Protein 1SP3 (pdb70)

Solvent-accessible surface area: 22002 Å² total; per-residue (Å²): 162,84,81,35,130,129,95,16,133,43,124,24,117,65,0,13,65,0,1,55,65,24,27,104,104,76,98,116,68,5,51,17,21,17,159,6,38,70,1,36,18,61,67,126,7,142,2,70,110,95,79,21,80,30,9,89,72,34,23,3,31,0,12,39,4,14,19,8,12,5,10,31,93,26,0,16,50,1,14,0,2,30,7,128,49,118,107,27,77,44,157,40,60,41,68,5,6,34,1,11,46,53,8,77,54,64,72,13,75,14,46,86,47,19,10,0,59,17,81,78,210,44,83,12,14,95,2,1,10,46,36,27,74,29,64,6,65,12,36,0,47,38,100,21,137,98,90,64,4,2,34,13,42,40,0,17,164,5,76,114,68,4,2,24,48,19,10,34,145,46,92,56,59,42,30,57,85,48,51,78,55,135,153,56,96,64,24,37,35,53,29,3,34,39,125,74,28,33,38,111,43,28,39,94,130,113,95,100,60,50,71,50,126,73,153,123,55,32,69,65,31,43,21,19,4,38,11,1,33,46,0,4,52,1,2,19,69,74,20,10,27,34,78,7,33,3,33,40,13,27,76,129,94,105,81,71,93,26,164,92,56,65,64,38,2,44,50,95,38,0,46,7,72,49,75,75,91,3,117,5,86,25,8,15,0,25,0,45,2,57,6,11,20,15,10,28,155,18,80,45,145,93,75,20,105,0,6,66,1,62,28,72,18,116,35,74,145,0,56,2,12,1,0,0,13,0,48,10,77,1,2,12,0,99,141,65,47,6,0,0,0,2,39,4,62,31,199,15,0,3,29,69,107,63,60,16,64,51,0,0,96,46,0,3,95,38,11,69,56,0,108,149,123,56,31,164,37,52,39,73,73,55,36,2,32,1,34,10,16,19,10,1,48,45,0,26,6,17,162,120,96,20,11,94,64,94,53,18,20,70,206,17,113,28,11,98,36,126,93,12,40,15,112,22,16,43,96,125,37,170,145,39,17,181,15,151

Foldseek 3Di:
DDCLLPQLQDPDQWQLSLQVSVCVPVVLLLVLQLVDCLQVQWDWFDAPVDIDIHGLQFAADFALGHCALPQQQQQLSRQFADCRAPVDDSVDSSTGNPQLFFFPPPPWGRDNRGNNITDGPDRVSVRRSRGHGGFQVSNCSNVADPFLLLRHPCLNAHDQQQFVCCNCVHVNDGPCVQQPADSNNGDWDFFRADDLPLTPRAPPVPAPCQNDPPVVVSVQCLAAPPQQQQPQWGLAPHKDWAEWAQQQAQDPPDQDADVVRHTQQDNLTGGTDIDHGDGFAKAKAQNHKHADGFPDADDQVDAAERMGHDDAQARSSIHIFTKRKHKYKAKAQPPRRGGANFNQDDDQHCVPPVDRLSRRQSRLVRDPVCVVVVHGRPSDMDMGMYMYIGGRRGRRHPPVRGQDPQCQADVHDNYPQVVRPHPPHCVVPVDDGHGD

B-factor: mean 37.94, std 11.2, range [17.14, 91.19]

Secondary structure (DSSP, 8-state):
--SHHHH------SHHHHHHHHHHHHHHHHHHHHTSHHHH---EEEETTEEEE-SGGG---SSS--STT-HHHHGGGSSBS---STT--TT-GGGB-SHHHH--SS---B-TTTTTPBPTT--HHHHHHT--S--HHHHHHHHS----TTS-GGGGS--TTT-TTT-TTTT---HHHHS-EETTEE--PPTT--SS-S-SS-STTTS-SS--SSHHHHHHTTTB-HHHHH---BS-SS-EEEEEEGGGTT--S---B-TTS-BSEETTTEEEEEESSBPPEEEEE-S-EEE--TT----TTS-EESEEE---TT-TT-EEEEEEEEEEEEEEETTTTEE-----SSTT-HHHH--HHHHHHHHHHH-HHHHHTT----S-EEEEEEEEEEE--S-PPPGGGS--HHHHSTT--SS-TTTTT-SS-TTT-TTS----

Sequence (436 aa):
ANPHKDVLKGPFTTGSEVTTQCLTCHEEQATDMMKTSHWTWELEQKLPDRTVVRGKKNSINNFCVAISSNEPRCTSCHAGYGWKDNTFDFKDKTKVDCLICHDTTGTYVKDPAGAGEPMAKLDLAKIAQNVGAPVRDNCGSCHFYGKHGDLDSSMAYPDKATDVHMDSDGNNFQCQNCHTTEKHQISGNAMGVSPGGIDHIGCENCHDSAPHSNKKLNTHTATVACQTCHIPFFAKNEPTKMQWDWSTAGDDKPETVDQYGKHTYQKKKGNFVWEKMVKPQYAWYNGTANAYMAGDKMDSNVVTKLTYPMGDINDAKAKIYPFKVHTGKQIYDKKLNIFITPKTYGKGGYWSEFDWNLAAKLGMEANPTMLEKGIKYSGEYDFAATEMWWRINHMVSPKEQALNCNDCHNKGTRLDWQALGYQGDPMKNKQGPKHK

Nearest PDB structures (foldseek):
  1sp3-assembly1_A  TM=1.002E+00  e=6.493E-104  Shewanella oneidensis MR-1
  8fvu-assembly1_B  TM=3.846E-01  e=7.085E+00  Homo sapiens

InterPro domains:
  IPR023155 Cytochrome c-552/4 [PF13435] (39-120)
  IPR024673 Octaheme c-type cytochrome [PF11783] (265-435)
  IPR024673 Octaheme c-type cytochrome [PIRSF039014] (14-459)
  IPR024673 Octaheme c-type cytochrome [TIGR04315] (22-446)
  IPR036280 Multiheme cytochrome superfamily [SSF48695] (26-459)

Structure (mmCIF, N/CA/C/O backbone):
data_1SP3
#
_entry.id   1SP3
#
_cell.length_a   40.590
_cell.length_b   61.767
_cell.length_c   185.237
_cell.angle_alpha   90.00
_cell.angle_beta   90.00
_cell.angle_gamma   90.00
#
_symmetry.space_group_name_H-M   'P 21 21 21'
#
loop_
_entity.id
_entity.type
_entity.pdbx_description
1 polymer 'cytochrome c, putative'
2 non-polymer 'THIOCYANATE ION'
3 non-polymer 'HEME C'
4 water water
#
loop_
_atom_site.group_PDB
_atom_site.id
_atom_site.type_symbol
_atom_site.label_atom_id
_atom_site.label_alt_id
_atom_site.label_comp_id
_atom_site.label_asym_id
_atom_site.label_entity_id
_atom_site.label_seq_id
_atom_site.pdbx_PDB_ins_code
_atom_site.Cartn_x
_atom_site.Cartn_y
_atom_site.Cartn_z
_atom_site.occupancy
_atom_site.B_iso_or_equiv
_atom_site.auth_seq_id
_atom_site.auth_comp_id
_atom_site.auth_asym_id
_atom_site.auth_atom_id
_atom_site.pdbx_PDB_model_num
ATOM 1 N N . ALA A 1 1 ? 11.199 0.066 55.384 1.00 39.34 1 ALA A N 1
ATOM 2 C CA . ALA A 1 1 ? 11.917 -0.745 54.386 1.00 39.22 1 ALA A CA 1
ATOM 3 C C . ALA A 1 1 ? 11.009 -1.929 53.982 1.00 40.02 1 ALA A C 1
ATOM 4 O O . ALA A 1 1 ? 10.268 -2.482 54.812 1.00 42.39 1 ALA A O 1
ATOM 6 N N . ASN A 1 2 ? 11.040 -2.312 52.729 1.00 39.32 2 ASN A N 1
ATOM 7 C CA . ASN A 1 2 ? 10.321 -3.493 52.299 1.00 38.64 2 ASN A CA 1
ATOM 8 C C . ASN A 1 2 ? 11.293 -4.689 52.274 1.00 39.38 2 ASN A C 1
ATOM 9 O O . ASN A 1 2 ? 12.494 -4.450 52.470 1.00 39.18 2 ASN A O 1
ATOM 14 N N . PRO A 1 3 ? 10.793 -5.932 52.050 1.00 38.78 3 PRO A N 1
ATOM 15 C CA . PRO A 1 3 ? 11.597 -7.141 52.046 1.00 38.68 3 PRO A CA 1
ATOM 16 C C . PRO A 1 3 ? 12.486 -7.373 50.823 1.00 40.24 3 PRO A C 1
ATOM 17 O O . PRO A 1 3 ? 13.248 -8.381 50.849 1.00 38.52 3 PRO A O 1
ATOM 21 N N . HIS A 1 4 ? 12.379 -6.535 49.773 1.00 40.19 4 HIS A N 1
ATOM 22 C CA . HIS A 1 4 ? 12.968 -6.877 48.451 1.00 40.18 4 HIS A CA 1
ATOM 23 C C . HIS A 1 4 ? 14.402 -7.426 48.486 1.00 41.64 4 HIS A C 1
ATOM 24 O O . HIS A 1 4 ? 14.696 -8.462 47.899 1.00 39.37 4 HIS A O 1
ATOM 31 N N . LYS A 1 5 ? 15.278 -6.676 49.140 1.00 44.66 5 LYS A N 1
ATOM 32 C CA . LYS A 1 5 ? 16.711 -6.923 49.142 1.00 48.97 5 LYS A CA 1
ATOM 33 C C . LYS A 1 5 ? 17.105 -8.262 49.747 1.00 50.27 5 LYS A C 1
ATOM 34 O O . LYS A 1 5 ? 18.140 -8.849 49.364 1.00 52.25 5 LYS A O 1
ATOM 40 N N . ASP A 1 6 ? 16.238 -8.742 50.639 1.00 51.22 6 ASP A N 1
ATOM 41 C CA . ASP A 1 6 ? 16.334 -10.010 51.346 1.00 52.40 6 ASP A CA 1
ATOM 42 C C . ASP A 1 6 ? 15.721 -11.187 50.566 1.00 52.24 6 ASP A C 1
ATOM 43 O O . ASP A 1 6 ? 16.253 -12.311 50.604 1.00 52.42 6 ASP A O 1
ATOM 48 N N . VAL A 1 7 ? 14.617 -10.951 49.848 1.00 50.75 7 VAL A N 1
ATOM 49 C CA . VAL A 1 7 ? 13.840 -12.082 49.302 1.00 49.88 7 VAL A CA 1
ATOM 50 C C . VAL A 1 7 ? 14.094 -12.446 47.808 1.00 49.60 7 VAL A C 1
ATOM 51 O O . VAL A 1 7 ? 13.605 -13.477 47.316 1.00 49.66 7 VAL A O 1
ATOM 55 N N . LEU A 1 8 ? 14.853 -11.609 47.104 1.00 48.18 8 LEU A N 1
ATOM 56 C CA . LEU A 1 8 ? 14.918 -11.737 45.655 1.00 48.21 8 LEU A CA 1
ATOM 57 C C . LEU A 1 8 ? 16.341 -12.032 45.239 1.00 49.13 8 LEU A C 1
ATOM 58 O O . LEU A 1 8 ? 16.818 -11.442 44.267 1.00 48.07 8 LEU A O 1
ATOM 63 N N . LYS A 1 9 ? 17.028 -12.929 45.952 1.00 51.02 9 LYS A N 1
ATOM 64 C CA . LYS A 1 9 ? 18.418 -13.233 45.546 1.00 53.09 9 LYS A CA 1
ATOM 65 C C . LYS A 1 9 ? 18.530 -14.075 44.225 1.00 52.56 9 LYS A C 1
ATOM 66 O O . LYS A 1 9 ? 19.571 -14.034 43.553 1.00 52.14 9 LYS A O 1
ATOM 72 N N . GLY A 1 10 ? 17.437 -14.745 43.831 1.00 52.49 10 GLY A N 1
ATOM 73 C CA . GLY A 1 10 ? 17.401 -15.550 42.607 1.00 54.41 10 GLY A CA 1
ATOM 74 C C . GLY A 1 10 ? 18.381 -16.711 42.712 1.00 54.95 10 GLY A C 1
ATOM 75 O O . GLY A 1 10 ? 18.239 -17.462 43.677 1.00 55.03 10 GLY A O 1
ATOM 76 N N . PRO A 1 11 ? 19.345 -16.906 41.779 1.00 55.54 11 PRO A N 1
ATOM 77 C CA . PRO A 1 11 ? 19.290 -16.650 40.321 1.00 54.99 11 PRO A CA 1
ATOM 78 C C . PRO A 1 11 ? 17.953 -16.612 39.563 1.00 53.24 11 PRO A C 1
ATOM 79 O O . PRO A 1 11 ? 17.087 -17.434 39.808 1.00 53.80 11 PRO A O 1
ATOM 83 N N . PHE A 1 12 ? 17.822 -15.679 38.619 1.00 51.85 12 PHE A N 1
ATOM 84 C CA . PHE A 1 12 ? 16.643 -15.622 37.715 1.00 50.11 12 PHE A CA 1
ATOM 85 C C . PHE A 1 12 ? 17.191 -15.694 36.297 1.00 49.50 12 PHE A C 1
ATOM 86 O O . PHE A 1 12 ? 18.139 -14.971 35.963 1.00 48.86 12 PHE A O 1
ATOM 94 N N . THR A 1 13 ? 16.642 -16.556 35.450 1.00 48.56 13 THR A N 1
ATOM 95 C CA . THR A 1 13 ? 17.178 -16.521 34.082 1.00 47.59 13 THR A CA 1
ATOM 96 C C . THR A 1 13 ? 16.188 -15.925 33.103 1.00 46.42 13 THR A C 1
ATOM 97 O O . THR A 1 13 ? 16.591 -15.528 32.028 1.00 47.04 13 THR A O 1
ATOM 101 N N . THR A 1 14 ? 14.904 -15.842 33.489 1.00 44.25 14 THR A N 1
ATOM 102 C CA . THR A 1 14 ? 13.855 -15.263 32.609 1.00 41.45 14 THR A CA 1
ATOM 103 C C . THR A 1 14 ? 13.049 -14.183 33.334 1.00 39.19 14 THR A C 1
ATOM 104 O O . THR A 1 14 ? 13.069 -14.133 34.593 1.00 39.85 14 THR A O 1
ATOM 108 N N . GLY A 1 15 ? 12.333 -13.347 32.570 1.00 36.01 15 GLY A N 1
ATOM 109 C CA . GLY A 1 15 ? 11.486 -12.321 33.172 1.00 34.37 15 GLY A CA 1
ATOM 110 C C . GLY A 1 15 ? 10.385 -12.905 34.018 1.00 32.74 15 GLY A C 1
ATOM 111 O O . GLY A 1 15 ? 10.196 -12.452 35.134 1.00 31.32 15 GLY A O 1
ATOM 112 N N . SER A 1 16 ? 9.681 -13.933 33.511 1.00 32.50 16 SER A N 1
ATOM 113 C CA . SER A 1 16 ? 8.550 -14.525 34.271 1.00 33.80 16 SER A CA 1
ATOM 114 C C . SER A 1 16 ? 8.967 -15.161 35.536 1.00 33.76 16 SER A C 1
ATOM 115 O O . SER A 1 16 ? 8.138 -15.225 36.428 1.00 33.20 16 SER A O 1
ATOM 118 N N . GLU A 1 17 ? 10.198 -15.673 35.610 1.00 34.20 17 GLU A N 1
ATOM 119 C CA . GLU A 1 17 ? 10.712 -16.156 36.910 1.00 36.22 17 GLU A CA 1
ATOM 120 C C . GLU A 1 17 ? 10.841 -15.056 37.955 1.00 34.95 17 GLU A C 1
ATOM 121 O O . GLU A 1 17 ? 10.729 -15.301 39.178 1.00 33.91 17 GLU A O 1
ATOM 127 N N . VAL A 1 18 ? 11.233 -13.871 37.479 1.00 35.31 18 VAL A N 1
ATOM 128 C CA . VAL A 1 18 ? 11.208 -12.732 38.351 1.00 34.97 18 VAL A CA 1
ATOM 129 C C . VAL A 1 18 ? 9.782 -12.480 38.735 1.00 33.49 18 VAL A C 1
ATOM 130 O O . VAL A 1 18 ? 9.502 -12.316 39.907 1.00 33.09 18 VAL A O 1
ATOM 134 N N . THR A 1 19 ? 8.877 -12.489 37.755 1.00 32.72 19 THR A N 1
ATOM 135 C CA . THR A 1 19 ? 7.521 -12.051 38.029 1.00 30.70 19 THR A CA 1
ATOM 136 C C . THR A 1 19 ? 6.882 -13.040 38.962 1.00 32.22 19 THR A C 1
ATOM 137 O O . THR A 1 19 ? 6.058 -12.651 39.820 1.00 31.83 19 THR A O 1
ATOM 141 N N . THR A 1 20 ? 7.154 -14.324 38.721 1.00 34.23 20 THR A N 1
ATOM 142 C CA . THR A 1 20 ? 6.572 -15.309 39.599 1.00 35.41 20 THR A CA 1
ATOM 143 C C . THR A 1 20 ? 6.970 -15.163 41.078 1.00 35.74 20 THR A C 1
ATOM 144 O O . THR A 1 20 ? 6.129 -15.388 41.976 1.00 35.59 20 THR A O 1
ATOM 148 N N . GLN A 1 21 ? 8.160 -14.640 41.321 1.00 35.13 21 GLN A N 1
ATOM 149 C CA . GLN A 1 21 ? 8.448 -14.149 42.673 1.00 36.17 21 GLN A CA 1
ATOM 150 C C . GLN A 1 21 ? 7.547 -12.975 43.150 1.00 35.57 21 GLN A C 1
ATOM 151 O O . GLN A 1 21 ? 6.865 -13.104 44.225 1.00 34.19 21 GLN A O 1
ATOM 157 N N . CYS A 1 22 ? 7.525 -11.864 42.377 1.00 32.08 22 CYS A N 1
ATOM 158 C CA . CYS A 1 22 ? 6.723 -10.673 42.728 1.00 31.44 22 CYS A CA 1
ATOM 159 C C . CYS A 1 22 ? 5.291 -11.051 43.126 1.00 31.52 22 CYS A C 1
ATOM 160 O O . CYS A 1 22 ? 4.711 -10.549 44.084 1.00 33.33 22 CYS A O 1
ATOM 163 N N . LEU A 1 23 ? 4.717 -11.960 42.386 1.00 32.11 23 LEU A N 1
ATOM 164 C CA . LEU A 1 23 ? 3.380 -12.454 42.726 1.00 33.26 23 LEU A CA 1
ATOM 165 C C . LEU A 1 23 ? 3.270 -13.200 44.087 1.00 32.64 23 LEU A C 1
ATOM 166 O O . LEU A 1 23 ? 2.226 -13.356 44.540 1.00 33.15 23 LEU A O 1
ATOM 171 N N . THR A 1 24 ? 4.316 -13.686 44.722 1.00 33.89 24 THR A N 1
ATOM 172 C CA . THR A 1 24 ? 4.079 -14.290 46.068 1.00 35.49 24 THR A CA 1
ATOM 173 C C . THR A 1 24 ? 3.492 -13.199 47.021 1.00 36.13 24 THR A C 1
ATOM 174 O O . THR A 1 24 ? 2.787 -13.518 47.978 1.00 37.82 24 THR A O 1
ATOM 178 N N . CYS A 1 25 ? 3.725 -11.907 46.706 1.00 35.12 25 CYS A N 1
ATOM 179 C CA . CYS A 1 25 ? 3.254 -10.822 47.550 1.00 31.01 25 CYS A CA 1
ATOM 180 C C . CYS A 1 25 ? 2.443 -9.777 46.828 1.00 32.27 25 CYS A C 1
ATOM 181 O O . CYS A 1 25 ? 1.748 -9.018 47.499 1.00 32.59 25 CYS A O 1
ATOM 184 N N . HIS A 1 26 ? 2.516 -9.691 45.479 1.00 30.93 26 HIS A N 1
ATOM 185 C CA . HIS A 1 26 ? 1.858 -8.617 44.759 1.00 32.05 26 HIS A CA 1
ATOM 186 C C . HIS A 1 26 ? 0.883 -9.153 43.701 1.00 32.71 26 HIS A C 1
ATOM 187 O O . HIS A 1 26 ? 0.672 -8.520 42.661 1.00 32.89 26 HIS A O 1
ATOM 194 N N . GLU A 1 27 ? 0.293 -10.307 43.949 1.00 32.99 27 GLU A N 1
ATOM 195 C CA . GLU A 1 27 ? -0.838 -10.749 43.146 1.00 33.75 27 GLU A CA 1
ATOM 196 C C . GLU A 1 27 ? -1.930 -9.706 42.866 1.00 33.43 27 GLU A C 1
ATOM 197 O O . GLU A 1 27 ? -2.473 -9.612 41.739 1.00 32.67 27 GLU A O 1
ATOM 203 N N . GLU A 1 28 ? -2.228 -8.888 43.858 1.00 33.84 28 GLU A N 1
ATOM 204 C CA . GLU A 1 28 ? -3.185 -7.808 43.647 1.00 35.42 28 GLU A CA 1
ATOM 205 C C . GLU A 1 28 ? -2.776 -6.821 42.523 1.00 33.13 28 GLU A C 1
ATOM 206 O O . GLU A 1 28 ? -3.560 -6.498 41.621 1.00 33.51 28 GLU A O 1
ATOM 212 N N . GLN A 1 29 ? -1.555 -6.331 42.616 1.00 32.91 29 GLN A N 1
ATOM 213 C CA . GLN A 1 29 ? -1.010 -5.378 41.647 1.00 31.90 29 GLN A CA 1
ATOM 214 C C . GLN A 1 29 ? -1.044 -5.973 40.229 1.00 31.12 29 GLN A C 1
ATOM 215 O O . GLN A 1 29 ? -1.392 -5.301 39.299 1.00 32.38 29 GLN A O 1
ATOM 221 N N . ALA A 1 30 ? -0.689 -7.249 40.064 1.00 30.64 30 ALA A N 1
ATOM 222 C CA . ALA A 1 30 ? -0.756 -7.905 38.758 1.00 30.52 30 ALA A CA 1
ATOM 223 C C . ALA A 1 30 ? -2.193 -7.898 38.260 1.00 31.03 30 ALA A C 1
ATOM 224 O O . ALA A 1 30 ? -2.492 -7.476 37.140 1.00 31.02 30 ALA A O 1
ATOM 226 N N . THR A 1 31 ? -3.109 -8.340 39.105 1.00 32.08 31 THR A N 1
ATOM 227 C CA . THR A 1 31 ? -4.496 -8.391 38.731 1.00 33.66 31 THR A CA 1
ATOM 228 C C . THR A 1 31 ? -4.995 -7.025 38.302 1.00 32.57 31 THR A C 1
ATOM 229 O O . THR A 1 31 ? -5.684 -6.930 37.291 1.00 30.71 31 THR A O 1
ATOM 233 N N . ASP A 1 32 ? -4.660 -6.007 39.104 1.00 31.92 32 ASP A N 1
ATOM 234 C CA . ASP A 1 32 ? -5.055 -4.637 38.798 1.00 33.44 32 ASP A CA 1
ATOM 235 C C . ASP A 1 32 ? -4.458 -4.132 37.469 1.00 31.98 32 ASP A C 1
ATOM 236 O O . ASP A 1 32 ? -5.119 -3.480 36.703 1.00 31.73 32 ASP A O 1
ATOM 241 N N . MET A 1 33 ? -3.198 -4.393 37.256 1.00 30.25 33 MET A N 1
ATOM 242 C CA . MET A 1 33 ? -2.504 -3.850 36.120 1.00 31.71 33 MET A CA 1
ATOM 243 C C . MET A 1 33 ? -3.099 -4.501 34.866 1.00 31.58 33 MET A C 1
ATOM 244 O O . MET A 1 33 ? -3.274 -3.870 33.771 1.00 28.43 33 MET A O 1
ATOM 249 N N . MET A 1 34 ? -3.436 -5.767 35.018 1.00 30.50 34 MET A N 1
ATOM 250 C CA . MET A 1 34 ? -3.868 -6.528 33.844 1.00 31.69 34 MET A CA 1
ATOM 251 C C . MET A 1 34 ? -5.258 -6.086 33.370 1.00 32.24 34 MET A C 1
ATOM 252 O O . MET A 1 34 ? -5.669 -6.419 32.243 1.00 31.39 34 MET A O 1
ATOM 257 N N . LYS A 1 35 ? -5.955 -5.306 34.196 1.00 30.36 35 LYS A N 1
ATOM 258 C CA . LYS A 1 35 ? -7.199 -4.764 33.737 1.00 31.20 35 LYS A CA 1
ATOM 259 C C . LYS A 1 35 ? -6.945 -3.557 32.831 1.00 30.61 35 LYS A C 1
ATOM 260 O O . LYS A 1 35 ? -7.925 -3.046 32.301 1.00 32.42 35 LYS A O 1
ATOM 266 N N . THR A 1 36 ? -5.702 -3.080 32.671 1.00 27.74 36 THR A N 1
ATOM 267 C CA . THR A 1 36 ? -5.569 -1.796 31.998 1.00 27.38 36 THR A CA 1
ATOM 268 C C . THR A 1 36 ? -5.048 -1.861 30.646 1.00 26.80 36 THR A C 1
ATOM 269 O O . THR A 1 36 ? -4.516 -2.913 30.260 1.00 28.11 36 THR A O 1
ATOM 273 N N . SER A 1 37 ? -5.114 -0.729 29.909 1.00 26.84 37 SER A N 1
ATOM 274 C CA . SER A 1 37 ? -4.580 -0.755 28.533 1.00 26.69 37 SER A CA 1
ATOM 275 C C . SER A 1 37 ? -3.056 -1.059 28.469 1.00 26.55 37 SER A C 1
ATOM 276 O O . SER A 1 37 ? -2.549 -1.530 27.429 1.00 27.05 37 SER A O 1
ATOM 279 N N . HIS A 1 38 ? -2.318 -0.800 29.544 1.00 25.67 38 HIS A N 1
ATOM 280 C CA . HIS A 1 38 ? -0.859 -1.117 29.482 1.00 27.22 38 HIS A CA 1
ATOM 281 C C . HIS A 1 38 ? -0.621 -2.595 29.291 1.00 27.18 38 HIS A C 1
ATOM 282 O O . HIS A 1 38 ? 0.395 -2.984 28.846 1.00 26.88 38 HIS A O 1
ATOM 289 N N . TRP A 1 39 ? -1.570 -3.410 29.730 1.00 27.74 39 TRP A N 1
ATOM 290 C CA . TRP A 1 39 ? -1.493 -4.843 29.559 1.00 27.06 39 TRP A CA 1
ATOM 291 C C . TRP A 1 39 ? -2.286 -5.280 28.324 1.00 26.30 39 TRP A C 1
ATOM 292 O O . TRP A 1 39 ? -1.774 -6.046 27.570 1.00 26.51 39 TRP A O 1
ATOM 303 N N . THR A 1 40 ? -3.546 -4.892 28.177 1.00 24.62 40 THR A N 1
ATOM 304 C CA . THR A 1 40 ? -4.324 -5.418 27.083 1.00 26.60 40 THR A CA 1
ATOM 305 C C . THR A 1 40 ? -4.026 -4.768 25.729 1.00 27.42 40 THR A C 1
ATOM 306 O O . THR A 1 40 ? -4.402 -5.355 24.710 1.00 25.27 40 THR A O 1
ATOM 310 N N . TRP A 1 41 ? -3.497 -3.525 25.715 1.00 26.60 41 TRP A N 1
ATOM 311 C CA . TRP A 1 41 ? -3.354 -2.775 24.454 1.00 27.23 41 TRP A CA 1
ATOM 312 C C . TRP A 1 41 ? -4.715 -2.548 23.806 1.00 28.66 41 TRP A C 1
ATOM 313 O O . TRP A 1 41 ? -4.860 -2.407 22.558 1.00 28.79 41 TRP A O 1
ATOM 324 N N . GLU A 1 42 ? -5.736 -2.475 24.642 1.00 29.32 42 GLU A N 1
ATOM 325 C CA . GLU A 1 42 ? -7.089 -2.178 24.118 1.00 30.40 42 GLU A CA 1
ATOM 326 C C . GLU A 1 42 ? -7.746 -1.077 24.844 1.00 30.39 42 GLU A C 1
ATOM 327 O O . GLU A 1 42 ? -7.644 -1.025 26.057 1.00 30.57 42 GLU A O 1
ATOM 333 N N . LEU A 1 43 ? -8.439 -0.223 24.093 1.00 29.90 43 LEU A N 1
ATOM 334 C CA . LEU A 1 43 ? -9.239 0.867 24.608 1.00 31.28 43 LEU A CA 1
ATOM 335 C C . LEU A 1 43 ? -10.591 0.899 23.875 1.00 33.40 43 LEU A C 1
ATOM 336 O O . LEU A 1 43 ? -10.648 0.687 22.674 1.00 34.13 43 LEU A O 1
ATOM 341 N N . GLU A 1 44 ? -11.675 1.273 24.558 1.00 34.32 44 GLU A N 1
ATOM 342 C CA . GLU A 1 44 ? -12.884 1.526 23.820 1.00 34.81 44 GLU A CA 1
ATOM 343 C C . GLU A 1 44 ? -12.872 2.958 23.314 1.00 33.95 44 GLU A C 1
ATOM 344 O O . GLU A 1 44 ? -12.510 3.872 24.022 1.00 35.84 44 GLU A O 1
ATOM 350 N N . GLN A 1 45 ? -13.284 3.197 22.098 1.00 32.62 45 GLN A N 1
ATOM 351 C CA . GLN A 1 45 ? -13.331 4.572 21.612 1.00 33.14 45 GLN A CA 1
ATOM 352 C C . GLN A 1 45 ? -14.606 4.832 20.815 1.00 34.31 45 GLN A C 1
ATOM 353 O O . GLN A 1 45 ? -14.952 4.046 19.916 1.00 34.55 45 GLN A O 1
ATOM 359 N N . LYS A 1 46 ? -15.230 5.978 21.102 1.00 33.77 46 LYS A N 1
ATOM 360 C CA . LYS A 1 46 ? -16.444 6.442 20.495 1.00 34.48 46 LYS A CA 1
ATOM 361 C C . LYS A 1 46 ? -16.069 7.303 19.276 1.00 35.15 46 LYS A C 1
ATOM 362 O O . LYS A 1 46 ? -15.621 8.444 19.434 1.00 35.33 46 LYS A O 1
ATOM 368 N N . LEU A 1 47 ? -16.134 6.684 18.077 1.00 34.54 47 LEU A N 1
ATOM 369 C CA . LEU A 1 47 ? -16.026 7.346 16.774 1.00 36.11 47 LEU A CA 1
ATOM 370 C C . LEU A 1 47 ? -17.328 8.088 16.341 1.00 37.27 47 LEU A C 1
ATOM 371 O O . LEU A 1 47 ? -18.405 7.776 16.834 1.00 39.72 47 LEU A O 1
ATOM 376 N N . PRO A 1 48 ? -17.282 9.020 15.410 1.00 37.88 48 PRO A N 1
ATOM 377 C CA . PRO A 1 48 ? -18.486 9.769 15.051 1.00 39.50 48 PRO A CA 1
ATOM 378 C C . PRO A 1 48 ? -19.744 8.905 14.828 1.00 40.82 48 PRO A C 1
ATOM 379 O O . PRO A 1 48 ? -20.837 9.266 15.303 1.00 39.99 48 PRO A O 1
ATOM 383 N N . ASP A 1 49 ? -19.554 7.732 14.219 1.00 41.44 49 ASP A N 1
ATOM 384 C CA . ASP A 1 49 ? -20.636 6.902 13.714 1.00 43.25 49 ASP A CA 1
ATOM 385 C C . ASP A 1 49 ? -20.758 5.508 14.362 1.00 42.41 49 ASP A C 1
ATOM 386 O O . ASP A 1 49 ? -21.608 4.743 13.973 1.00 43.46 49 ASP A O 1
ATOM 391 N N . ARG A 1 50 ? -19.867 5.165 15.290 1.00 41.65 50 ARG A N 1
ATOM 392 C CA . ARG A 1 50 ? -19.783 3.806 15.873 1.00 40.14 50 ARG A CA 1
ATOM 393 C C . ARG A 1 50 ? -18.845 3.786 17.095 1.00 39.54 50 ARG A C 1
ATOM 394 O O . ARG A 1 50 ? -17.929 4.620 17.177 1.00 36.97 50 ARG A O 1
ATOM 402 N N . THR A 1 51 ? -19.083 2.870 18.051 1.00 38.81 51 THR A N 1
ATOM 403 C CA . THR A 1 51 ? -18.107 2.587 19.133 1.00 40.38 51 THR A CA 1
ATOM 404 C C . THR A 1 51 ? -17.245 1.351 18.768 1.00 39.01 51 THR A C 1
ATOM 405 O O . THR A 1 51 ? -17.753 0.330 18.259 1.00 38.30 51 THR A O 1
ATOM 409 N N . VAL A 1 52 ? -15.929 1.496 18.948 1.00 36.15 52 VAL A N 1
ATOM 410 C CA . VAL A 1 52 ? -15.019 0.441 18.540 1.00 35.68 52 VAL A CA 1
ATOM 411 C C . VAL A 1 52 ? -14.113 0.096 19.670 1.00 34.43 52 VAL A C 1
ATOM 412 O O . VAL A 1 52 ? -14.010 0.797 20.651 1.00 33.05 52 VAL A O 1
ATOM 416 N N . VAL A 1 53 ? -13.481 -1.044 19.510 1.00 35.34 53 VAL A N 1
ATOM 417 C CA . VAL A 1 53 ? -12.363 -1.432 20.328 1.00 34.49 53 VAL A CA 1
ATOM 418 C C . VAL A 1 53 ? -11.086 -1.074 19.573 1.00 33.54 53 VAL A C 1
ATOM 419 O O . VAL A 1 53 ? -10.767 -1.649 18.560 1.00 33.32 53 VAL A O 1
ATOM 423 N N . ARG A 1 54 ? -10.427 -0.017 20.026 1.00 32.25 54 ARG A N 1
ATOM 424 C CA . ARG A 1 54 ? -9.213 0.423 19.424 1.00 32.47 54 ARG A CA 1
ATOM 425 C C . ARG A 1 54 ? -8.100 0.075 20.454 1.00 33.16 54 ARG A C 1
ATOM 426 O O . ARG A 1 54 ? -8.012 -1.061 20.870 1.00 33.19 54 ARG A O 1
ATOM 434 N N . GLY A 1 55 ? -7.272 1.034 20.877 1.00 32.48 55 GLY A N 1
ATOM 435 C CA . GLY A 1 55 ? -6.048 0.717 21.597 1.00 30.74 55 GLY A CA 1
ATOM 436 C C . GLY A 1 55 ? -5.036 0.270 20.563 1.00 31.20 55 GLY A C 1
ATOM 437 O O . GLY A 1 55 ? -5.382 0.055 19.385 1.00 30.05 55 GLY A O 1
ATOM 438 N N . LYS A 1 56 ? -3.785 0.116 20.984 1.00 29.78 56 LYS A N 1
ATOM 439 C CA . LYS A 1 56 ? -2.700 -0.221 20.085 1.00 32.05 56 LYS A CA 1
ATOM 440 C C . LYS A 1 56 ? -2.937 -1.574 19.340 1.00 33.44 56 LYS A C 1
ATOM 441 O O . LYS A 1 56 ? -2.507 -1.712 18.188 1.00 33.01 56 LYS A O 1
ATOM 447 N N . LYS A 1 57 ? -3.537 -2.539 20.039 1.00 31.65 57 LYS A N 1
ATOM 448 C CA . LYS A 1 57 ? -3.773 -3.888 19.521 1.00 32.73 57 LYS A CA 1
ATOM 449 C C . LYS A 1 57 ? -4.531 -3.852 18.185 1.00 33.50 57 LYS A C 1
ATOM 450 O O . LYS A 1 57 ? -4.277 -4.625 17.291 1.00 33.46 57 LYS A O 1
ATOM 456 N N . ASN A 1 58 ? -5.490 -2.940 18.104 1.00 35.02 58 ASN A N 1
ATOM 457 C CA . ASN A 1 58 ? -6.350 -2.809 16.951 1.00 35.06 58 ASN A CA 1
ATOM 458 C C . ASN A 1 58 ? -6.085 -1.564 16.093 1.00 35.95 58 ASN A C 1
ATOM 459 O O . ASN A 1 58 ? -6.937 -1.168 15.358 1.00 39.07 58 ASN A O 1
ATOM 464 N N . SER A 1 59 ? -4.952 -0.894 16.221 1.00 34.93 59 SER A N 1
ATOM 465 C CA . SER A 1 59 ? -4.854 0.388 15.533 1.00 32.43 59 SER A CA 1
ATOM 466 C C . SER A 1 59 ? -4.095 0.243 14.269 1.00 30.78 59 SER A C 1
ATOM 467 O O . SER A 1 59 ? -3.171 -0.575 14.169 1.00 28.07 59 SER A O 1
ATOM 470 N N . ILE A 1 60 ? -4.423 1.108 13.326 1.00 30.96 60 ILE A N 1
ATOM 471 C CA . ILE A 1 60 ? -3.601 1.239 12.095 1.00 30.22 60 ILE A CA 1
ATOM 472 C C . ILE A 1 60 ? -2.965 2.645 12.091 1.00 30.08 60 ILE A C 1
ATOM 473 O O . ILE A 1 60 ? -3.692 3.655 12.298 1.00 29.39 60 ILE A O 1
ATOM 478 N N . ASN A 1 61 ? -1.642 2.725 11.875 1.00 28.63 61 ASN A N 1
ATOM 479 C CA . ASN A 1 61 ? -0.959 4.034 11.787 1.00 28.51 61 ASN A CA 1
ATOM 480 C C . ASN A 1 61 ? -0.160 4.119 10.516 1.00 28.85 61 ASN A C 1
ATOM 481 O O . ASN A 1 61 ? -0.183 3.170 9.700 1.00 28.56 61 ASN A O 1
ATOM 486 N N . ASN A 1 62 ? 0.452 5.281 10.245 1.00 30.25 62 ASN A N 1
ATOM 487 C CA . ASN A 1 62 ? 1.264 5.434 9.023 1.00 30.10 62 ASN A CA 1
ATOM 488 C C . ASN A 1 62 ? 2.795 5.382 9.294 1.00 31.11 62 ASN A C 1
ATOM 489 O O . ASN A 1 62 ? 3.634 5.933 8.542 1.00 30.26 62 ASN A O 1
ATOM 494 N N . PHE A 1 63 ? 3.155 4.714 10.391 1.00 32.48 63 PHE A N 1
ATOM 495 C CA . PHE A 1 63 ? 4.572 4.474 10.721 1.00 32.94 63 PHE A CA 1
ATOM 496 C C . PHE A 1 63 ? 4.789 2.996 10.363 1.00 33.12 63 PHE A C 1
ATOM 497 O O . PHE A 1 63 ? 4.742 2.633 9.149 1.00 32.78 63 PHE A O 1
ATOM 505 N N . CYS A 1 64 ? 4.839 2.126 11.384 1.00 32.82 64 CYS A N 1
ATOM 506 C CA . CYS A 1 64 ? 4.947 0.687 11.153 1.00 33.37 64 CYS A CA 1
ATOM 507 C C . CYS A 1 64 ? 3.653 0.014 10.771 1.00 33.72 64 CYS A C 1
ATOM 508 O O . CYS A 1 64 ? 3.640 -1.195 10.457 1.00 34.53 64 CYS A O 1
ATOM 511 N N . VAL A 1 65 ? 2.540 0.755 10.832 1.00 30.97 65 VAL A N 1
ATOM 512 C CA . VAL A 1 65 ? 1.246 0.252 10.337 1.00 30.07 65 VAL A CA 1
ATOM 513 C C . VAL A 1 65 ? 0.459 -0.548 11.384 1.00 30.05 65 VAL A C 1
ATOM 514 O O . VAL A 1 65 ? -0.590 -0.097 11.855 1.00 29.60 65 VAL A O 1
ATOM 518 N N . ALA A 1 66 ? 0.931 -1.730 11.750 1.00 27.52 66 ALA A N 1
ATOM 519 C CA . ALA A 1 66 ? 0.116 -2.574 12.574 1.00 27.42 66 ALA A CA 1
ATOM 520 C C . ALA A 1 66 ? 0.934 -3.687 13.140 1.00 29.81 66 ALA A C 1
ATOM 521 O O . ALA A 1 66 ? 1.857 -4.272 12.492 1.00 26.88 66 ALA A O 1
ATOM 523 N N . ILE A 1 67 ? 0.547 -3.978 14.375 1.00 30.52 67 ILE A N 1
ATOM 524 C CA . ILE A 1 67 ? 1.185 -5.020 15.178 1.00 32.64 67 ILE A CA 1
ATOM 525 C C . ILE A 1 67 ? 1.136 -6.471 14.694 1.00 33.14 67 ILE A C 1
ATOM 526 O O . ILE A 1 67 ? 2.118 -7.224 14.924 1.00 33.56 67 ILE A O 1
ATOM 531 N N . SER A 1 68 ? 0.012 -6.896 14.080 1.00 34.14 68 SER A N 1
ATOM 532 C CA . SER A 1 68 ? -0.181 -8.323 13.733 1.00 34.78 68 SER A CA 1
ATOM 533 C C . SER A 1 68 ? 0.809 -8.793 12.708 1.00 35.58 68 SER A C 1
ATOM 534 O O . SER A 1 68 ? 1.111 -8.066 11.731 1.00 34.67 68 SER A O 1
ATOM 537 N N . SER A 1 69 ? 1.361 -9.986 13.005 1.00 34.48 69 SER A N 1
ATOM 538 C CA . SER A 1 69 ? 2.430 -10.631 12.287 1.00 33.85 69 SER A CA 1
ATOM 539 C C . SER A 1 69 ? 3.782 -9.993 12.580 1.00 34.65 69 SER A C 1
ATOM 540 O O . SER A 1 69 ? 4.823 -10.514 12.149 1.00 37.01 69 SER A O 1
ATOM 543 N N . ASN A 1 70 ? 3.798 -8.874 13.317 1.00 32.86 70 ASN A N 1
ATOM 544 C CA . ASN A 1 70 ? 5.071 -8.239 13.673 1.00 32.87 70 ASN A CA 1
ATOM 545 C C . ASN A 1 70 ? 5.335 -8.229 15.162 1.00 33.70 70 ASN A C 1
ATOM 546 O O . ASN A 1 70 ? 6.327 -7.603 15.576 1.00 33.69 70 ASN A O 1
ATOM 551 N N . GLU A 1 71 ? 4.498 -8.937 15.935 1.00 33.38 71 GLU A N 1
ATOM 552 C CA . GLU A 1 71 ? 4.500 -8.758 17.368 1.00 34.59 71 GLU A CA 1
ATOM 553 C C . GLU A 1 71 ? 5.892 -8.759 18.064 1.00 35.17 71 GLU A C 1
ATOM 554 O O . GLU A 1 71 ? 6.091 -7.933 18.958 1.00 35.57 71 GLU A O 1
ATOM 560 N N . PRO A 1 72 ? 6.813 -9.681 17.728 1.00 36.07 72 PRO A N 1
ATOM 561 C CA . PRO A 1 72 ? 8.117 -9.751 18.427 1.00 36.37 72 PRO A CA 1
ATOM 562 C C . PRO A 1 72 ? 8.965 -8.490 18.413 1.00 37.65 72 PRO A C 1
ATOM 563 O O . PRO A 1 72 ? 9.756 -8.255 19.369 1.00 38.40 72 PRO A O 1
ATOM 567 N N . ARG A 1 73 ? 8.854 -7.710 17.350 1.00 37.73 73 ARG A N 1
ATOM 568 C CA . ARG A 1 73 ? 9.446 -6.410 17.319 1.00 39.53 73 ARG A CA 1
ATOM 569 C C . ARG A 1 73 ? 8.575 -5.414 18.141 1.00 38.80 73 ARG A C 1
ATOM 570 O O . ARG A 1 73 ? 9.118 -4.556 18.761 1.00 41.67 73 ARG A O 1
ATOM 578 N N . CYS A 1 74 ? 7.262 -5.516 18.173 1.00 35.60 74 CYS A N 1
ATOM 579 C CA . CYS A 1 74 ? 6.492 -4.421 18.790 1.00 35.06 74 CYS A CA 1
ATOM 580 C C . CYS A 1 74 ? 6.325 -4.529 20.290 1.00 33.72 74 CYS A C 1
ATOM 581 O O . CYS A 1 74 ? 6.253 -3.508 21.006 1.00 34.38 74 CYS A O 1
ATOM 584 N N . THR A 1 75 ? 6.291 -5.761 20.782 1.00 32.68 75 THR A N 1
ATOM 585 C CA . THR A 1 75 ? 5.992 -5.977 22.192 1.00 31.22 75 THR A CA 1
ATOM 586 C C . THR A 1 75 ? 7.216 -5.873 23.102 1.00 31.56 75 THR A C 1
ATOM 587 O O . THR A 1 75 ? 7.126 -6.096 24.338 1.00 31.81 75 THR A O 1
ATOM 591 N N . SER A 1 76 ? 8.356 -5.499 22.535 1.00 31.40 76 SER A N 1
ATOM 592 C CA . SER A 1 76 ? 9.464 -4.949 23.336 1.00 31.68 76 SER A CA 1
ATOM 593 C C . SER A 1 76 ? 8.996 -3.733 24.079 1.00 31.73 76 SER A C 1
ATOM 594 O O . SER A 1 76 ? 9.699 -3.286 25.020 1.00 34.03 76 SER A O 1
ATOM 597 N N . CYS A 1 77 ? 7.899 -3.110 23.611 1.00 31.12 77 CYS A N 1
ATOM 598 C CA . CYS A 1 77 ? 7.220 -2.024 24.354 1.00 30.48 77 CYS A CA 1
ATOM 599 C C . CYS A 1 77 ? 5.830 -2.431 24.886 1.00 30.01 77 CYS A C 1
ATOM 600 O O . CYS A 1 77 ? 4.949 -1.592 25.083 1.00 29.46 77 CYS A O 1
ATOM 603 N N . HIS A 1 78 ? 5.661 -3.716 25.154 1.00 29.25 78 HIS A N 1
ATOM 604 C CA . HIS A 1 78 ? 4.530 -4.213 25.953 1.00 28.92 78 HIS A CA 1
ATOM 605 C C . HIS A 1 78 ? 5.001 -4.517 27.389 1.00 29.33 78 HIS A C 1
ATOM 606 O O . HIS A 1 78 ? 6.042 -5.121 27.583 1.00 28.78 78 HIS A O 1
ATOM 613 N N . ALA A 1 79 ? 4.211 -4.129 28.391 1.00 28.77 79 ALA A N 1
ATOM 614 C CA . ALA A 1 79 ? 4.541 -4.411 29.793 1.00 29.62 79 ALA A CA 1
ATOM 615 C C . ALA A 1 79 ? 4.298 -5.908 30.131 1.00 29.45 79 ALA A C 1
ATOM 616 O O . ALA A 1 79 ? 3.655 -6.234 31.152 1.00 28.57 79 ALA A O 1
ATOM 618 N N . GLY A 1 80 ? 4.783 -6.782 29.239 1.00 29.34 80 GLY A N 1
ATOM 619 C CA . GLY A 1 80 ? 4.599 -8.205 29.293 1.00 29.00 80 GLY A CA 1
ATOM 620 C C . GLY A 1 80 ? 5.792 -8.980 28.767 1.00 31.10 80 GLY A C 1
ATOM 621 O O . GLY A 1 80 ? 6.746 -8.380 28.150 1.00 32.29 80 GLY A O 1
ATOM 622 N N . TYR A 1 81 ? 5.757 -10.323 28.929 1.00 29.17 81 TYR A N 1
ATOM 623 C CA . TYR A 1 81 ? 6.827 -11.162 28.383 1.00 30.29 81 TYR A CA 1
ATOM 624 C C . TYR A 1 81 ? 6.255 -12.253 27.429 1.00 30.41 81 TYR A C 1
ATOM 625 O O . TYR A 1 81 ? 5.533 -13.082 27.884 1.00 30.00 81 TYR A O 1
ATOM 634 N N . GLY A 1 82 ? 6.623 -12.289 26.137 1.00 31.44 82 GLY A N 1
ATOM 635 C CA . GLY A 1 82 ? 6.186 -13.408 25.273 1.00 30.44 82 GLY A CA 1
ATOM 636 C C . GLY A 1 82 ? 5.065 -13.142 24.275 1.00 31.11 82 GLY A C 1
ATOM 637 O O . GLY A 1 82 ? 4.662 -14.060 23.591 1.00 31.50 82 GLY A O 1
ATOM 638 N N . TRP A 1 83 ? 4.488 -11.936 24.231 1.00 32.39 83 TRP A N 1
ATOM 639 C CA . TRP A 1 83 ? 3.425 -11.673 23.263 1.00 32.94 83 TRP A CA 1
ATOM 640 C C . TRP A 1 83 ? 4.089 -11.618 21.864 1.00 33.92 83 TRP A C 1
ATOM 641 O O . TRP A 1 83 ? 4.705 -10.623 21.475 1.00 33.20 83 TRP A O 1
ATOM 652 N N . LYS A 1 84 ? 4.026 -12.744 21.165 1.00 35.73 84 LYS A N 1
ATOM 653 C CA . LYS A 1 84 ? 4.706 -12.914 19.861 1.00 37.61 84 LYS A CA 1
ATOM 654 C C . LYS A 1 84 ? 3.712 -13.185 18.737 1.00 37.69 84 LYS A C 1
ATOM 655 O O . LYS A 1 84 ? 4.059 -13.050 17.580 1.00 39.30 84 LYS A O 1
ATOM 661 N N . ASP A 1 85 ? 2.462 -13.521 19.066 1.00 36.93 85 ASP A N 1
ATOM 662 C CA . ASP A 1 85 ? 1.480 -13.598 18.035 1.00 37.08 85 ASP A CA 1
ATOM 663 C C . ASP A 1 85 ? 0.161 -13.565 18.720 1.00 36.71 85 ASP A C 1
ATOM 664 O O . ASP A 1 85 ? 0.059 -13.202 19.905 1.00 36.73 85 ASP A O 1
ATOM 669 N N . ASN A 1 86 ? -0.833 -14.024 17.990 1.00 35.87 86 ASN A N 1
ATOM 670 C CA . ASN A 1 86 ? -2.184 -14.060 18.499 1.00 37.09 86 ASN A CA 1
ATOM 671 C C . ASN A 1 86 ? -2.571 -15.119 19.558 1.00 35.29 86 ASN A C 1
ATOM 672 O O . ASN A 1 86 ? -3.692 -15.073 20.074 1.00 34.82 86 ASN A O 1
ATOM 677 N N . THR A 1 87 ? -1.676 -16.015 19.940 1.00 33.39 87 THR A N 1
ATOM 678 C CA . THR A 1 87 ? -2.019 -17.019 20.953 1.00 33.66 87 THR A CA 1
ATOM 679 C C . THR A 1 87 ? -1.711 -16.535 22.417 1.00 34.44 87 THR A C 1
ATOM 680 O O . THR A 1 87 ? -1.913 -17.317 23.348 1.00 35.38 87 THR A O 1
ATOM 684 N N . PHE A 1 88 ? -1.244 -15.280 22.599 1.00 32.85 88 PHE A N 1
ATOM 685 C CA . PHE A 1 88 ? -0.762 -14.773 23.894 1.00 32.10 88 PHE A CA 1
ATOM 686 C C . PHE A 1 88 ? -1.832 -14.933 24.903 1.00 33.12 88 PHE A C 1
ATOM 687 O O . PHE A 1 88 ? -2.994 -14.678 24.635 1.00 35.16 88 PHE A O 1
ATOM 695 N N . ASP A 1 89 ? -1.449 -15.474 26.040 1.00 31.61 89 ASP A N 1
ATOM 696 C CA . ASP A 1 89 ? -2.380 -15.669 27.110 1.00 33.09 89 ASP A CA 1
ATOM 697 C C . ASP A 1 89 ? -2.517 -14.404 28.009 1.00 32.00 89 ASP A C 1
ATOM 698 O O . ASP A 1 89 ? -1.756 -14.244 28.924 1.00 32.40 89 ASP A O 1
ATOM 703 N N . PHE A 1 90 ? -3.468 -13.527 27.745 1.00 31.15 90 PHE A N 1
ATOM 704 C CA . PHE A 1 90 ? -3.659 -12.335 28.537 1.00 31.34 90 PHE A CA 1
ATOM 705 C C . PHE A 1 90 ? -4.103 -12.568 29.982 1.00 32.69 90 PHE A C 1
ATOM 706 O O . PHE A 1 90 ? -4.323 -11.623 30.665 1.00 31.77 90 PHE A O 1
ATOM 714 N N . LYS A 1 91 ? -4.249 -13.819 30.435 1.00 33.40 91 LYS A N 1
ATOM 715 C CA . LYS A 1 91 ? -4.727 -14.096 31.789 1.00 35.34 91 LYS A CA 1
ATOM 716 C C . LYS A 1 91 ? -3.632 -14.676 32.642 1.00 34.15 91 LYS A C 1
ATOM 717 O O . LYS A 1 91 ? -3.785 -14.895 33.853 1.00 32.50 91 LYS A O 1
ATOM 723 N N . ASP A 1 92 ? -2.499 -14.884 32.001 1.00 34.14 92 ASP A N 1
ATOM 724 C CA . ASP A 1 92 ? -1.357 -15.369 32.740 1.00 34.30 92 ASP A CA 1
ATOM 725 C C . ASP A 1 92 ? -0.561 -14.287 33.521 1.00 32.22 92 ASP A C 1
ATOM 726 O O . ASP A 1 92 ? 0.316 -13.546 32.949 1.00 30.73 92 ASP A O 1
ATOM 731 N N . LYS A 1 93 ? -0.759 -14.304 34.839 1.00 31.40 93 LYS A N 1
ATOM 732 C CA . LYS A 1 93 ? -0.099 -13.327 35.732 1.00 32.29 93 LYS A CA 1
ATOM 733 C C . LYS A 1 93 ? 1.408 -13.396 35.722 1.00 32.29 93 LYS A C 1
ATOM 734 O O . LYS A 1 93 ? 2.071 -12.376 35.905 1.00 31.94 93 LYS A O 1
ATOM 740 N N . THR A 1 94 ? 1.986 -14.584 35.517 1.00 32.08 94 THR A N 1
ATOM 741 C CA . THR A 1 94 ? 3.468 -14.614 35.475 1.00 32.73 94 THR A CA 1
ATOM 742 C C . THR A 1 94 ? 4.109 -13.949 34.251 1.00 31.78 94 THR A C 1
ATOM 743 O O . THR A 1 94 ? 5.371 -13.829 34.187 1.00 33.26 94 THR A O 1
ATOM 747 N N . LYS A 1 95 ? 3.292 -13.530 33.304 1.00 30.64 95 LYS A N 1
ATOM 748 C CA . LYS A 1 95 ? 3.799 -12.829 32.105 1.00 31.22 95 LYS A CA 1
ATOM 749 C C . LYS A 1 95 ? 3.787 -11.305 32.168 1.00 30.13 95 LYS A C 1
ATOM 750 O O . LYS A 1 95 ? 4.070 -10.638 31.177 1.00 29.75 95 LYS A O 1
ATOM 756 N N . VAL A 1 96 ? 3.467 -10.725 33.317 1.00 28.87 96 VAL A N 1
ATOM 757 C CA . VAL A 1 96 ? 3.478 -9.254 33.413 1.00 28.42 96 VAL A CA 1
ATOM 758 C C . VAL A 1 96 ? 4.887 -8.832 33.582 1.00 29.99 96 VAL A C 1
ATOM 759 O O . VAL A 1 96 ? 5.640 -9.564 34.189 1.00 31.11 96 VAL A O 1
ATOM 763 N N . ASP A 1 97 ? 5.276 -7.690 33.008 1.00 29.05 97 ASP A N 1
ATOM 764 C CA . ASP A 1 97 ? 6.606 -7.172 33.246 1.00 29.35 97 ASP A CA 1
ATOM 765 C C . ASP A 1 97 ? 6.530 -6.126 34.371 1.00 29.33 97 ASP A C 1
ATOM 766 O O . ASP A 1 97 ? 5.976 -5.039 34.180 1.00 31.88 97 ASP A O 1
ATOM 771 N N . CYS A 1 98 ? 6.993 -6.495 35.553 1.00 29.47 98 CYS A N 1
ATOM 772 C CA . CYS A 1 98 ? 6.991 -5.654 36.736 1.00 31.19 98 CYS A CA 1
ATOM 773 C C . CYS A 1 98 ? 8.179 -4.820 36.796 1.00 31.70 98 CYS A C 1
ATOM 774 O O . CYS A 1 98 ? 8.142 -3.826 37.459 1.00 36.13 98 CYS A O 1
ATOM 777 N N . LEU A 1 99 ? 9.230 -5.183 36.083 1.00 31.29 99 LEU A N 1
ATOM 778 C CA . LEU A 1 99 ? 10.489 -4.438 36.134 1.00 28.54 99 LEU A CA 1
ATOM 779 C C . LEU A 1 99 ? 10.596 -3.201 35.244 1.00 28.39 99 LEU A C 1
ATOM 780 O O . LEU A 1 99 ? 11.359 -2.249 35.583 1.00 26.82 99 LEU A O 1
ATOM 785 N N . ILE A 1 100 ? 9.890 -3.214 34.110 1.00 25.94 100 ILE A N 1
ATOM 786 C CA . ILE A 1 100 ? 10.061 -2.125 33.188 1.00 26.18 100 ILE A CA 1
ATOM 787 C C . ILE A 1 100 ? 9.647 -0.759 33.844 1.00 27.59 100 ILE A C 1
ATOM 788 O O . ILE A 1 100 ? 10.319 0.264 33.650 1.00 28.20 100 ILE A O 1
ATOM 793 N N . CYS A 1 101 ? 8.617 -0.731 34.674 1.00 28.22 101 CYS A N 1
ATOM 794 C CA . CYS A 1 101 ? 8.258 0.550 35.297 1.00 29.50 101 CYS A CA 1
ATOM 795 C C . CYS A 1 101 ? 8.946 0.807 36.614 1.00 29.02 101 CYS A C 1
ATOM 796 O O . CYS A 1 101 ? 8.944 1.918 37.092 1.00 30.44 101 CYS A O 1
ATOM 799 N N . HIS A 1 102 ? 9.448 -0.233 37.229 1.00 29.38 102 HIS A N 1
ATOM 800 C CA . HIS A 1 102 ? 9.914 -0.156 38.629 1.00 29.86 102 HIS A CA 1
ATOM 801 C C . HIS A 1 102 ? 11.410 -0.318 38.816 1.00 29.92 102 HIS A C 1
ATOM 802 O O . HIS A 1 102 ? 11.887 -0.140 39.923 1.00 30.04 102 HIS A O 1
ATOM 809 N N . ASP A 1 103 ? 12.141 -0.642 37.743 1.00 30.16 103 ASP A N 1
ATOM 810 C CA . ASP A 1 103 ? 13.611 -0.691 37.824 1.00 31.24 103 ASP A CA 1
ATOM 811 C C . ASP A 1 103 ? 14.293 0.660 38.168 1.00 32.72 103 ASP A C 1
ATOM 812 O O . ASP A 1 103 ? 14.089 1.649 37.462 1.00 32.83 103 ASP A O 1
ATOM 817 N N . THR A 1 104 ? 15.144 0.698 39.211 1.00 33.09 104 THR A N 1
ATOM 818 C CA . THR A 1 104 ? 15.791 1.947 39.544 1.00 32.55 104 THR A CA 1
ATOM 819 C C . THR A 1 104 ? 17.259 1.922 39.115 1.00 34.03 104 THR A C 1
ATOM 820 O O . THR A 1 104 ? 17.940 2.864 39.319 1.00 30.66 104 THR A O 1
ATOM 824 N N . THR A 1 105 ? 17.742 0.830 38.530 1.00 36.27 105 THR A N 1
ATOM 825 C CA . THR A 1 105 ? 19.184 0.781 38.307 1.00 38.41 105 THR A CA 1
ATOM 826 C C . THR A 1 105 ? 19.541 1.423 36.970 1.00 39.65 105 THR A C 1
ATOM 827 O O . THR A 1 105 ? 20.686 1.699 36.744 1.00 40.08 105 THR A O 1
ATOM 831 N N . GLY A 1 106 ? 18.564 1.559 36.071 1.00 39.82 106 GLY A N 1
ATOM 832 C CA . GLY A 1 106 ? 18.798 2.093 34.738 1.00 39.06 106 GLY A CA 1
ATOM 833 C C . GLY A 1 106 ? 19.370 1.046 33.846 1.00 38.58 106 GLY A C 1
ATOM 834 O O . GLY A 1 106 ? 19.734 1.341 32.722 1.00 39.82 106 GLY A O 1
ATOM 835 N N . THR A 1 107 ? 19.489 -0.195 34.305 1.00 38.33 107 THR A N 1
ATOM 836 C CA . THR A 1 107 ? 20.063 -1.194 33.390 1.00 37.09 107 THR A CA 1
ATOM 837 C C . THR A 1 107 ? 19.000 -2.095 32.752 1.00 36.78 107 THR A C 1
ATOM 838 O O . THR A 1 107 ? 19.324 -2.847 31.814 1.00 37.82 107 THR A O 1
ATOM 842 N N . TYR A 1 108 ? 17.764 -2.085 33.282 1.00 34.01 108 TYR A N 1
ATOM 843 C CA . TYR A 1 108 ? 16.772 -3.023 32.761 1.00 32.65 108 TYR A CA 1
ATOM 844 C C . TYR A 1 108 ? 16.345 -2.585 31.346 1.00 32.83 108 TYR A C 1
ATOM 845 O O . TYR A 1 108 ? 15.980 -1.448 31.118 1.00 31.99 108 TYR A O 1
ATOM 854 N N . VAL A 1 109 ? 16.476 -3.501 30.396 1.00 33.95 109 VAL A N 1
ATOM 855 C CA . VAL A 1 109 ? 16.232 -3.216 28.992 1.00 34.71 109 VAL A CA 1
ATOM 856 C C . VAL A 1 109 ? 15.602 -4.471 28.363 1.00 34.02 109 VAL A C 1
ATOM 857 O O . VAL A 1 109 ? 16.113 -5.589 28.553 1.00 35.30 109 VAL A O 1
ATOM 861 N N . LYS A 1 110 ? 14.539 -4.273 27.603 1.00 34.39 110 LYS A N 1
ATOM 862 C CA . LYS A 1 110 ? 13.780 -5.339 26.867 1.00 34.46 110 LYS A CA 1
ATOM 863 C C . LYS A 1 110 ? 14.385 -5.392 25.472 1.00 36.11 110 LYS A C 1
ATOM 864 O O . LYS A 1 110 ? 14.603 -4.382 24.817 1.00 34.98 110 LYS A O 1
ATOM 870 N N . ASP A 1 111 ? 14.738 -6.594 25.080 1.00 38.34 111 ASP A N 1
ATOM 871 C CA . ASP A 1 111 ? 15.325 -6.875 23.808 1.00 40.14 111 ASP A CA 1
ATOM 872 C C . ASP A 1 111 ? 14.372 -6.422 22.667 1.00 40.76 111 ASP A C 1
ATOM 873 O O . ASP A 1 111 ? 13.275 -6.954 22.554 1.00 40.60 111 ASP A O 1
ATOM 878 N N . PRO A 1 112 ? 14.822 -5.482 21.821 1.00 40.69 112 PRO A N 1
ATOM 879 C CA . PRO A 1 112 ? 13.979 -4.807 20.799 1.00 40.55 112 PRO A CA 1
ATOM 880 C C . PRO A 1 112 ? 13.364 -5.780 19.849 1.00 40.88 112 PRO A C 1
ATOM 881 O O . PRO A 1 112 ? 12.362 -5.398 19.212 1.00 40.78 112 PRO A O 1
ATOM 885 N N . ALA A 1 113 ? 13.958 -6.972 19.694 1.00 38.98 113 ALA A N 1
ATOM 886 C CA . ALA A 1 113 ? 13.256 -8.029 18.981 1.00 39.61 113 ALA A CA 1
ATOM 887 C C . ALA A 1 113 ? 12.759 -9.204 19.814 1.00 38.88 113 ALA A C 1
ATOM 888 O O . ALA A 1 113 ? 12.512 -10.287 19.259 1.00 38.79 113 ALA A O 1
ATOM 890 N N . GLY A 1 114 ? 12.607 -9.053 21.136 1.00 37.92 114 GLY A N 1
ATOM 891 C CA . GLY A 1 114 ? 12.338 -10.256 21.931 1.00 36.18 114 GLY A CA 1
ATOM 892 C C . GLY A 1 114 ? 10.930 -10.539 22.446 1.00 35.41 114 GLY A C 1
ATOM 893 O O . GLY A 1 114 ? 10.809 -11.229 23.421 1.00 35.20 114 GLY A O 1
ATOM 894 N N . ALA A 1 115 ? 9.870 -10.016 21.813 1.00 34.11 115 ALA A N 1
ATOM 895 C CA . ALA A 1 115 ? 8.483 -10.195 22.290 1.00 33.26 115 ALA A CA 1
ATOM 896 C C . ALA A 1 115 ? 8.311 -9.883 23.797 1.00 34.08 115 ALA A C 1
ATOM 897 O O . ALA A 1 115 ? 7.472 -10.469 24.456 1.00 35.17 115 ALA A O 1
ATOM 899 N N . GLY A 1 116 ? 9.093 -8.928 24.323 1.00 35.46 116 GLY A N 1
ATOM 900 C CA . GLY A 1 116 ? 8.928 -8.432 25.678 1.00 35.26 116 GLY A CA 1
ATOM 901 C C . GLY A 1 116 ? 10.021 -8.892 26.635 1.00 35.39 116 GLY A C 1
ATOM 902 O O . GLY A 1 116 ? 10.275 -8.265 27.690 1.00 35.56 116 GLY A O 1
ATOM 903 N N . GLU A 1 117 ? 10.687 -9.967 26.247 1.00 34.95 117 GLU A N 1
ATOM 904 C CA . GLU A 1 117 ? 11.775 -10.592 27.018 1.00 36.89 117 GLU A CA 1
ATOM 905 C C . GLU A 1 117 ? 12.888 -9.589 27.245 1.00 36.27 117 GLU A C 1
ATOM 906 O O . GLU A 1 117 ? 13.213 -8.806 26.322 1.00 34.15 117 GLU A O 1
ATOM 912 N N . PRO A 1 118 ? 13.511 -9.654 28.439 1.00 37.39 118 PRO A N 1
ATOM 913 C CA . PRO A 1 118 ? 14.624 -8.773 28.764 1.00 38.15 118 PRO A CA 1
ATOM 914 C C . PRO A 1 118 ? 15.814 -9.180 27.916 1.00 39.92 118 PRO A C 1
ATOM 915 O O . PRO A 1 118 ? 15.906 -10.355 27.575 1.00 40.87 118 PRO A O 1
ATOM 919 N N . MET A 1 119 ? 16.716 -8.255 27.627 1.00 40.66 119 MET A N 1
ATOM 920 C CA . MET A 1 119 ? 18.039 -8.583 27.083 1.00 42.30 119 MET A CA 1
ATOM 921 C C . MET A 1 119 ? 18.785 -9.616 27.881 1.00 43.16 119 MET A C 1
ATOM 922 O O . MET A 1 119 ? 18.671 -9.719 29.102 1.00 42.06 119 MET A O 1
ATOM 927 N N . ALA A 1 120 ? 19.627 -10.323 27.146 1.00 46.20 120 ALA A N 1
ATOM 928 C CA . ALA A 1 120 ? 20.512 -11.345 27.682 1.00 49.15 120 ALA A CA 1
ATOM 929 C C . ALA A 1 120 ? 21.623 -10.669 28.491 1.00 50.68 120 ALA A C 1
ATOM 930 O O . ALA A 1 120 ? 22.060 -9.553 28.123 1.00 52.56 120 ALA A O 1
ATOM 932 N N . LYS A 1 121 ? 22.063 -11.311 29.583 1.00 51.42 121 LYS A N 1
ATOM 933 C CA . LYS A 1 121 ? 23.184 -10.808 30.397 1.00 52.00 121 LYS A CA 1
ATOM 934 C C . LYS A 1 121 ? 22.805 -9.673 31.346 1.00 50.72 121 LYS A C 1
ATOM 935 O O . LYS A 1 121 ? 23.665 -8.905 31.785 1.00 51.14 121 LYS A O 1
ATOM 941 N N . LEU A 1 122 ? 21.538 -9.550 31.679 1.00 49.48 122 LEU A N 1
ATOM 942 C CA . LEU A 1 122 ? 21.186 -8.614 32.742 1.00 47.86 122 LEU A CA 1
ATOM 943 C C . LEU A 1 122 ? 21.396 -9.354 34.040 1.00 48.03 122 LEU A C 1
ATOM 944 O O . LEU A 1 122 ? 21.270 -10.612 34.103 1.00 48.60 122 LEU A O 1
ATOM 949 N N . ASP A 1 123 ? 21.718 -8.595 35.082 1.00 45.94 123 ASP A N 1
ATOM 950 C CA . ASP A 1 123 ? 21.615 -9.143 36.410 1.00 44.78 123 ASP A CA 1
ATOM 951 C C . ASP A 1 123 ? 20.176 -9.045 36.933 1.00 42.68 123 ASP A C 1
ATOM 952 O O . ASP A 1 123 ? 19.827 -8.125 37.691 1.00 43.31 123 ASP A O 1
ATOM 957 N N . LEU A 1 124 ? 19.323 -9.973 36.527 1.00 40.74 124 LEU A N 1
ATOM 958 C CA . LEU A 1 124 ? 17.933 -9.910 36.953 1.00 40.09 124 LEU A CA 1
ATOM 959 C C . LEU A 1 124 ? 17.732 -9.808 38.462 1.00 40.55 124 LEU A C 1
ATOM 960 O O . LEU A 1 124 ? 16.911 -9.024 38.927 1.00 41.27 124 LEU A O 1
ATOM 965 N N . ALA A 1 125 ? 18.436 -10.634 39.229 1.00 41.30 125 ALA A N 1
ATOM 966 C CA . ALA A 1 125 ? 18.280 -10.612 40.672 1.00 41.89 125 ALA A CA 1
ATOM 967 C C . ALA A 1 125 ? 18.495 -9.224 41.232 1.00 41.04 125 ALA A C 1
ATOM 968 O O . ALA A 1 125 ? 17.641 -8.696 41.970 1.00 42.60 125 ALA A O 1
ATOM 970 N N . LYS A 1 126 ? 19.575 -8.604 40.788 1.00 41.03 126 LYS A N 1
ATOM 971 C CA . LYS A 1 126 ? 19.980 -7.250 41.202 1.00 41.78 126 LYS A CA 1
ATOM 972 C C . LYS A 1 126 ? 18.966 -6.184 40.820 1.00 40.45 126 LYS A C 1
ATOM 973 O O . LYS A 1 126 ? 18.592 -5.347 41.656 1.00 41.80 126 LYS A O 1
ATOM 979 N N . ILE A 1 127 ? 18.473 -6.251 39.587 1.00 38.71 127 ILE A N 1
ATOM 9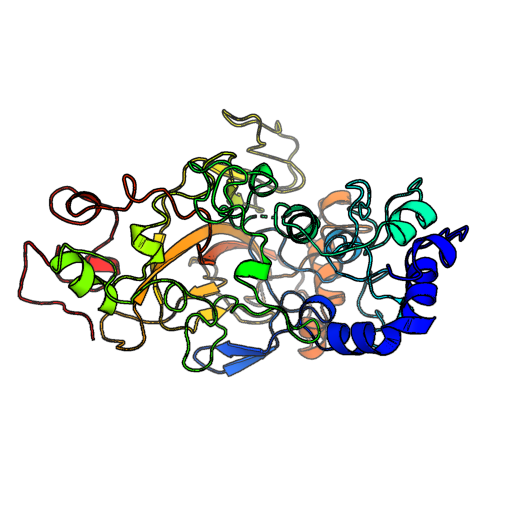80 C CA . ILE A 1 127 ? 17.374 -5.375 39.177 1.00 35.80 127 ILE A CA 1
ATOM 981 C C . ILE A 1 127 ? 16.168 -5.565 40.118 1.00 34.88 127 ILE A C 1
ATOM 982 O O . ILE A 1 127 ? 15.630 -4.573 40.621 1.00 34.14 127 ILE A O 1
ATOM 987 N N . ALA A 1 128 ? 15.740 -6.814 40.334 1.00 33.11 128 ALA A N 1
ATOM 988 C CA . ALA A 1 128 ? 14.575 -7.105 41.181 1.00 31.31 128 ALA A CA 1
ATOM 989 C C . ALA A 1 128 ? 14.732 -6.566 42.588 1.00 32.91 128 ALA A C 1
ATOM 990 O O . ALA A 1 128 ? 13.775 -6.085 43.133 1.00 33.47 128 ALA A O 1
ATOM 992 N N . GLN A 1 129 ? 15.932 -6.676 43.179 1.00 33.57 129 GLN A N 1
ATOM 993 C CA . GLN A 1 129 ? 16.162 -6.220 44.544 1.00 35.14 129 GLN A CA 1
ATOM 994 C C . GLN A 1 129 ? 16.075 -4.716 44.668 1.00 35.12 129 GLN A C 1
ATOM 995 O O . GLN A 1 129 ? 15.680 -4.178 45.743 1.00 35.72 129 GLN A O 1
ATOM 1001 N N . ASN A 1 130 ? 16.408 -4.021 43.579 1.00 34.08 130 ASN A N 1
ATOM 1002 C CA . ASN A 1 130 ? 16.430 -2.570 43.653 1.00 34.79 130 ASN A CA 1
ATOM 1003 C C . ASN A 1 130 ? 15.186 -1.800 43.175 1.00 34.17 130 ASN A C 1
ATOM 1004 O O . ASN A 1 130 ? 15.197 -0.601 43.084 1.00 34.52 130 ASN A O 1
ATOM 1009 N N . VAL A 1 131 ? 14.123 -2.538 42.902 1.00 34.27 131 VAL A N 1
ATOM 1010 C CA . VAL A 1 131 ? 12.876 -2.050 42.307 1.00 33.65 131 VAL A CA 1
ATOM 1011 C C . VAL A 1 131 ? 12.319 -0.947 43.232 1.00 34.03 131 VAL A C 1
ATOM 1012 O O . VAL A 1 131 ? 12.486 -0.996 44.460 1.00 34.26 131 VAL A O 1
ATOM 1016 N N . GLY A 1 132 ? 11.669 0.057 42.658 1.00 33.35 132 GLY A N 1
ATOM 1017 C CA . GLY A 1 132 ? 11.033 1.078 43.457 1.00 32.33 132 GLY A CA 1
ATOM 1018 C C . GLY A 1 132 ? 10.081 1.944 42.599 1.00 32.60 132 GLY A C 1
ATOM 1019 O O . GLY A 1 132 ? 9.567 1.482 41.563 1.00 31.30 132 GLY A O 1
ATOM 1020 N N . ALA A 1 133 ? 9.888 3.200 43.006 1.00 31.08 133 ALA A N 1
ATOM 1021 C CA . ALA A 1 133 ? 8.868 4.016 42.374 1.00 30.54 133 ALA A CA 1
ATOM 1022 C C . ALA A 1 133 ? 9.406 4.391 41.000 1.00 29.60 133 ALA A C 1
ATOM 1023 O O . ALA A 1 133 ? 10.634 4.605 40.853 1.00 29.32 133 ALA A O 1
ATOM 1025 N N . PRO A 1 134 ? 8.535 4.340 39.983 1.00 27.99 134 PRO A N 1
ATOM 1026 C CA . PRO A 1 134 ? 8.927 4.752 38.611 1.00 27.44 134 PRO A CA 1
ATOM 1027 C C . PRO A 1 134 ? 9.385 6.226 38.607 1.00 27.60 134 PRO A C 1
ATOM 1028 O O . PRO A 1 134 ? 8.764 7.090 39.323 1.00 29.05 134 PRO A O 1
ATOM 1032 N N . VAL A 1 135 ? 10.377 6.524 37.767 1.00 27.58 135 VAL A N 1
ATOM 1033 C CA . VAL A 1 135 ? 10.730 7.916 37.402 1.00 26.10 135 VAL A CA 1
ATOM 1034 C C . VAL A 1 135 ? 10.533 8.135 35.923 1.00 27.47 135 VAL A C 1
ATOM 1035 O O . VAL A 1 135 ? 10.186 7.173 35.187 1.00 28.75 135 VAL A O 1
ATOM 1039 N N . ARG A 1 136 ? 10.728 9.363 35.438 1.00 27.71 136 ARG A N 1
ATOM 1040 C CA . ARG A 1 136 ? 10.506 9.590 33.993 1.00 28.28 136 ARG A CA 1
ATOM 1041 C C . ARG A 1 136 ? 11.153 8.541 33.095 1.00 28.53 136 ARG A C 1
ATOM 1042 O O . ARG A 1 136 ? 10.547 8.048 32.087 1.00 28.54 136 ARG A O 1
ATOM 1050 N N . ASP A 1 137 ? 12.355 8.124 33.465 1.00 30.65 137 ASP A N 1
ATOM 1051 C CA . ASP A 1 137 ? 13.087 7.191 32.585 1.00 32.61 137 ASP A CA 1
ATOM 1052 C C . ASP A 1 137 ? 12.430 5.803 32.495 1.00 31.02 137 ASP A C 1
ATOM 1053 O O . ASP A 1 137 ? 12.652 5.058 31.536 1.00 32.81 137 ASP A O 1
ATOM 1058 N N . ASN A 1 138 ? 11.630 5.412 33.491 1.00 28.93 138 ASN A N 1
ATOM 1059 C CA . ASN A 1 138 ? 10.960 4.134 33.371 1.00 28.19 138 ASN A CA 1
ATOM 1060 C C . ASN A 1 138 ? 9.845 4.242 32.308 1.00 27.73 138 ASN A C 1
ATOM 1061 O O . ASN A 1 138 ? 9.764 3.402 31.425 1.00 27.64 138 ASN A O 1
ATOM 1066 N N . CYS A 1 139 ? 8.986 5.264 32.401 1.00 26.58 139 CYS A N 1
ATOM 1067 C CA . CYS A 1 139 ? 7.905 5.438 31.431 1.00 26.54 139 CYS A CA 1
ATOM 1068 C C . CYS A 1 139 ? 8.532 5.548 30.072 1.00 27.18 139 CYS A C 1
ATOM 1069 O O . CYS A 1 139 ? 8.042 4.964 29.171 1.00 26.89 139 CYS A O 1
ATOM 1072 N N . GLY A 1 140 ? 9.643 6.300 29.985 1.00 27.72 140 GLY A N 1
ATOM 1073 C CA . GLY A 1 140 ? 10.355 6.588 28.762 1.00 26.93 140 GLY A CA 1
ATOM 1074 C C . GLY A 1 140 ? 10.996 5.409 28.050 1.00 28.03 140 GLY A C 1
ATOM 1075 O O . GLY A 1 140 ? 11.262 5.538 26.890 1.00 25.99 140 GLY A O 1
ATOM 1076 N N . SER A 1 141 ? 11.231 4.285 28.739 1.00 27.87 141 SER A N 1
ATOM 1077 C CA . SER A 1 141 ? 11.678 3.075 28.061 1.00 28.45 141 SER A CA 1
ATOM 1078 C C . SER A 1 141 ? 10.761 2.704 26.884 1.00 29.58 141 SER A C 1
ATOM 1079 O O . SER A 1 141 ? 11.176 2.028 25.961 1.00 28.74 141 SER A O 1
ATOM 1082 N N . CYS A 1 142 ? 9.487 3.095 26.955 1.00 29.33 142 CYS A N 1
ATOM 1083 C CA . CYS A 1 142 ? 8.558 2.868 25.838 1.00 29.03 142 CYS A CA 1
ATOM 1084 C C . CYS A 1 142 ? 8.087 4.152 25.264 1.00 28.82 142 CYS A C 1
ATOM 1085 O O . CYS A 1 142 ? 7.902 4.183 24.107 1.00 29.24 142 CYS A O 1
ATOM 1088 N N . HIS A 1 143 ? 7.861 5.189 26.087 1.00 29.18 143 HIS A N 1
ATOM 1089 C CA . HIS A 1 143 ? 7.354 6.503 25.608 1.00 29.30 143 HIS A CA 1
ATOM 1090 C C . HIS A 1 143 ? 8.276 7.542 24.893 1.00 31.07 143 HIS A C 1
ATOM 1091 O O . HIS A 1 143 ? 7.734 8.479 24.296 1.00 29.09 143 HIS A O 1
ATOM 1098 N N . PHE A 1 144 ? 9.602 7.390 24.991 1.00 34.27 144 PHE A N 1
ATOM 1099 C CA . PHE A 1 144 ? 10.574 8.225 24.286 1.00 37.69 144 PHE A CA 1
ATOM 1100 C C . PHE A 1 144 ? 11.081 7.681 22.954 1.00 42.73 144 PHE A C 1
ATOM 1101 O O . PHE A 1 144 ? 11.706 8.434 22.185 1.00 45.11 144 PHE A O 1
ATOM 1109 N N . TYR A 1 145 ? 10.854 6.409 22.640 1.00 47.60 145 TYR A N 1
ATOM 1110 C CA . TYR A 1 145 ? 11.239 5.867 21.299 1.00 53.20 145 TYR A CA 1
ATOM 1111 C C . TYR A 1 145 ? 10.024 5.300 20.425 1.00 56.32 145 TYR A C 1
ATOM 1112 O O . TYR A 1 145 ? 8.828 5.509 20.771 1.00 57.08 145 TYR A O 1
ATOM 1121 N N . GLY A 1 146 ? 10.330 4.648 19.278 1.00 58.78 146 GLY A N 1
ATOM 1122 C CA . GLY A 1 146 ? 9.312 4.053 18.398 1.00 60.41 146 GLY A CA 1
ATOM 1123 C C . GLY A 1 146 ? 9.711 2.650 17.904 1.00 61.66 146 GLY A C 1
ATOM 1124 O O . GLY A 1 146 ? 9.020 2.005 17.069 1.00 62.42 146 GLY A O 1
ATOM 1125 N N . LYS A 1 153 ? 8.213 9.900 17.894 1.00 63.18 153 LYS A N 1
ATOM 1126 C CA . LYS A 1 153 ? 6.985 9.581 17.177 1.00 63.18 153 LYS A CA 1
ATOM 1127 C C . LYS A 1 153 ? 5.807 10.588 17.467 1.00 62.70 153 LYS A C 1
ATOM 1128 O O . LYS A 1 153 ? 5.276 11.255 16.537 1.00 63.25 153 LYS A O 1
ATOM 1134 N N . HIS A 1 154 ? 5.373 10.655 18.735 1.00 61.33 154 HIS A N 1
ATOM 1135 C CA . HIS A 1 154 ? 4.982 11.938 19.343 1.00 59.61 154 HIS A CA 1
ATOM 1136 C C . HIS A 1 154 ? 6.328 12.694 19.496 1.00 56.62 154 HIS A C 1
ATOM 1137 O O . HIS A 1 154 ? 7.287 12.217 20.132 1.00 55.74 154 HIS A O 1
ATOM 1144 N N . GLY A 1 155 ? 6.421 13.853 18.895 1.00 53.06 155 GLY A N 1
ATOM 1145 C CA . GLY A 1 155 ? 7.627 14.613 19.043 1.00 48.13 155 GLY A CA 1
ATOM 1146 C C . GLY A 1 155 ? 7.674 15.425 20.315 1.00 43.88 155 GLY A C 1
ATOM 1147 O O . GLY A 1 155 ? 8.639 16.168 20.461 1.00 43.90 155 GLY A O 1
ATOM 1148 N N . ASP A 1 156 ? 6.681 15.288 21.202 1.00 40.03 156 ASP A N 1
ATOM 1149 C CA . ASP A 1 156 ? 6.688 15.995 22.506 1.00 38.62 156 ASP A CA 1
ATOM 1150 C C . ASP A 1 156 ? 7.308 15.238 23.713 1.00 37.95 156 ASP A C 1
ATOM 1151 O O . ASP A 1 156 ? 7.319 15.726 24.837 1.00 36.98 156 ASP A O 1
ATOM 1156 N N . LEU A 1 157 ? 7.751 14.017 23.513 1.00 37.25 157 LEU A N 1
ATOM 1157 C CA . LEU A 1 157 ? 8.395 13.289 24.621 1.00 37.66 157 LEU A CA 1
ATOM 1158 C C . LEU A 1 157 ? 9.669 12.698 24.021 1.00 39.25 157 LEU A C 1
ATOM 1159 O O . LEU A 1 157 ? 9.618 11.774 23.215 1.00 40.39 157 LEU A O 1
ATOM 1164 N N . ASP A 1 158 ? 10.805 13.259 24.388 1.00 40.45 158 ASP A N 1
ATOM 1165 C CA . ASP A 1 158 ? 12.070 12.874 23.791 1.00 41.57 158 ASP A CA 1
ATOM 1166 C C . ASP A 1 158 ? 13.012 12.212 24.843 1.00 41.84 158 ASP A C 1
ATOM 1167 O O . ASP A 1 158 ? 12.682 12.223 26.050 1.00 40.45 158 ASP A O 1
ATOM 1172 N N . SER A 1 159 ? 14.135 11.629 24.389 1.00 41.75 159 SER A N 1
ATOM 1173 C CA . SER A 1 159 ? 15.088 10.968 25.294 1.00 44.82 159 SER A CA 1
ATOM 1174 C C . SER A 1 159 ? 15.625 11.918 26.347 1.00 43.92 159 SER A C 1
ATOM 1175 O O . SER A 1 159 ? 16.058 11.487 27.400 1.00 46.18 159 SER A O 1
ATOM 1178 N N . SER A 1 160 ? 15.600 13.200 26.071 1.00 44.29 160 SER A N 1
ATOM 1179 C CA . SER A 1 160 ? 16.077 14.159 27.041 1.00 44.90 160 SER A CA 1
ATOM 1180 C C . SER A 1 160 ? 15.054 14.433 28.159 1.00 45.26 160 SER A C 1
ATOM 1181 O O . SER A 1 160 ? 15.392 15.122 29.113 1.00 46.31 160 SER A O 1
ATOM 1184 N N . MET A 1 161 ? 13.811 13.917 28.047 1.00 45.11 161 MET A N 1
ATOM 1185 C CA . MET A 1 161 ? 12.798 14.088 29.086 1.00 43.09 161 MET A CA 1
ATOM 1186 C C . MET A 1 161 ? 13.198 13.219 30.254 1.00 42.86 161 MET A C 1
ATOM 1187 O O . MET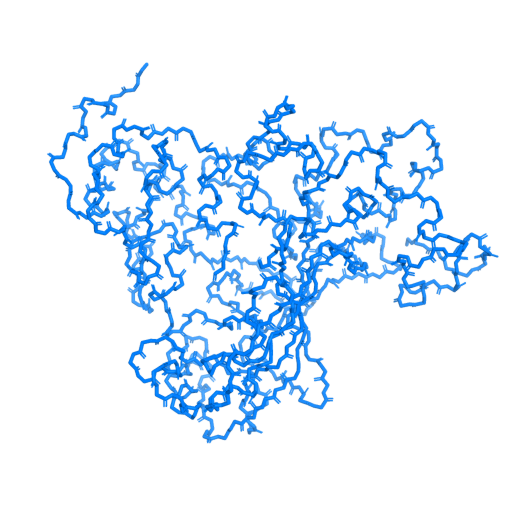 A 1 161 ? 12.555 13.282 31.301 1.00 43.04 161 MET A O 1
ATOM 1192 N N . ALA A 1 162 ? 14.238 12.396 30.111 1.00 40.08 162 ALA A N 1
ATOM 1193 C CA . ALA A 1 162 ? 14.767 11.729 31.292 1.00 40.59 162 ALA A CA 1
ATOM 1194 C C . ALA A 1 162 ? 15.237 12.699 32.413 1.00 40.26 162 ALA A C 1
ATOM 1195 O O . ALA A 1 162 ? 15.040 12.404 33.616 1.00 40.07 162 ALA A O 1
ATOM 1197 N N . TYR A 1 163 ? 15.943 13.773 32.030 1.00 38.50 163 TYR A N 1
ATOM 1198 C CA . TYR A 1 163 ? 16.395 14.816 32.982 1.00 39.26 163 TYR A CA 1
ATOM 1199 C C . TYR A 1 163 ? 16.406 16.096 32.176 1.00 38.05 163 TYR A C 1
ATOM 1200 O O . TYR A 1 163 ? 17.470 16.519 31.770 1.00 39.94 163 TYR A O 1
ATOM 1209 N N . PRO A 1 164 ? 15.250 16.685 31.856 1.00 36.73 164 PRO A N 1
ATOM 1210 C CA . PRO A 1 164 ? 15.262 17.778 30.877 1.00 35.38 164 PRO A CA 1
ATOM 1211 C C . PRO A 1 164 ? 15.552 19.099 31.594 1.00 34.83 164 PRO A C 1
ATOM 1212 O O . PRO A 1 164 ? 15.457 19.122 32.831 1.00 34.62 164 PRO A O 1
ATOM 1216 N N . ASP A 1 165 ? 15.823 20.153 30.830 1.00 34.08 165 ASP A N 1
ATOM 1217 C CA . ASP A 1 165 ? 15.988 21.462 31.366 1.00 36.56 165 ASP A CA 1
ATOM 1218 C C . ASP A 1 165 ? 14.685 22.245 31.249 1.00 36.62 165 ASP A C 1
ATOM 1219 O O . ASP A 1 165 ? 13.743 21.789 30.582 1.00 36.13 165 ASP A O 1
ATOM 1224 N N . LYS A 1 166 ? 14.663 23.415 31.880 1.00 35.96 166 LYS A N 1
ATOM 1225 C CA . LYS A 1 166 ? 13.517 24.311 31.880 1.00 37.14 166 LYS A CA 1
ATOM 1226 C C . LYS A 1 166 ? 13.110 24.668 30.472 1.00 36.75 166 LYS A C 1
ATOM 1227 O O . LYS A 1 166 ? 11.922 24.708 30.197 1.00 37.34 166 LYS A O 1
ATOM 1233 N N . ALA A 1 167 ? 14.084 24.977 29.626 1.00 36.07 167 ALA A N 1
ATOM 1234 C CA . ALA A 1 167 ? 13.841 25.301 28.229 1.00 37.05 167 ALA A CA 1
ATOM 1235 C C . ALA A 1 167 ? 13.035 24.202 27.463 1.00 37.86 167 ALA A C 1
ATOM 1236 O O . ALA A 1 167 ? 12.267 24.548 26.545 1.00 40.75 167 ALA A O 1
ATOM 1238 N N . THR A 1 168 ? 13.221 22.933 27.825 1.00 35.10 168 THR A N 1
ATOM 1239 C CA . THR A 1 168 ? 12.528 21.830 27.212 1.00 33.52 168 THR A CA 1
ATOM 1240 C C . THR A 1 168 ? 11.097 21.570 27.817 1.00 33.37 168 THR A C 1
ATOM 1241 O O . THR A 1 168 ? 10.110 21.360 27.085 1.00 31.66 168 THR A O 1
ATOM 1245 N N . ASP A 1 169 ? 10.998 21.535 29.133 1.00 31.52 169 ASP A N 1
ATOM 1246 C CA . ASP A 1 169 ? 9.725 21.321 29.772 1.00 31.42 169 ASP A CA 1
ATOM 1247 C C . ASP A 1 169 ? 9.800 21.951 31.146 1.00 30.95 169 ASP A C 1
ATOM 1248 O O . ASP A 1 169 ? 10.547 21.480 32.009 1.00 31.23 169 ASP A O 1
ATOM 1253 N N . VAL A 1 170 ? 8.965 22.933 31.387 1.00 30.50 170 VAL A N 1
ATOM 1254 C CA . VAL A 1 170 ? 8.933 23.536 32.707 1.00 30.56 170 VAL A CA 1
ATOM 1255 C C . VAL A 1 170 ? 8.475 22.639 33.880 1.00 31.75 170 VAL A C 1
ATOM 1256 O O . VAL A 1 170 ? 8.844 22.913 35.045 1.00 33.02 170 VAL A O 1
ATOM 1260 N N . HIS A 1 171 ? 7.618 21.640 33.618 1.00 29.74 171 HIS A N 1
ATOM 1261 C CA . HIS A 1 171 ? 7.074 20.822 34.686 1.00 28.21 171 HIS A CA 1
ATOM 1262 C C . HIS A 1 171 ? 8.043 19.719 35.030 1.00 29.44 171 HIS A C 1
ATOM 1263 O O . HIS A 1 171 ? 8.269 19.456 36.206 1.00 30.13 171 HIS A O 1
ATOM 1270 N N . MET A 1 172 ? 8.665 19.112 34.012 1.00 28.43 172 MET A N 1
ATOM 1271 C CA . MET A 1 172 ? 9.622 18.027 34.241 1.00 29.97 172 MET A CA 1
ATOM 1272 C C . MET A 1 172 ? 11.114 18.415 34.522 1.00 30.86 172 MET A C 1
ATOM 1273 O O . MET A 1 172 ? 11.921 17.589 34.988 1.00 28.47 172 MET A O 1
ATOM 1278 N N . ASP A 1 173 ? 11.455 19.632 34.147 1.00 31.81 173 ASP A N 1
ATOM 1279 C CA . ASP A 1 173 ? 12.732 20.315 34.452 1.00 33.77 173 ASP A CA 1
ATOM 1280 C C . ASP A 1 173 ? 13.421 19.790 35.717 1.00 34.23 173 ASP A C 1
ATOM 1281 O O . ASP A 1 173 ? 12.925 19.982 36.801 1.00 31.47 173 ASP A O 1
ATOM 1286 N N . SER A 1 174 ? 14.490 19.013 35.535 1.00 36.56 174 SER A N 1
ATOM 1287 C CA . SER A 1 174 ? 14.998 18.262 36.667 1.00 40.27 174 SER A CA 1
ATOM 1288 C C . SER A 1 174 ? 15.667 19.192 37.687 1.00 41.62 174 SER A C 1
ATOM 1289 O O . SER A 1 174 ? 15.723 18.841 38.840 1.00 44.04 174 SER A O 1
ATOM 1292 N N . ASP A 1 175 ? 16.057 20.394 37.281 1.00 43.74 175 ASP A N 1
ATOM 1293 C CA . ASP A 1 175 ? 16.601 21.382 38.205 1.00 45.98 175 ASP A CA 1
ATOM 1294 C C . ASP A 1 175 ? 15.559 22.267 38.826 1.00 46.06 175 ASP A C 1
ATOM 1295 O O . ASP A 1 175 ? 15.904 23.065 39.733 1.00 47.19 175 ASP A O 1
ATOM 1300 N N . GLY A 1 176 ? 14.308 22.163 38.353 1.00 44.21 176 GLY A N 1
ATOM 1301 C CA . GLY A 1 176 ? 13.234 22.968 38.872 1.00 41.48 176 GLY A CA 1
ATOM 1302 C C . GLY A 1 176 ? 12.093 22.152 39.435 1.00 40.79 176 GLY A C 1
ATOM 1303 O O . GLY A 1 176 ? 12.233 21.435 40.459 1.00 41.70 176 GLY A O 1
ATOM 1304 N N . ASN A 1 177 ? 10.928 22.273 38.807 1.00 38.89 177 ASN A N 1
ATOM 1305 C CA . ASN A 1 177 ? 9.779 21.515 39.327 1.00 37.55 177 ASN A CA 1
ATOM 1306 C C . ASN A 1 177 ? 10.029 20.002 39.340 1.00 34.16 177 ASN A C 1
ATOM 1307 O O . ASN A 1 177 ? 9.473 19.350 40.202 1.00 31.85 177 ASN A O 1
ATOM 1312 N N . ASN A 1 178 ? 10.839 19.468 38.410 1.00 32.04 178 ASN A N 1
ATOM 1313 C CA . ASN A 1 178 ? 11.255 18.101 38.481 1.00 31.87 178 ASN A CA 1
ATOM 1314 C C . ASN A 1 178 ? 10.098 17.077 38.606 1.00 31.26 178 ASN A C 1
ATOM 1315 O O . ASN A 1 178 ? 10.161 16.074 39.391 1.00 28.24 178 ASN A O 1
ATOM 1320 N N . PHE A 1 179 ? 9.011 17.326 37.891 1.00 29.37 179 PHE A N 1
ATOM 1321 C CA . PHE A 1 179 ? 7.890 16.385 38.033 1.00 29.81 179 PHE A CA 1
ATOM 1322 C C . PHE A 1 179 ? 8.261 15.017 37.458 1.00 28.84 179 PHE A C 1
ATOM 1323 O O . PHE A 1 179 ? 8.908 14.956 36.409 1.00 26.90 179 PHE A O 1
ATOM 1331 N N . GLN A 1 180 ? 7.834 13.944 38.113 1.00 28.34 180 GLN A N 1
ATOM 1332 C CA . GLN A 1 180 ? 7.806 12.621 37.441 1.00 29.19 180 GLN A CA 1
ATOM 1333 C C . GLN A 1 180 ? 6.509 12.541 36.680 1.00 29.89 180 GLN A C 1
ATOM 1334 O O . GLN A 1 180 ? 5.614 13.326 37.018 1.00 32.56 180 GLN A O 1
ATOM 1340 N N . CYS A 1 181 ? 6.330 11.563 35.760 1.00 28.59 181 CYS A N 1
ATOM 1341 C CA . CYS A 1 181 ? 5.158 11.529 34.932 1.00 28.41 181 CYS A CA 1
ATOM 1342 C C . CYS A 1 181 ? 3.890 11.394 35.739 1.00 29.88 181 CYS A C 1
ATOM 1343 O O . CYS A 1 181 ? 2.905 12.079 35.420 1.00 27.90 181 CYS A O 1
ATOM 1346 N N . GLN A 1 182 ? 3.929 10.515 36.777 1.00 29.09 182 GLN A N 1
ATOM 1347 C CA . GLN A 1 182 ? 2.776 10.302 37.649 1.00 30.51 182 GLN A CA 1
ATOM 1348 C C . GLN A 1 182 ? 2.465 11.486 38.547 1.00 30.42 182 GLN A C 1
ATOM 1349 O O . GLN A 1 182 ? 1.432 11.463 39.162 1.00 31.23 182 GLN A O 1
ATOM 1355 N N . ASN A 1 183 ? 3.328 12.492 38.668 1.00 30.90 183 ASN A N 1
ATOM 1356 C CA . ASN A 1 183 ? 2.896 13.711 39.370 1.00 32.54 183 ASN A CA 1
ATOM 1357 C C . ASN A 1 183 ? 1.666 14.311 38.632 1.00 32.34 183 ASN A C 1
ATOM 1358 O O . ASN A 1 183 ? 0.764 14.885 39.256 1.00 32.07 183 ASN A O 1
ATOM 1363 N N . CYS A 1 184 ? 1.612 14.184 37.301 1.00 30.11 184 CYS A N 1
ATOM 1364 C CA . CYS A 1 184 ? 0.357 14.541 36.647 1.00 30.78 184 CYS A CA 1
ATOM 1365 C C . CYS A 1 184 ? -0.561 13.329 36.355 1.00 29.88 184 CYS A C 1
ATOM 1366 O O . CYS A 1 184 ? -1.786 13.413 36.448 1.00 29.34 184 CYS A O 1
ATOM 1369 N N . HIS A 1 185 ? 0.061 12.227 35.942 1.00 29.52 185 HIS A N 1
ATOM 1370 C CA . HIS A 1 185 ? -0.618 11.017 35.554 1.00 28.76 185 HIS A CA 1
ATOM 1371 C C . HIS A 1 185 ? -0.857 10.215 36.821 1.00 30.06 185 HIS A C 1
ATOM 1372 O O . HIS A 1 185 ? -0.224 9.163 37.038 1.00 30.21 185 HIS A O 1
ATOM 1379 N N . THR A 1 186 ? -1.682 10.744 37.715 1.00 31.12 186 THR A N 1
ATOM 1380 C CA . THR A 1 186 ? -1.851 10.057 38.994 1.00 33.19 186 THR A CA 1
ATOM 1381 C C . THR A 1 186 ? -2.408 8.670 38.754 1.00 32.52 186 THR A C 1
ATOM 1382 O O . THR A 1 186 ? -3.228 8.435 37.857 1.00 32.86 186 THR A O 1
ATOM 1386 N N . THR A 1 187 ? -1.864 7.747 39.516 1.00 33.28 187 THR A N 1
ATOM 1387 C CA . THR A 1 187 ? -2.112 6.348 39.342 1.00 33.86 187 THR A CA 1
ATOM 1388 C C . THR A 1 187 ? -2.723 5.765 40.610 1.00 34.90 187 THR A C 1
ATOM 1389 O O . THR A 1 187 ? -2.187 5.945 41.696 1.00 34.29 187 THR A O 1
ATOM 1393 N N . GLU A 1 188 ? -3.840 5.073 40.431 1.00 35.20 188 GLU A N 1
ATOM 1394 C CA . GLU A 1 188 ? -4.525 4.360 41.507 1.00 37.28 188 GLU A CA 1
ATOM 1395 C C . GLU A 1 188 ? -4.701 2.917 41.080 1.00 36.24 188 GLU A C 1
ATOM 1396 O O . GLU A 1 188 ? -5.254 2.677 40.016 1.00 34.55 188 GLU A O 1
ATOM 1402 N N . LYS A 1 189 ? -4.254 1.967 41.890 1.00 35.77 189 LYS A N 1
ATOM 1403 C CA . LYS A 1 189 ? -4.460 0.565 41.498 1.00 37.27 189 LYS A CA 1
ATOM 1404 C C . LYS A 1 189 ? -3.913 0.302 40.074 1.00 35.46 189 LYS A C 1
ATOM 1405 O O . LYS A 1 189 ? -4.552 -0.390 39.263 1.00 37.35 189 LYS A O 1
ATOM 1411 N N . HIS A 1 190 ? -2.761 0.881 39.765 1.00 32.18 190 HIS A N 1
ATOM 1412 C CA . HIS A 1 190 ? -2.126 0.725 38.489 1.00 30.48 190 HIS A CA 1
ATOM 1413 C C . HIS A 1 190 ? -2.965 1.152 37.340 1.00 31.45 190 HIS A C 1
ATOM 1414 O O . HIS A 1 190 ? -2.652 0.773 36.240 1.00 29.58 190 HIS A O 1
ATOM 1421 N N . GLN A 1 191 ? -4.062 1.873 37.600 1.00 31.39 191 GLN A N 1
ATOM 1422 C CA . GLN A 1 191 ? -4.692 2.685 36.501 1.00 33.03 191 GLN A CA 1
ATOM 1423 C C . GLN A 1 191 ? -4.039 4.077 36.424 1.00 31.03 191 GLN A C 1
ATOM 1424 O O . GLN A 1 191 ? -4.208 4.932 37.278 1.00 33.11 191 GLN A O 1
ATOM 1430 N N . ILE A 1 192 ? -3.224 4.242 35.420 1.00 29.72 192 ILE A N 1
ATOM 1431 C CA . ILE A 1 192 ? -2.508 5.458 35.174 1.00 27.32 192 ILE A CA 1
ATOM 1432 C C . ILE A 1 192 ? -3.451 6.374 34.453 1.00 28.13 192 ILE A C 1
ATOM 1433 O O . ILE A 1 192 ? -3.947 6.062 33.371 1.00 26.17 192 ILE A O 1
ATOM 1438 N N . SER A 1 193 ? -3.717 7.528 35.051 1.00 28.59 193 SER A N 1
ATOM 1439 C CA . SER A 1 193 ? -4.723 8.373 34.501 1.00 29.92 193 SER A CA 1
ATOM 1440 C C . SER A 1 193 ? -4.189 9.163 33.293 1.00 29.67 193 SER A C 1
ATOM 1441 O O . SER A 1 193 ? -3.031 9.054 32.918 1.00 30.92 193 SER A O 1
ATOM 1444 N N . GLY A 1 194 ? -5.055 9.850 32.597 1.00 31.78 194 GLY A N 1
ATOM 1445 C CA . GLY A 1 194 ? -4.701 10.447 31.298 1.00 33.03 194 GLY A CA 1
ATOM 1446 C C . GLY A 1 194 ? -5.431 9.952 30.035 1.00 34.93 194 GLY A C 1
ATOM 1447 O O . GLY A 1 194 ? -5.344 8.764 29.621 1.00 35.79 194 GLY A O 1
ATOM 1448 N N . ASN A 1 195 ? -6.112 10.868 29.379 1.00 34.25 195 ASN A N 1
ATOM 1449 C CA . ASN A 1 195 ? -6.875 10.514 28.158 1.00 35.98 195 ASN A CA 1
ATOM 1450 C C . ASN A 1 195 ? -5.974 10.500 26.939 1.00 36.86 195 ASN A C 1
ATOM 1451 O O . ASN A 1 195 ? -5.320 11.554 26.629 1.00 37.05 195 ASN A O 1
ATOM 1456 N N . ALA A 1 196 ? -5.956 9.369 26.208 1.00 35.96 196 ALA A N 1
ATOM 1457 C CA . ALA A 1 196 ? -5.416 9.389 24.839 1.00 36.02 196 ALA A CA 1
ATOM 1458 C C . ALA A 1 196 ? -6.398 10.193 23.979 1.00 34.62 196 ALA A C 1
ATOM 1459 O O . ALA A 1 196 ? -7.588 10.272 24.309 1.00 34.38 196 ALA A O 1
ATOM 1461 N N . MET A 1 197 ? -5.957 10.699 22.841 1.00 35.47 197 MET A N 1
ATOM 1462 C CA . MET A 1 197 ? -6.865 11.386 21.909 1.00 35.13 197 MET A CA 1
ATOM 1463 C C . MET A 1 197 ? -8.101 10.533 21.601 1.00 35.64 197 MET A C 1
ATOM 1464 O O . MET A 1 197 ? -7.968 9.343 21.354 1.00 32.65 197 MET A O 1
ATOM 1469 N N . GLY A 1 198 ? -9.273 11.174 21.631 1.00 36.34 198 GLY A N 1
ATOM 1470 C CA . GLY A 1 198 ? -10.524 10.561 21.270 1.00 38.69 198 GLY A CA 1
ATOM 1471 C C . GLY A 1 198 ? -11.163 9.734 22.375 1.00 41.35 198 GLY A C 1
ATOM 1472 O O . GLY A 1 198 ? -12.233 9.173 22.158 1.00 39.48 198 GLY A O 1
ATOM 1473 N N . VAL A 1 199 ? -10.530 9.671 23.543 1.00 44.40 199 VAL A N 1
ATOM 1474 C CA . VAL A 1 199 ? -11.168 9.129 24.748 1.00 51.28 199 VAL A CA 1
ATOM 1475 C C . VAL A 1 199 ? -11.649 10.252 25.731 1.00 55.41 199 VAL A C 1
ATOM 1476 O O . VAL A 1 199 ? -10.976 11.294 25.856 1.00 57.04 199 VAL A O 1
ATOM 1480 N N . SER A 1 200 ? -12.801 10.052 26.398 1.00 60.91 200 SER A N 1
ATOM 1481 C CA . SER A 1 200 ? -13.481 11.116 27.212 1.00 65.24 200 SER A CA 1
ATOM 1482 C C . SER A 1 200 ? -13.742 10.683 28.697 1.00 68.31 200 SER A C 1
ATOM 1483 O O . SER A 1 200 ? -12.876 9.937 29.195 1.00 68.44 200 SER A O 1
ATOM 1486 N N . PRO A 1 201 ? -14.850 10.997 29.432 1.00 71.28 201 PRO A N 1
ATOM 1487 C CA . PRO A 1 201 ? -16.243 11.319 28.985 1.00 73.02 201 PRO A CA 1
ATOM 1488 C C . PRO A 1 201 ? -16.738 12.785 28.611 1.00 74.66 201 PRO A C 1
ATOM 1489 O O . PRO A 1 201 ? -16.804 13.208 27.420 1.00 75.01 201 PRO A O 1
ATOM 1493 N N . GLY A 1 202 ? -17.212 13.494 29.650 1.00 75.46 202 GLY A N 1
ATOM 1494 C CA . GLY A 1 202 ? -17.329 14.955 29.660 1.00 74.54 202 GLY A CA 1
ATOM 1495 C C . GLY A 1 202 ? -16.172 15.637 30.430 1.00 73.33 202 GLY A C 1
ATOM 1496 O O . GLY A 1 202 ? -16.392 16.533 31.291 1.00 73.79 202 GLY A O 1
ATOM 1497 N N . GLY A 1 203 ? -14.950 15.177 30.154 1.00 71.03 203 GLY A N 1
ATOM 1498 C CA . GLY A 1 203 ? -13.739 15.918 30.466 1.00 67.71 203 GLY A CA 1
ATOM 1499 C C . GLY A 1 203 ? -12.802 15.596 29.303 1.00 65.43 203 GLY A C 1
ATOM 1500 O O . GLY A 1 203 ? -12.351 14.442 29.228 1.00 63.85 203 GLY A O 1
ATOM 1501 N N . ILE A 1 204 ? -12.560 16.580 28.398 1.00 63.52 204 ILE A N 1
ATOM 1502 C CA . ILE A 1 204 ? -11.622 16.435 27.236 1.00 61.33 204 ILE A CA 1
ATOM 1503 C C . ILE A 1 204 ? -10.249 15.992 27.753 1.00 60.58 204 ILE A C 1
ATOM 1504 O O . ILE A 1 204 ? -9.579 15.101 27.178 1.00 60.01 204 ILE A O 1
ATOM 1509 N N . ASP A 1 205 ? -9.850 16.631 28.852 1.00 58.91 205 ASP A N 1
ATOM 1510 C CA . ASP A 1 205 ? -8.611 16.310 29.536 1.00 57.67 205 ASP A CA 1
ATOM 1511 C C . ASP A 1 205 ? -8.954 15.911 30.947 1.00 56.59 205 ASP A C 1
ATOM 1512 O O . ASP A 1 205 ? -9.374 16.765 31.716 1.00 57.86 205 ASP A O 1
ATOM 1517 N N . HIS A 1 206 ? -8.787 14.625 31.281 1.00 54.17 206 HIS A N 1
ATOM 1518 C CA . HIS A 1 206 ? -8.751 14.196 32.674 1.00 51.74 206 HIS A CA 1
ATOM 1519 C C . HIS A 1 206 ? -7.681 14.881 33.558 1.00 49.73 206 HIS A C 1
ATOM 1520 O O . HIS A 1 206 ? -8.008 15.359 34.638 1.00 50.60 206 HIS A O 1
ATOM 1527 N N . ILE A 1 207 ? -6.416 14.886 33.156 1.00 45.42 207 ILE A N 1
ATOM 1528 C CA . ILE A 1 207 ? -5.445 15.774 33.771 1.00 42.75 207 ILE A CA 1
ATOM 1529 C C . ILE A 1 207 ? -5.590 16.910 32.843 1.00 43.34 207 ILE A C 1
ATOM 1530 O O . ILE A 1 207 ? -5.673 16.672 31.679 1.00 45.85 207 ILE A O 1
ATOM 1535 N N . GLY A 1 208 ? -5.546 18.150 33.192 1.00 41.61 208 GLY A N 1
ATOM 1536 C CA . GLY A 1 208 ? -5.414 18.958 31.956 1.00 37.34 208 GLY A CA 1
ATOM 1537 C C . GLY A 1 208 ? -4.463 19.974 32.511 1.00 36.36 208 GLY A C 1
ATOM 1538 O O . GLY A 1 208 ? -3.440 19.612 33.031 1.00 38.95 208 GLY A O 1
ATOM 1539 N N . CYS A 1 209 ? -4.860 21.208 32.562 1.00 34.16 209 CYS A N 1
ATOM 1540 C CA . CYS A 1 209 ? -3.969 22.221 33.119 1.00 34.06 209 CYS A CA 1
ATOM 1541 C C . CYS A 1 209 ? -4.670 22.898 34.283 1.00 33.31 209 CYS A C 1
ATOM 1542 O O . CYS A 1 209 ? -4.077 23.712 34.951 1.00 34.46 209 CYS A O 1
ATOM 1545 N N . GLU A 1 210 ? -5.944 22.571 34.486 1.00 34.75 210 GLU A N 1
ATOM 1546 C CA . GLU A 1 210 ? -6.789 23.348 35.385 1.00 36.38 210 GLU A CA 1
ATOM 1547 C C . GLU A 1 210 ? -6.992 22.803 36.787 1.00 36.76 210 GLU A C 1
ATOM 1548 O O . GLU A 1 210 ? -7.738 23.366 37.525 1.00 36.49 210 GLU A O 1
ATOM 1554 N N . ASN A 1 211 ? -6.400 21.699 37.125 1.00 36.07 211 ASN A N 1
ATOM 1555 C CA . ASN A 1 211 ? -6.405 21.320 38.553 1.00 37.16 211 ASN A CA 1
ATOM 1556 C C . ASN A 1 211 ? -5.186 21.881 39.265 1.00 35.44 211 ASN A C 1
ATOM 1557 O O . ASN A 1 211 ? -5.219 21.927 40.454 1.00 33.84 211 ASN A O 1
ATOM 1562 N N . CYS A 1 212 ? -4.085 22.304 38.564 1.00 37.00 212 CYS A N 1
ATOM 1563 C CA . CYS A 1 212 ? -2.964 23.036 39.190 1.00 34.48 212 CYS A CA 1
ATOM 1564 C C . CYS A 1 212 ? -2.896 24.504 38.793 1.00 34.26 212 CYS A C 1
ATOM 1565 O O . CYS A 1 212 ? -2.261 25.311 39.461 1.00 35.32 212 CYS A O 1
ATOM 1568 N N . HIS A 1 213 ? -3.543 24.889 37.709 1.00 33.41 213 HIS A N 1
ATOM 1569 C CA . HIS A 1 213 ? -3.626 26.317 37.418 1.00 32.63 213 HIS A CA 1
ATOM 1570 C C . HIS A 1 213 ? -5.066 26.796 37.411 1.00 32.93 213 HIS A C 1
ATOM 1571 O O . HIS A 1 213 ? -5.987 26.080 37.028 1.00 34.87 213 HIS A O 1
ATOM 1578 N N . ASP A 1 214 ? -5.272 28.021 37.843 1.00 34.01 214 ASP A N 1
ATOM 1579 C CA . ASP A 1 214 ? -6.551 28.693 37.685 1.00 34.37 214 ASP A CA 1
ATOM 1580 C C . ASP A 1 214 ? -7.002 28.733 36.202 1.00 35.72 214 ASP A C 1
ATOM 1581 O O . ASP A 1 214 ? -6.165 28.921 35.327 1.00 34.88 214 ASP A O 1
ATOM 1586 N N . SER A 1 215 ? -8.288 28.563 35.908 1.00 34.61 215 SER A N 1
ATOM 1587 C CA . SER A 1 215 ? -8.659 28.626 34.510 1.00 37.78 215 SER A CA 1
ATOM 1588 C C . SER A 1 215 ? -8.492 30.044 33.881 1.00 37.02 215 SER A C 1
ATOM 1589 O O . SER A 1 215 ? -8.511 30.209 32.660 1.00 38.14 215 SER A O 1
ATOM 1592 N N . ALA A 1 216 ? -8.267 31.044 34.737 1.00 35.94 216 ALA A N 1
ATOM 1593 C CA . ALA A 1 216 ? -7.986 32.399 34.330 1.00 33.36 216 ALA A CA 1
ATOM 1594 C C . ALA A 1 216 ? -6.635 32.865 34.972 1.00 33.26 216 ALA A C 1
ATOM 1595 O O . ALA A 1 216 ? -6.606 33.786 35.779 1.00 33.72 216 ALA A O 1
ATOM 1597 N N . PRO A 1 217 ? -5.518 32.237 34.545 1.00 31.23 217 PRO A N 1
ATOM 1598 C CA . PRO A 1 217 ? -4.233 32.331 35.218 1.00 31.45 217 PRO A CA 1
ATOM 1599 C C . PRO A 1 217 ? -3.461 33.628 34.900 1.00 32.25 217 PRO A C 1
ATOM 1600 O O . PRO A 1 217 ? -2.419 33.786 35.540 1.00 32.98 217 PRO A O 1
ATOM 1604 N N . HIS A 1 218 ? -3.943 34.473 33.959 1.00 32.68 218 HIS A N 1
ATOM 1605 C CA . HIS A 1 218 ? -3.244 35.693 33.464 1.00 32.64 218 HIS A CA 1
ATOM 1606 C C . HIS A 1 218 ? -3.713 36.999 34.171 1.00 32.96 218 HIS A C 1
ATOM 1607 O O . HIS A 1 218 ? -4.891 37.160 34.479 1.00 32.74 218 HIS A O 1
ATOM 1614 N N . SER A 1 219 ? -2.803 37.923 34.453 1.00 33.69 219 SER A N 1
ATOM 1615 C CA . SER A 1 219 ? -3.235 39.238 34.910 1.00 35.40 219 SER A CA 1
ATOM 1616 C C . SER A 1 219 ? -3.874 39.932 33.698 1.00 34.91 219 SER A C 1
ATOM 1617 O O . SER A 1 219 ? -4.820 40.687 33.823 1.00 35.08 219 SER A O 1
ATOM 1620 N N . ASN A 1 220 ? -3.361 39.653 32.503 1.00 34.93 220 ASN A N 1
ATOM 1621 C CA . ASN A 1 220 ? -3.924 40.238 31.342 1.00 35.80 220 ASN A CA 1
ATOM 1622 C C . ASN A 1 220 ? -5.287 39.580 31.012 1.00 36.66 220 ASN A C 1
ATOM 1623 O O . ASN A 1 220 ? -5.340 38.432 30.558 1.00 36.09 220 ASN A O 1
ATOM 1628 N N . LYS A 1 221 ? -6.378 40.330 31.190 1.00 36.15 221 LYS A N 1
ATOM 1629 C CA . LYS A 1 221 ? -7.674 39.717 31.138 1.00 37.53 221 LYS A CA 1
ATOM 1630 C C . LYS A 1 221 ? -7.998 39.230 29.719 1.00 37.90 221 LYS A C 1
ATOM 1631 O O . LYS A 1 221 ? -8.854 38.352 29.506 1.00 36.42 221 LYS A O 1
ATOM 1637 N N . LYS A 1 222 ? -7.340 39.825 28.729 1.00 37.10 222 LYS A N 1
ATOM 1638 C CA . LYS A 1 222 ? -7.697 39.506 27.361 1.00 36.01 222 LYS A CA 1
ATOM 1639 C C . LYS A 1 222 ? -7.175 38.091 27.109 1.00 34.09 222 LYS A C 1
ATOM 1640 O O . LYS A 1 222 ? -7.796 37.317 26.385 1.00 32.74 222 LYS A O 1
ATOM 1646 N N . LEU A 1 223 ? -6.103 37.726 27.774 1.00 32.25 223 LEU A N 1
ATOM 1647 C CA . LEU A 1 223 ? -5.615 36.366 27.599 1.00 33.78 223 LEU A CA 1
ATOM 1648 C C . LEU A 1 223 ? -6.538 35.369 28.239 1.00 34.26 223 LEU A C 1
ATOM 1649 O O . LEU A 1 223 ? -6.805 34.313 27.624 1.00 32.97 223 LEU A O 1
ATOM 1654 N N . ASN A 1 224 ? -7.019 35.679 29.454 1.00 32.52 224 ASN A N 1
ATOM 1655 C CA . ASN A 1 224 ? -8.094 34.900 30.044 1.00 33.03 224 ASN A CA 1
ATOM 1656 C C . ASN A 1 224 ? -9.319 34.821 29.162 1.00 32.59 224 ASN A C 1
ATOM 1657 O O . ASN A 1 224 ? -9.916 33.742 29.065 1.00 30.45 224 ASN A O 1
ATOM 1662 N N . THR A 1 225 ? -9.744 35.902 28.498 1.00 32.49 225 THR A N 1
ATOM 1663 C CA . THR A 1 225 ? -10.915 35.610 27.699 1.00 31.39 225 THR A CA 1
ATOM 1664 C C . THR A 1 225 ? -10.686 34.495 26.559 1.00 30.74 225 THR A C 1
ATOM 1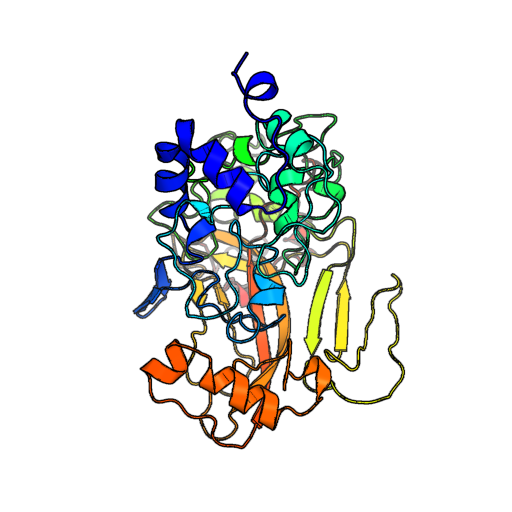665 O O . THR A 1 225 ? -11.624 33.790 26.177 1.00 30.40 225 THR A O 1
ATOM 1669 N N . HIS A 1 226 ? -9.453 34.347 26.066 1.00 28.30 226 HIS A N 1
ATOM 1670 C CA . HIS A 1 226 ? -9.134 33.384 25.034 1.00 27.82 226 HIS A CA 1
ATOM 1671 C C . HIS A 1 226 ? -9.286 31.958 25.477 1.00 28.74 226 HIS A C 1
ATOM 1672 O O . HIS A 1 226 ? -9.471 31.051 24.636 1.00 28.00 226 HIS A O 1
ATOM 1679 N N . THR A 1 227 ? -9.216 31.710 26.777 1.00 26.28 227 THR A N 1
ATOM 1680 C CA . THR A 1 227 ? -9.178 30.320 27.158 1.00 29.23 227 THR A CA 1
ATOM 1681 C C . THR A 1 227 ? -10.489 29.619 26.954 1.00 29.20 227 THR A C 1
ATOM 1682 O O . THR A 1 227 ? -10.478 28.415 27.026 1.00 31.69 227 THR A O 1
ATOM 1686 N N . ALA A 1 228 ? -11.618 30.312 26.727 1.00 29.82 228 ALA A N 1
ATOM 1687 C CA . ALA A 1 228 ? -12.851 29.568 26.418 1.00 29.54 228 ALA A CA 1
ATOM 1688 C C . ALA A 1 228 ? -12.750 28.943 25.004 1.00 29.54 228 ALA A C 1
ATOM 1689 O O . ALA A 1 228 ? -13.584 28.113 24.622 1.00 28.21 228 ALA A O 1
ATOM 1691 N N . THR A 1 229 ? -11.741 2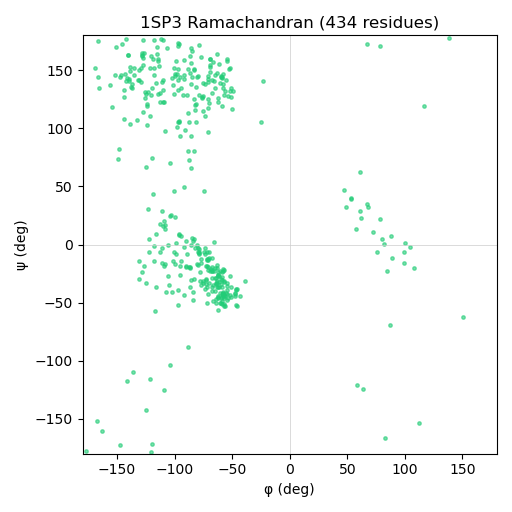9.362 24.210 1.00 29.07 229 THR A N 1
ATOM 1692 C CA . THR A 1 229 ? -11.714 28.961 22.799 1.00 28.06 229 THR A CA 1
ATOM 1693 C C . THR A 1 229 ? -10.389 28.267 22.417 1.00 25.75 229 THR A C 1
ATOM 1694 O O . THR A 1 229 ? -10.272 27.447 21.488 1.00 27.83 229 THR A O 1
ATOM 1698 N N . VAL A 1 230 ? -9.374 28.709 23.056 1.00 25.61 230 VAL A N 1
ATOM 1699 C CA . VAL A 1 230 ? -8.001 28.303 22.758 1.00 25.80 230 VAL A CA 1
ATOM 1700 C C . VAL A 1 230 ? -7.502 27.485 23.979 1.00 25.46 230 VAL A C 1
ATOM 1701 O O . VAL A 1 230 ? -7.468 28.001 25.144 1.00 25.53 230 VAL A O 1
ATOM 1705 N N . ALA A 1 231 ? -7.098 26.251 23.697 1.00 23.74 231 ALA A N 1
ATOM 1706 C CA . ALA A 1 231 ? -6.579 25.337 24.741 1.00 24.23 231 ALA A CA 1
ATOM 1707 C C . ALA A 1 231 ? -5.323 25.873 25.302 1.00 25.24 231 ALA A C 1
ATOM 1708 O O . ALA A 1 231 ? -4.521 26.444 24.553 1.00 25.33 231 ALA A O 1
ATOM 1710 N N . CYS A 1 232 ? -5.082 25.656 26.597 1.00 24.41 232 CYS A N 1
ATOM 1711 C CA . CYS A 1 232 ? -3.823 26.128 27.180 1.00 25.33 232 CYS A CA 1
ATOM 1712 C C . CYS A 1 232 ? -2.644 25.670 26.358 1.00 24.91 232 CYS A C 1
ATOM 1713 O O . CYS A 1 232 ? -1.683 26.409 26.124 1.00 23.25 232 CYS A O 1
ATOM 1716 N N . GLN A 1 233 ? -2.685 24.392 25.982 1.00 25.08 233 GLN A N 1
ATOM 1717 C CA . GLN A 1 233 ? -1.595 23.736 25.241 1.00 22.98 233 GLN A CA 1
ATOM 1718 C C . GLN A 1 233 ? -1.254 24.506 23.978 1.00 24.72 233 GLN A C 1
ATOM 1719 O O . GLN A 1 233 ? -0.116 24.588 23.587 1.00 25.87 233 GLN A O 1
ATOM 1725 N N . THR A 1 234 ? -2.228 25.104 23.303 1.00 24.58 234 THR A N 1
ATOM 1726 C CA . THR A 1 234 ? -1.910 25.875 22.085 1.00 23.48 234 THR A CA 1
ATOM 1727 C C . THR A 1 234 ? -0.907 27.008 22.273 1.00 24.27 234 THR A C 1
ATOM 1728 O O . THR A 1 234 ? 0.105 27.121 21.558 1.00 23.32 234 THR A O 1
ATOM 1732 N N . CYS A 1 235 ? -1.164 27.900 23.233 1.00 23.77 235 CYS A N 1
ATOM 1733 C CA . CYS A 1 235 ? -0.216 28.996 23.470 1.00 23.53 235 CYS A CA 1
ATOM 1734 C C . CYS A 1 235 ?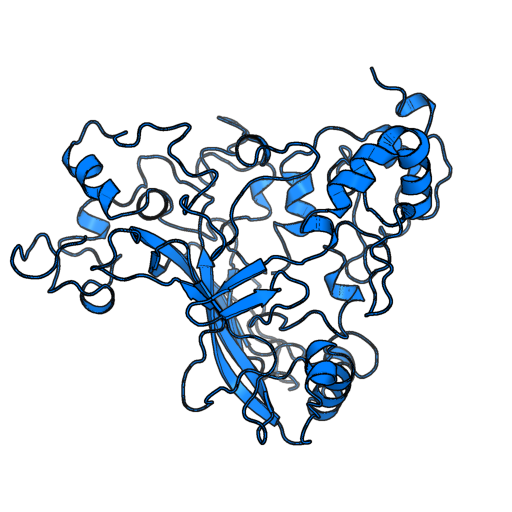 1.108 28.577 24.147 1.00 22.90 235 CYS A C 1
ATOM 1735 O O . CYS A 1 235 ? 2.161 29.162 23.921 1.00 24.47 235 CYS A O 1
ATOM 1738 N N . HIS A 1 236 ? 1.050 27.546 24.968 1.00 22.71 236 HIS A N 1
ATOM 1739 C CA . HIS A 1 236 ? 2.118 27.202 25.887 1.00 23.39 236 HIS A CA 1
ATOM 1740 C C . HIS A 1 236 ? 2.998 26.079 25.424 1.00 23.35 236 HIS A C 1
ATOM 1741 O O . HIS A 1 236 ? 4.008 25.769 26.070 1.00 23.99 236 HIS A O 1
ATOM 1748 N N . ILE A 1 237 ? 2.633 25.446 24.303 1.00 23.99 237 ILE A N 1
ATOM 1749 C CA . ILE A 1 237 ? 3.587 24.576 23.607 1.00 23.40 237 ILE A CA 1
ATOM 1750 C C . ILE A 1 237 ? 3.853 25.068 22.175 1.00 24.76 237 ILE A C 1
ATOM 1751 O O . ILE A 1 237 ? 3.364 24.465 21.204 1.00 25.99 237 ILE A O 1
ATOM 1756 N N . PRO A 1 238 ? 4.631 26.160 21.997 1.00 25.42 238 PRO A N 1
ATOM 1757 C CA . PRO A 1 238 ? 4.861 26.752 20.654 1.00 24.37 238 PRO A CA 1
ATOM 1758 C C . PRO A 1 238 ? 5.689 25.835 19.778 1.00 26.42 238 PRO A C 1
ATOM 1759 O O . PRO A 1 238 ? 5.635 25.997 18.544 1.00 27.20 238 PRO A O 1
ATOM 1763 N N . PHE A 1 239 ? 6.441 24.895 20.362 1.00 25.44 239 PHE A N 1
ATOM 1764 C CA . PHE A 1 239 ? 7.270 23.956 19.572 1.00 25.76 239 PHE A CA 1
ATOM 1765 C C . PHE A 1 239 ? 7.358 22.580 20.246 1.00 26.52 239 PHE A C 1
ATOM 1766 O O . PHE A 1 239 ? 7.404 22.482 21.513 1.00 27.63 239 PHE A O 1
ATOM 1774 N N . PHE A 1 240 ? 7.419 21.535 19.408 1.00 27.06 240 PHE A N 1
ATOM 1775 C CA . PHE A 1 240 ? 7.847 20.236 19.849 1.00 26.61 240 PHE A CA 1
ATOM 1776 C C . PHE A 1 240 ? 9.103 19.758 19.060 1.00 26.86 240 PHE A C 1
ATOM 1777 O O . PHE A 1 240 ? 9.629 20.469 18.170 1.00 25.65 240 PHE A O 1
ATOM 1785 N N . ALA A 1 241 ? 9.587 18.551 19.362 1.00 27.82 241 ALA A N 1
ATOM 1786 C CA . ALA A 1 241 ? 10.873 18.076 18.815 1.00 30.74 241 ALA A CA 1
ATOM 1787 C C . ALA A 1 241 ? 11.922 19.201 19.001 1.00 31.79 241 ALA A C 1
ATOM 1788 O O . ALA A 1 241 ? 12.618 19.596 18.102 1.00 34.28 241 ALA A O 1
ATOM 1790 N N . LYS A 1 242 ? 11.956 19.764 20.180 1.00 33.26 242 LYS A N 1
ATOM 1791 C CA . LYS A 1 242 ? 12.850 20.863 20.465 1.00 33.72 242 LYS A CA 1
ATOM 1792 C C . LYS A 1 242 ? 14.305 20.469 20.379 1.00 34.43 242 LYS A C 1
ATOM 1793 O O . LYS A 1 242 ? 15.122 21.298 20.016 1.00 36.16 242 LYS A O 1
ATOM 1799 N N . ASN A 1 243 ? 14.658 19.228 20.743 1.00 34.94 243 ASN A N 1
ATOM 1800 C CA . ASN A 1 243 ? 16.071 18.868 20.969 1.00 36.64 243 ASN A CA 1
ATOM 1801 C C . ASN A 1 243 ? 16.649 17.909 19.934 1.00 38.79 243 ASN A C 1
ATOM 1802 O O . ASN A 1 243 ? 17.862 17.784 19.832 1.00 38.92 243 ASN A O 1
ATOM 1807 N N . GLU A 1 244 ? 15.757 17.275 19.180 1.00 38.97 244 GLU A N 1
ATOM 1808 C CA . GLU A 1 244 ? 16.047 16.100 18.357 1.00 40.21 244 GLU A CA 1
ATOM 1809 C C . GLU A 1 244 ? 14.965 16.038 17.211 1.00 37.41 244 GLU A C 1
ATOM 1810 O O . GLU A 1 244 ? 13.793 16.137 17.513 1.00 36.09 244 GLU A O 1
ATOM 1816 N N . PRO A 1 245 ? 15.364 15.736 15.959 1.00 35.65 245 PRO A N 1
ATOM 1817 C CA . PRO A 1 245 ? 14.433 15.619 14.815 1.00 33.14 245 PRO A CA 1
ATOM 1818 C C . PRO A 1 245 ? 13.390 14.541 15.047 1.00 32.04 245 PRO A C 1
ATOM 1819 O O . PRO A 1 245 ? 13.765 13.557 15.645 1.00 29.27 245 PRO A O 1
ATOM 1823 N N . THR A 1 246 ? 12.144 14.750 14.581 1.00 31.41 246 THR A N 1
ATOM 1824 C CA . THR A 1 246 ? 11.099 13.733 14.502 1.00 32.59 246 THR A CA 1
ATOM 1825 C C . THR A 1 246 ? 10.800 13.496 13.076 1.00 31.58 246 THR A C 1
ATOM 1826 O O . THR A 1 246 ? 10.965 14.414 12.197 1.00 31.52 246 THR A O 1
ATOM 1830 N N . LYS A 1 247 ? 10.214 12.331 12.841 1.00 30.29 247 LYS A N 1
ATOM 1831 C CA . LYS A 1 247 ? 9.812 11.995 11.482 1.00 31.60 247 LYS A CA 1
ATOM 1832 C C . LYS A 1 247 ? 8.504 12.716 11.157 1.00 31.30 247 LYS A C 1
ATOM 1833 O O . LYS A 1 247 ? 7.558 12.643 11.935 1.00 31.00 247 LYS A O 1
ATOM 1839 N N . MET A 1 248 ? 8.483 13.416 10.042 1.00 29.79 248 MET A N 1
ATOM 1840 C CA . MET A 1 248 ? 7.304 14.116 9.593 1.00 32.15 248 MET A CA 1
ATOM 1841 C C . MET A 1 248 ? 6.633 13.399 8.408 1.00 32.57 248 MET A C 1
ATOM 1842 O O . MET A 1 248 ? 5.412 13.497 8.239 1.00 34.95 248 MET A O 1
ATOM 1847 N N . GLN A 1 249 ? 7.389 12.657 7.626 1.00 31.96 249 GLN A N 1
ATOM 1848 C CA . GLN A 1 249 ? 6.799 11.893 6.472 1.00 31.87 249 GLN A CA 1
ATOM 1849 C C . GLN A 1 249 ? 7.467 10.561 6.350 1.00 29.89 249 GLN A C 1
ATOM 1850 O O . GLN A 1 249 ? 8.641 10.467 6.586 1.00 29.80 249 GLN A O 1
ATOM 1856 N N . TRP A 1 250 ? 6.686 9.550 5.984 1.00 29.79 250 TRP A N 1
ATOM 1857 C CA . TRP A 1 250 ? 7.162 8.190 5.716 1.00 29.25 250 TRP A CA 1
ATOM 1858 C C . TRP A 1 250 ? 6.403 7.694 4.448 1.00 30.58 250 TRP A C 1
ATOM 1859 O O . TRP A 1 250 ? 5.228 7.262 4.514 1.00 28.73 250 TRP A O 1
ATOM 1870 N N . ASP A 1 251 ? 7.143 7.697 3.329 1.00 30.97 251 ASP A N 1
ATOM 1871 C CA . ASP A 1 251 ? 6.709 7.160 2.067 1.00 31.37 251 ASP A CA 1
ATOM 1872 C C . ASP A 1 251 ? 7.263 5.746 1.874 1.00 31.61 251 ASP A C 1
ATOM 1873 O O . ASP A 1 251 ? 8.480 5.544 1.509 1.00 32.63 251 ASP A O 1
ATOM 1878 N N . TRP A 1 252 ? 6.395 4.776 2.111 1.00 31.04 252 TRP A N 1
ATOM 1879 C CA . TRP A 1 252 ? 6.711 3.342 1.956 1.00 30.87 252 TRP A CA 1
ATOM 1880 C C . TRP A 1 252 ? 6.807 2.928 0.458 1.00 30.81 252 TRP A C 1
ATOM 1881 O O . TRP A 1 252 ? 7.361 1.921 0.143 1.00 31.05 252 TRP A O 1
ATOM 1892 N N . SER A 1 253 ? 6.254 3.716 -0.453 1.00 31.32 253 SER A N 1
ATOM 1893 C CA . SER A 1 253 ? 6.154 3.325 -1.863 1.00 32.76 253 SER A CA 1
ATOM 1894 C C . SER A 1 253 ? 7.484 3.148 -2.533 1.00 31.79 253 SER A C 1
ATOM 1895 O O . SER A 1 253 ? 7.642 2.302 -3.411 1.00 32.64 253 SER A O 1
ATOM 1898 N N . THR A 1 254 ? 8.452 3.950 -2.120 1.00 31.46 254 THR A N 1
ATOM 1899 C CA . THR A 1 254 ? 9.792 3.850 -2.618 1.00 30.05 254 THR A CA 1
ATOM 1900 C C . THR A 1 254 ? 10.672 2.749 -1.983 1.00 30.43 254 THR A C 1
ATOM 1901 O O . THR A 1 254 ? 11.844 2.601 -2.373 1.00 30.19 254 THR A O 1
ATOM 1905 N N . ALA A 1 255 ? 10.149 1.985 -1.019 1.00 29.98 255 ALA A N 1
ATOM 1906 C CA . ALA A 1 255 ? 10.997 0.948 -0.365 1.00 31.70 255 ALA A CA 1
ATOM 1907 C C . ALA A 1 255 ? 11.447 -0.071 -1.413 1.00 31.65 255 ALA A C 1
ATOM 1908 O O . ALA A 1 255 ? 10.741 -0.261 -2.434 1.00 30.00 255 ALA A O 1
ATOM 1910 N N . GLY A 1 256 ? 12.574 -0.737 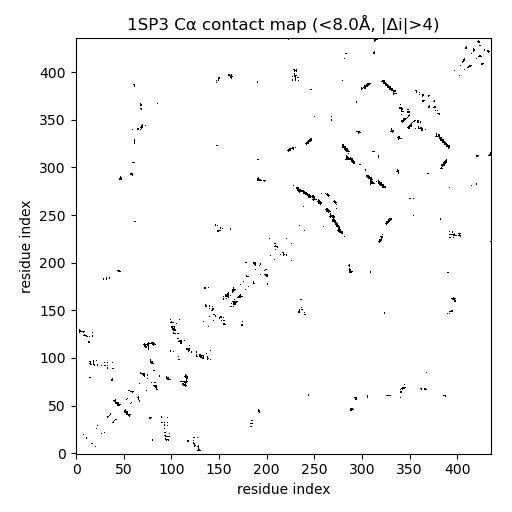-1.156 1.00 32.46 256 GLY A N 1
ATOM 1911 C CA . GLY A 1 256 ? 12.926 -1.921 -1.926 1.00 34.37 256 GLY A CA 1
ATOM 1912 C C . GLY A 1 256 ? 13.938 -1.759 -3.053 1.00 36.88 256 GLY A C 1
ATOM 1913 O O . GLY A 1 256 ? 14.253 -2.759 -3.740 1.00 36.38 256 GLY A O 1
ATOM 1914 N N . ASP A 1 257 ? 14.453 -0.543 -3.241 1.00 38.63 257 ASP A N 1
ATOM 1915 C CA . ASP A 1 257 ? 15.480 -0.259 -4.240 1.00 41.12 257 ASP A CA 1
ATOM 1916 C C . ASP A 1 257 ? 16.880 -0.216 -3.645 1.00 44.84 257 ASP A C 1
ATOM 1917 O O . ASP A 1 257 ? 17.036 0.007 -2.444 1.00 44.19 257 ASP A O 1
ATOM 1922 N N . ASP A 1 258 ? 17.906 -0.424 -4.493 1.00 48.09 258 ASP A N 1
ATOM 1923 C CA . ASP A 1 258 ? 19.320 -0.409 -4.043 1.00 51.56 258 ASP A CA 1
ATOM 1924 C C . ASP A 1 258 ? 20.050 0.915 -4.326 1.00 52.29 258 ASP A C 1
ATOM 1925 O O . ASP A 1 258 ? 21.272 0.966 -4.426 1.00 55.17 258 ASP A O 1
ATOM 1930 N N . LYS A 1 259 ? 19.298 1.983 -4.453 1.00 52.58 259 LYS A N 1
ATOM 1931 C CA . LYS A 1 259 ? 19.840 3.312 -4.502 1.00 52.29 259 LYS A CA 1
ATOM 1932 C C . LYS A 1 259 ? 20.409 3.701 -3.121 1.00 52.64 259 LYS A C 1
ATOM 1933 O O . LYS A 1 259 ? 20.072 3.082 -2.094 1.00 53.08 259 LYS A O 1
ATOM 1939 N N . PRO A 1 260 ? 21.306 4.694 -3.107 1.00 52.39 260 PRO A N 1
ATOM 1940 C CA . PRO A 1 260 ? 22.005 5.080 -1.865 1.00 52.44 260 PRO A CA 1
ATOM 1941 C C . PRO A 1 260 ? 21.044 5.499 -0.726 1.00 51.98 260 PRO A C 1
ATOM 1942 O O . PRO A 1 260 ? 20.035 6.213 -0.934 1.00 50.61 260 PRO A O 1
ATOM 1946 N N . GLU A 1 261 ? 21.366 5.046 0.480 1.00 52.10 261 GLU A N 1
ATOM 1947 C CA . GLU A 1 261 ? 20.569 5.358 1.668 1.00 51.63 261 GLU A CA 1
ATOM 1948 C C . GLU A 1 261 ? 21.033 6.673 2.313 1.00 51.62 261 GLU A C 1
ATOM 1949 O O . GLU A 1 261 ? 21.643 6.673 3.389 1.00 53.22 261 GLU A O 1
ATOM 1955 N N . THR A 1 262 ? 20.688 7.762 1.629 1.00 50.04 262 THR A N 1
ATOM 1956 C CA . THR A 1 262 ? 21.042 9.149 1.889 1.00 50.24 262 THR A CA 1
ATOM 1957 C C . THR A 1 262 ? 20.702 9.679 3.304 1.00 49.84 262 THR A C 1
ATOM 1958 O O . THR A 1 262 ? 19.883 9.103 4.006 1.00 48.87 262 THR A O 1
ATOM 1962 N N . VAL A 1 263 ? 21.362 10.766 3.713 1.00 50.35 263 VAL A N 1
ATOM 1963 C CA . VAL A 1 263 ? 21.213 11.300 5.070 1.00 50.29 263 VAL A CA 1
ATOM 1964 C C . VAL A 1 263 ? 20.895 12.812 5.078 1.00 49.86 263 VAL A C 1
ATOM 1965 O O . VAL A 1 263 ? 21.158 13.516 4.098 1.00 49.31 263 VAL A O 1
ATOM 1969 N N . ASP A 1 264 ? 20.199 13.202 6.146 1.00 48.18 264 ASP A N 1
ATOM 1970 C CA . ASP A 1 264 ? 19.788 14.542 6.606 1.00 49.78 264 ASP A CA 1
ATOM 1971 C C . ASP A 1 264 ? 20.970 15.445 6.954 1.00 48.02 264 ASP A C 1
ATOM 1972 O O . ASP A 1 264 ? 22.025 14.926 7.305 1.00 46.74 264 ASP A O 1
ATOM 1977 N N . GLN A 1 265 ? 20.728 16.761 7.051 1.00 47.81 265 GLN A N 1
ATOM 1978 C CA . GLN A 1 265 ? 21.513 17.647 7.974 1.00 47.62 265 GLN A CA 1
ATOM 1979 C C . GLN A 1 265 ? 21.891 17.061 9.373 1.00 46.42 265 GLN A C 1
ATOM 1980 O O . GLN A 1 265 ? 22.916 17.427 9.970 1.00 45.93 265 GLN A O 1
ATOM 1986 N N . TYR A 1 266 ? 21.045 16.198 9.902 1.00 44.23 266 TYR A N 1
ATOM 1987 C CA . TYR A 1 266 ? 21.202 15.734 11.242 1.00 42.47 266 TYR A CA 1
ATOM 1988 C C . TYR A 1 266 ? 21.626 14.282 11.327 1.00 42.10 266 TYR A C 1
ATOM 1989 O O . TYR A 1 266 ? 21.450 13.675 12.392 1.00 43.22 266 TYR A O 1
ATOM 1998 N N . GLY A 1 267 ? 22.108 13.698 10.235 1.00 41.54 267 GLY A N 1
ATOM 1999 C CA . GLY A 1 267 ? 22.517 12.288 10.206 1.00 40.45 267 GLY A CA 1
ATOM 2000 C C . GLY A 1 267 ? 21.389 11.269 10.244 1.00 41.36 267 GLY A C 1
ATOM 2001 O O . GLY A 1 267 ? 21.653 10.052 10.477 1.00 42.08 267 GLY A O 1
ATOM 2002 N N . LYS A 1 268 ? 20.137 11.730 10.072 1.00 39.18 268 LYS A N 1
ATOM 2003 C CA . LYS A 1 268 ? 18.981 10.814 9.865 1.00 38.46 268 LYS A CA 1
ATOM 2004 C C . LYS A 1 268 ? 18.822 10.402 8.407 1.00 38.97 268 LYS A C 1
ATOM 2005 O O . LYS A 1 268 ? 18.910 11.206 7.499 1.00 37.91 268 LYS A O 1
ATOM 2011 N N . HIS A 1 269 ? 18.408 9.155 8.221 1.00 40.31 269 HIS A N 1
ATOM 2012 C CA . HIS A 1 269 ? 18.197 8.618 6.900 1.00 40.78 269 HIS A CA 1
ATOM 2013 C C . HIS A 1 269 ? 17.038 9.280 6.222 1.00 37.91 269 HIS A C 1
ATOM 2014 O O . HIS A 1 269 ? 16.045 9.521 6.853 1.00 37.42 269 HIS A O 1
ATOM 2021 N N . THR A 1 270 ? 17.224 9.731 4.994 1.00 36.16 270 THR A N 1
ATOM 2022 C CA . THR A 1 270 ? 16.079 10.169 4.217 1.00 36.16 270 THR A CA 1
ATOM 2023 C C . THR A 1 270 ? 15.564 9.042 3.308 1.00 34.42 270 THR A C 1
ATOM 2024 O O . THR A 1 270 ? 14.511 9.181 2.731 1.00 33.81 270 THR A O 1
ATOM 2028 N N . TYR A 1 271 ? 16.397 8.037 3.066 1.00 33.76 271 TYR A N 1
ATOM 2029 C CA . TYR A 1 271 ? 16.012 6.856 2.300 1.00 35.29 271 TYR A CA 1
ATOM 2030 C C . TYR A 1 271 ? 16.546 5.585 2.989 1.00 35.06 271 TYR A C 1
ATOM 2031 O O . TYR A 1 271 ? 17.688 5.567 3.407 1.00 33.96 271 TYR A O 1
ATOM 2040 N N . GLN A 1 272 ? 15.715 4.555 3.119 1.00 34.44 272 GLN A N 1
ATOM 2041 C CA . GLN A 1 272 ? 16.231 3.244 3.466 1.00 35.96 272 GLN A CA 1
ATOM 2042 C C . GLN A 1 272 ? 15.486 2.236 2.662 1.00 35.43 272 GLN A C 1
ATOM 2043 O O . GLN A 1 272 ? 14.248 2.353 2.486 1.00 35.04 272 GLN A O 1
ATOM 2049 N N . LYS A 1 273 ? 16.229 1.227 2.189 1.00 35.22 273 LYS A N 1
ATOM 2050 C CA . LYS A 1 273 ? 15.676 0.231 1.300 1.00 34.37 273 LYS A CA 1
ATOM 2051 C C . LYS A 1 273 ? 14.516 -0.432 2.003 1.00 33.12 273 LYS A C 1
ATOM 2052 O O . LYS A 1 273 ? 13.472 -0.665 1.400 1.00 30.83 273 LYS A O 1
ATOM 2058 N N . LYS A 1 274 ? 14.705 -0.726 3.280 1.00 33.26 274 LYS A N 1
ATOM 2059 C CA . LYS A 1 274 ? 13.690 -1.483 4.051 1.00 33.58 274 LYS A CA 1
ATOM 2060 C C . LYS A 1 274 ? 12.407 -0.688 4.347 1.00 32.65 274 LYS A C 1
ATOM 2061 O O . LYS A 1 274 ? 11.375 -1.275 4.646 1.00 33.35 274 LYS A O 1
ATOM 2067 N N . LYS A 1 275 ? 12.471 0.634 4.307 1.00 31.25 275 LYS A N 1
ATOM 2068 C CA . LYS A 1 275 ? 11.319 1.428 4.720 1.00 32.10 275 LYS A CA 1
ATOM 2069 C C . LYS A 1 275 ? 10.797 2.516 3.779 1.00 30.75 275 LYS A C 1
ATOM 2070 O O . LYS A 1 275 ? 9.705 2.905 3.936 1.00 30.14 275 LYS A O 1
ATOM 2076 N N . GLY A 1 276 ? 11.588 3.066 2.876 1.00 31.15 276 GLY A N 1
ATOM 2077 C CA . GLY A 1 276 ? 11.089 4.085 1.931 1.00 30.22 276 GLY A CA 1
ATOM 2078 C C . GLY A 1 276 ? 11.728 5.438 2.233 1.00 30.86 276 GLY A C 1
ATOM 2079 O O . GLY A 1 276 ? 12.815 5.468 2.722 1.00 29.97 276 GLY A O 1
ATOM 2080 N N . ASN A 1 277 ? 11.083 6.557 1.900 1.00 31.06 277 ASN A N 1
ATOM 2081 C CA . ASN A 1 277 ? 11.656 7.879 2.148 1.00 30.98 277 ASN A CA 1
ATOM 2082 C C . ASN A 1 277 ? 11.099 8.520 3.372 1.00 32.09 277 ASN A C 1
ATOM 2083 O O . ASN A 1 277 ? 9.893 8.344 3.644 1.00 33.06 277 ASN A O 1
ATOM 2088 N N . PHE A 1 278 ? 11.959 9.275 4.082 1.00 32.43 278 PHE A N 1
ATOM 2089 C CA . PHE A 1 278 ? 11.607 10.061 5.262 1.00 32.22 278 PHE A CA 1
ATOM 2090 C C . PHE A 1 278 ? 11.903 11.571 5.118 1.00 32.64 278 PHE A C 1
ATOM 2091 O O . PHE A 1 278 ? 12.773 12.004 4.320 1.00 31.92 278 PHE A O 1
ATOM 2099 N N . VAL A 1 279 ? 11.130 12.382 5.841 1.00 31.42 279 VAL A N 1
ATOM 2100 C CA . VAL A 1 279 ? 11.465 13.791 6.068 1.00 30.98 279 VAL A CA 1
ATOM 2101 C C . VAL A 1 279 ? 11.449 13.955 7.610 1.00 31.45 279 VAL A C 1
ATOM 2102 O O . VAL A 1 279 ? 10.555 13.462 8.287 1.00 29.73 279 VAL A O 1
ATOM 2106 N N . TRP A 1 280 ? 12.498 14.555 8.136 1.00 30.22 280 TRP A N 1
ATOM 2107 C CA . TRP A 1 280 ? 12.647 14.809 9.497 1.00 30.99 280 TRP A CA 1
ATOM 2108 C C . TRP A 1 280 ? 12.613 16.264 9.696 1.00 32.08 280 TRP A C 1
ATOM 2109 O O . TRP A 1 280 ? 12.972 17.016 8.777 1.00 31.25 280 TRP A O 1
ATOM 2120 N N . GLU A 1 281 ? 12.188 16.682 10.903 1.00 33.49 281 GLU A N 1
ATOM 2121 C CA . GLU A 1 281 ? 12.164 18.125 11.267 1.00 31.75 281 GLU A CA 1
ATOM 2122 C C . GLU A 1 281 ? 12.442 18.268 12.745 1.00 32.13 281 GLU A C 1
ATOM 2123 O O . GLU A 1 281 ? 12.067 17.395 13.568 1.00 31.59 281 GLU A O 1
ATOM 2129 N N . LYS A 1 282 ? 13.167 19.346 13.085 1.00 31.20 282 LYS A N 1
ATOM 2130 C CA . LYS A 1 282 ? 13.443 19.650 14.459 1.00 30.08 282 LYS A CA 1
ATOM 2131 C C . LYS A 1 282 ? 12.785 21.043 14.781 1.00 29.28 282 LYS A C 1
ATOM 2132 O O . LYS A 1 282 ? 12.663 21.871 13.899 1.00 26.85 282 LYS A O 1
ATOM 2138 N N . MET A 1 283 ? 12.394 21.287 16.025 1.00 28.13 283 MET A N 1
ATOM 2139 C CA . MET A 1 283 ? 11.840 22.561 16.423 1.00 29.58 283 MET A CA 1
ATOM 2140 C C . MET A 1 283 ? 10.526 22.867 15.627 1.00 30.00 283 MET A C 1
ATOM 2141 O O . MET A 1 283 ? 10.448 23.837 14.824 1.00 28.89 283 MET A O 1
ATOM 2146 N N . VAL A 1 284 ? 9.511 21.988 15.843 1.00 27.75 284 VAL A N 1
ATOM 2147 C CA . VAL A 1 284 ? 8.369 21.907 14.963 1.00 28.75 284 VAL A CA 1
ATOM 2148 C C . VAL A 1 284 ? 7.162 22.643 15.538 1.00 28.51 284 VAL A C 1
ATOM 2149 O O . VAL A 1 284 ? 6.777 22.412 16.735 1.00 29.01 284 VAL A O 1
ATOM 2153 N N . LYS A 1 285 ? 6.567 23.506 14.727 1.00 26.02 285 LYS A N 1
ATOM 2154 C CA . LYS A 1 285 ? 5.309 24.071 15.114 1.00 26.91 285 LYS A CA 1
ATOM 2155 C C . LYS A 1 285 ? 4.261 23.026 14.924 1.00 28.33 285 LYS A C 1
ATOM 2156 O O . LYS A 1 285 ? 4.211 22.258 13.927 1.00 28.53 285 LYS A O 1
ATOM 2162 N N . PRO A 1 286 ? 3.373 22.982 15.900 1.00 28.04 286 PRO A N 1
ATOM 2163 C CA . PRO A 1 286 ? 2.172 22.158 15.780 1.00 26.73 286 PRO A CA 1
ATOM 2164 C C . PRO A 1 286 ? 1.243 22.703 14.683 1.00 27.47 286 PRO A C 1
ATOM 2165 O O . PRO A 1 286 ? 1.337 23.845 14.337 1.00 26.54 286 PRO A O 1
ATOM 2169 N N . GLN A 1 287 ? 0.387 21.841 14.153 1.00 27.24 287 GLN A N 1
ATOM 2170 C CA . GLN A 1 287 ? -0.874 22.231 13.467 1.00 30.09 287 GLN A CA 1
ATOM 2171 C C . GLN A 1 287 ? -2.016 22.396 14.435 1.00 27.45 287 GLN A C 1
ATOM 2172 O O . GLN A 1 287 ? -2.084 21.717 15.407 1.00 25.49 287 GLN A O 1
ATOM 2178 N N . TYR A 1 288 ? -2.936 23.298 14.147 1.00 27.99 288 TYR A N 1
ATOM 2179 C CA . TYR A 1 288 ? -4.001 23.572 15.144 1.00 27.59 288 TYR A CA 1
ATOM 2180 C C . TYR A 1 288 ? -5.333 23.055 14.668 1.00 26.51 288 TYR A C 1
ATOM 2181 O O . TYR A 1 288 ? -5.663 23.228 13.495 1.00 29.84 288 TYR A O 1
ATOM 2190 N N . ALA A 1 289 ? -6.140 22.516 15.544 1.00 23.56 289 ALA A N 1
ATOM 2191 C CA . ALA A 1 289 ? -7.430 22.072 15.057 1.00 23.52 289 ALA A CA 1
ATOM 2192 C C . ALA A 1 289 ? -8.457 22.129 16.161 1.00 23.70 289 ALA A C 1
ATOM 2193 O O . ALA A 1 289 ? -8.095 21.943 17.325 1.00 22.56 289 ALA A O 1
ATOM 2195 N N . TRP A 1 290 ? -9.713 22.439 15.808 1.00 24.30 290 TRP A N 1
ATOM 2196 C CA . TRP A 1 290 ? -10.817 22.196 16.709 1.00 25.45 290 TRP A CA 1
ATOM 2197 C C . TRP A 1 290 ? -10.804 20.790 17.271 1.00 26.38 290 TRP A C 1
ATOM 2198 O O . TRP A 1 290 ? -10.634 19.790 16.532 1.00 26.61 290 TRP A O 1
ATOM 2209 N N . TYR A 1 291 ? -10.978 20.699 18.589 1.00 25.81 291 TYR A N 1
ATOM 2210 C CA . TYR A 1 291 ? -11.049 19.391 19.200 1.00 24.03 291 TYR A CA 1
ATOM 2211 C C . TYR A 1 291 ? -12.028 19.433 20.326 1.00 24.69 291 TYR A C 1
ATOM 2212 O O . TYR A 1 291 ? -11.856 20.215 21.268 1.00 23.16 291 TYR A O 1
ATOM 2221 N N . ASN A 1 292 ? -12.987 18.504 20.290 1.00 25.87 292 ASN A N 1
ATOM 2222 C CA . ASN A 1 292 ? -14.011 18.385 21.367 1.00 28.66 292 ASN A CA 1
ATOM 2223 C C . ASN A 1 292 ? -13.923 17.118 22.201 1.00 30.78 292 ASN A C 1
ATOM 2224 O O . ASN A 1 292 ? -14.873 16.774 22.914 1.00 31.46 292 ASN A O 1
ATOM 2229 N N . GLY A 1 293 ? -12.794 16.422 22.166 1.00 32.20 293 GLY A N 1
ATOM 2230 C CA . GLY A 1 293 ? -12.723 15.208 22.968 1.00 33.02 293 GLY A CA 1
ATOM 2231 C C . GLY A 1 293 ? -12.971 13.941 22.116 1.00 33.85 293 GLY A C 1
ATOM 2232 O O . GLY A 1 293 ? -12.676 12.836 22.533 1.00 33.70 293 GLY A O 1
ATOM 2233 N N . THR A 1 294 ? -13.509 14.084 20.911 1.00 33.42 294 THR A N 1
ATOM 2234 C CA . THR A 1 294 ? -13.654 12.894 20.093 1.00 33.75 294 THR A CA 1
ATOM 2235 C C . THR A 1 294 ? -12.773 12.988 18.853 1.00 32.75 294 THR A C 1
ATOM 2236 O O . THR A 1 294 ? -12.386 14.093 18.404 1.00 31.93 294 THR A O 1
ATOM 2240 N N . ALA A 1 295 ? -12.465 11.815 18.295 1.00 30.51 295 ALA A N 1
ATOM 2241 C CA . ALA A 1 295 ? -11.589 11.737 17.180 1.00 31.04 295 ALA A CA 1
ATOM 2242 C C . ALA A 1 295 ? -12.181 10.682 16.203 1.00 32.43 295 ALA A C 1
ATOM 2243 O O . ALA A 1 295 ? -12.856 9.691 16.597 1.00 32.90 295 ALA A O 1
ATOM 2245 N N . ASN A 1 296 ? -11.938 10.896 14.937 1.00 31.00 296 ASN A N 1
ATOM 2246 C CA . ASN A 1 296 ? -12.215 9.842 14.000 1.00 31.26 296 ASN A CA 1
ATOM 2247 C C . ASN A 1 296 ? -11.005 8.925 13.837 1.00 31.68 296 ASN A C 1
ATOM 2248 O O . ASN A 1 296 ? -9.864 9.360 14.011 1.00 31.28 296 ASN A O 1
ATOM 2253 N N . ALA A 1 297 ? -11.256 7.655 13.515 1.00 31.21 297 ALA A N 1
ATOM 2254 C CA . ALA A 1 297 ? -10.174 6.734 13.216 1.00 30.95 297 ALA A CA 1
ATOM 2255 C C . ALA A 1 297 ? -10.473 5.787 12.046 1.00 31.83 297 ALA A C 1
ATOM 2256 O O . ALA A 1 297 ? -11.560 5.289 11.916 1.00 32.90 297 ALA A O 1
ATOM 2258 N N . TYR A 1 298 ? -9.447 5.513 11.242 1.00 32.11 298 TYR A N 1
ATOM 2259 C CA . TYR A 1 298 ? -9.482 4.474 10.246 1.00 31.35 298 TYR A CA 1
ATOM 2260 C C . TYR A 1 298 ? -9.335 3.123 10.949 1.00 31.22 298 TYR A C 1
ATOM 2261 O O . TYR A 1 298 ? -8.418 2.935 11.760 1.00 31.24 298 TYR A O 1
ATOM 2270 N N . MET A 1 299 ? -10.239 2.191 10.695 1.00 29.86 299 MET A N 1
ATOM 2271 C CA . MET A 1 299 ? -10.101 0.895 11.329 1.00 31.67 299 MET A CA 1
ATOM 2272 C C . MET A 1 299 ? -9.933 -0.205 10.282 1.00 32.64 299 MET A C 1
ATOM 2273 O O . MET A 1 299 ? -10.260 0.009 9.093 1.00 29.77 299 MET A O 1
ATOM 2278 N N . ALA A 1 300 ? -9.377 -1.346 10.724 1.00 31.08 300 ALA A N 1
ATOM 2279 C CA . ALA A 1 300 ? -9.035 -2.394 9.787 1.00 33.38 300 ALA A CA 1
ATOM 2280 C C . ALA A 1 300 ? -10.259 -2.815 9.036 1.00 33.20 300 ALA A C 1
ATOM 2281 O O . ALA A 1 300 ? -11.293 -2.951 9.589 1.00 33.67 300 ALA A O 1
ATOM 2283 N N . GLY A 1 301 ? -10.119 -2.952 7.728 1.00 35.67 301 GLY A N 1
ATOM 2284 C CA . GLY A 1 301 ? -11.246 -3.263 6.883 1.00 34.91 301 GLY A CA 1
ATOM 2285 C C . GLY A 1 301 ? -12.048 -2.109 6.326 1.00 35.72 301 GLY A C 1
ATOM 2286 O O . GLY A 1 301 ? -12.870 -2.383 5.487 1.00 35.85 301 GLY A O 1
ATOM 2287 N N . ASP A 1 302 ? -11.869 -0.855 6.786 1.00 33.92 302 ASP A N 1
ATOM 2288 C CA . ASP A 1 302 ? -12.659 0.281 6.315 1.00 32.66 302 ASP A CA 1
ATOM 2289 C C . ASP A 1 302 ? -12.316 0.491 4.838 1.00 34.18 302 ASP A C 1
ATOM 2290 O O . ASP A 1 302 ? -11.170 0.370 4.472 1.00 31.64 302 ASP A O 1
ATOM 2295 N N . LYS A 1 303 ? -13.296 0.814 3.988 1.00 34.32 303 LYS A N 1
ATOM 2296 C CA . LYS A 1 303 ? -12.927 1.206 2.638 1.00 36.43 303 LYS A CA 1
ATOM 2297 C C . LYS A 1 303 ? -12.203 2.565 2.605 1.00 37.19 303 LYS A C 1
ATOM 2298 O O . LYS A 1 303 ? -12.404 3.429 3.465 1.00 36.94 303 LYS A O 1
ATOM 2304 N N . MET A 1 304 ? -11.385 2.790 1.592 1.00 36.45 304 MET A N 1
ATOM 2305 C CA . MET A 1 304 ? -10.758 4.091 1.517 1.00 37.41 304 MET A CA 1
ATOM 2306 C C . MET A 1 304 ? -10.715 4.449 0.039 1.00 38.88 304 MET A C 1
ATOM 2307 O O . MET A 1 304 ? -11.041 3.596 -0.811 1.00 38.57 304 MET A O 1
ATOM 2312 N N . ASP A 1 305 ? -10.239 5.648 -0.246 1.00 39.62 305 ASP A N 1
ATOM 2313 C CA . ASP A 1 305 ? -10.122 6.141 -1.605 1.00 41.25 305 ASP A CA 1
ATOM 2314 C C . ASP A 1 305 ? -8.694 6.636 -1.862 1.00 41.58 305 ASP A C 1
ATOM 2315 O O . ASP A 1 305 ? -8.220 7.630 -1.253 1.00 41.58 305 ASP A O 1
ATOM 2320 N N . SER A 1 306 ? -7.993 5.930 -2.752 1.00 41.87 306 SER A N 1
ATOM 2321 C CA . SER A 1 306 ? -6.619 6.288 -3.043 1.00 41.52 306 SER A CA 1
ATOM 2322 C C . SER A 1 306 ? -6.407 7.529 -3.867 1.00 41.49 306 SER A C 1
ATOM 2323 O O . SER A 1 306 ? -5.262 7.897 -4.025 1.00 42.59 306 SER A O 1
ATOM 2326 N N . ASN A 1 307 ? -7.425 8.164 -4.439 1.00 41.19 307 ASN A N 1
ATOM 2327 C CA . ASN A 1 307 ? -7.106 9.428 -5.116 1.00 42.51 307 ASN A CA 1
ATOM 2328 C C . ASN A 1 307 ? -7.028 10.623 -4.103 1.00 41.81 307 ASN A C 1
ATOM 2329 O O . ASN A 1 307 ? -6.668 11.730 -4.445 1.00 41.74 307 ASN A O 1
ATOM 2334 N N . VAL A 1 308 ? -7.316 10.337 -2.837 1.00 39.22 308 VAL A N 1
ATOM 2335 C CA . VAL A 1 308 ? -7.415 11.358 -1.789 1.00 39.58 308 VAL A CA 1
ATOM 2336 C C . VAL A 1 308 ? -6.497 10.963 -0.589 1.00 36.75 308 VAL A C 1
ATOM 2337 O O . VAL A 1 308 ? -6.066 9.794 -0.487 1.00 37.36 308 VAL A O 1
ATOM 2341 N N . VAL A 1 309 ? -6.137 11.912 0.257 1.00 36.46 309 VAL A N 1
ATOM 2342 C CA . VAL A 1 309 ? -5.341 11.612 1.462 1.00 33.39 309 VAL A CA 1
ATOM 2343 C C . VAL A 1 309 ? -6.287 10.988 2.452 1.00 33.72 309 VAL A C 1
ATOM 2344 O O . VAL A 1 309 ? -7.323 11.555 2.740 1.00 31.81 309 VAL A O 1
ATOM 2348 N N . THR A 1 310 ? -5.955 9.799 2.963 1.00 32.92 310 THR A N 1
ATOM 2349 C CA . THR A 1 310 ? -6.781 9.229 4.032 1.00 31.40 310 THR A CA 1
ATOM 2350 C C . THR A 1 310 ? -6.314 9.650 5.446 1.00 31.26 310 THR A C 1
ATOM 2351 O O . THR A 1 310 ? -5.110 9.449 5.826 1.00 29.05 310 THR A O 1
ATOM 2355 N N . LYS A 1 311 ? -7.254 10.152 6.258 1.00 29.66 311 LYS A N 1
ATOM 2356 C CA . LYS A 1 311 ? -6.912 10.572 7.620 1.00 29.36 311 LYS A CA 1
ATOM 2357 C C . LYS A 1 311 ? -7.086 9.312 8.432 1.00 29.76 311 LYS A C 1
ATOM 2358 O O . LYS A 1 311 ? -8.189 8.790 8.591 1.00 29.91 311 LYS A O 1
ATOM 2364 N N . LEU A 1 312 ? -5.981 8.824 8.924 1.00 28.24 312 LEU A N 1
ATOM 2365 C CA . LEU A 1 312 ? -5.958 7.627 9.724 1.00 27.76 312 LEU A CA 1
ATOM 2366 C C . LEU A 1 312 ? -6.478 7.915 11.151 1.00 28.25 312 LEU A C 1
ATOM 2367 O O . LEU A 1 312 ? -7.071 7.008 11.771 1.00 25.55 312 LEU A O 1
ATOM 2372 N N . THR A 1 313 ? -6.207 9.136 11.645 1.00 26.40 313 THR A N 1
ATOM 2373 C CA . THR A 1 313 ? -6.948 9.671 12.789 1.00 29.79 313 THR A CA 1
ATOM 2374 C C . THR A 1 313 ? -7.190 11.147 12.533 1.00 30.30 313 THR A C 1
ATOM 2375 O O . THR A 1 313 ? -6.495 11.750 11.703 1.00 33.55 313 THR A O 1
ATOM 2379 N N . TYR A 1 314 ? -8.110 11.751 13.251 1.00 28.45 314 TYR A N 1
ATOM 2380 C CA . TYR A 1 314 ? -8.374 13.164 13.026 1.00 28.38 314 TYR A CA 1
ATOM 2381 C C . TYR A 1 314 ? -9.209 13.697 14.198 1.00 27.26 314 TYR A C 1
ATOM 2382 O O . TYR A 1 314 ? -10.141 13.027 14.606 1.00 26.66 314 TYR A O 1
ATOM 2391 N N . PRO A 1 315 ? -8.889 14.866 14.765 1.00 26.84 315 PRO A N 1
ATOM 2392 C CA . PRO A 1 315 ? -9.649 15.415 15.880 1.00 26.78 315 PRO A CA 1
ATOM 2393 C C . PRO A 1 315 ? -11.021 15.886 15.380 1.00 27.61 315 PRO A C 1
ATOM 2394 O O . PRO A 1 315 ? -11.088 16.436 14.267 1.00 28.11 315 PRO A O 1
ATOM 2398 N N . MET A 1 316 ? -12.082 15.653 16.141 1.00 27.58 316 MET A N 1
ATOM 2399 C CA . MET A 1 316 ? -13.432 16.183 15.765 1.00 28.21 316 MET A CA 1
ATOM 2400 C C . MET A 1 316 ? -13.695 17.490 16.515 1.00 26.82 316 MET A C 1
ATOM 2401 O O . MET A 1 316 ? -13.200 17.665 17.629 1.00 26.79 316 MET A O 1
ATOM 2406 N N . GLY A 1 317 ? -14.495 18.350 15.903 1.00 27.36 317 GLY A N 1
ATOM 2407 C CA . GLY A 1 317 ? -15.133 19.548 16.506 1.00 26.89 317 GLY A CA 1
ATOM 2408 C C . GLY A 1 317 ? -15.046 20.684 15.486 1.00 27.71 317 GLY A C 1
ATOM 2409 O O . GLY A 1 317 ? -14.491 20.515 14.429 1.00 30.16 317 GLY A O 1
ATOM 2410 N N . ASP A 1 318 ? -15.576 21.842 15.767 1.00 27.01 318 ASP A N 1
ATOM 2411 C CA . ASP A 1 318 ? -15.567 22.896 14.805 1.00 28.47 318 ASP A CA 1
ATOM 2412 C C . ASP A 1 318 ? -15.939 24.155 15.569 1.00 27.60 318 ASP A C 1
ATOM 2413 O O . ASP A 1 318 ? -16.199 24.038 16.762 1.00 26.28 318 ASP A O 1
ATOM 2418 N N . ILE A 1 319 ? -15.902 25.330 14.914 1.00 29.26 319 ILE A N 1
ATOM 2419 C CA . ILE A 1 319 ? -16.133 26.650 15.569 1.00 31.44 319 ILE A CA 1
ATOM 2420 C C . ILE A 1 319 ? -17.474 26.773 16.275 1.00 34.33 319 ILE A C 1
ATOM 2421 O O . ILE A 1 319 ? -17.557 27.420 17.298 1.00 36.27 319 ILE A O 1
ATOM 2426 N N . ASN A 1 320 ? -18.512 26.107 15.746 1.00 36.74 320 ASN A N 1
ATOM 2427 C CA . ASN A 1 320 ? -19.835 26.088 16.336 1.00 37.87 320 ASN A CA 1
ATOM 2428 C C . ASN A 1 320 ? -19.954 25.049 17.405 1.00 39.44 320 ASN A C 1
ATOM 2429 O O . ASN A 1 320 ? -21.024 24.858 17.949 1.00 40.08 320 ASN A O 1
ATOM 2434 N N . ASP A 1 321 ? -18.871 24.354 17.715 1.00 38.79 321 ASP A N 1
ATOM 2435 C CA . ASP A 1 321 ? -18.976 23.306 18.719 1.00 37.67 321 ASP A CA 1
ATOM 2436 C C . ASP A 1 321 ? -18.551 23.855 20.107 1.00 36.99 321 ASP A C 1
ATOM 2437 O O . ASP A 1 321 ? -17.360 24.130 20.394 1.00 34.35 321 ASP A O 1
ATOM 2442 N N . ALA A 1 322 ? -19.539 24.073 20.968 1.00 37.12 322 ALA A N 1
ATOM 2443 C CA . ALA A 1 322 ? -19.274 24.651 22.276 1.00 37.24 322 ALA A CA 1
ATOM 2444 C C . ALA A 1 322 ? -18.361 23.715 23.077 1.00 37.90 322 ALA A C 1
ATOM 2445 O O . ALA A 1 322 ? -17.679 24.182 23.955 1.00 38.01 322 ALA A O 1
ATOM 2447 N N . LYS A 1 323 ? -18.370 22.403 22.820 1.00 37.39 323 LYS A N 1
ATOM 2448 C CA . LYS A 1 323 ? -17.412 21.544 23.526 1.00 38.78 323 LYS A CA 1
ATOM 2449 C C . LYS A 1 323 ? -15.936 21.618 22.966 1.00 36.71 323 LYS A C 1
ATOM 2450 O O . LYS A 1 323 ? -15.002 21.113 23.605 1.00 37.88 323 LYS A O 1
ATOM 2456 N N . ALA A 1 324 ? -15.735 22.224 21.799 1.00 32.75 324 ALA A N 1
ATOM 2457 C CA . ALA A 1 324 ? -14.439 22.111 21.109 1.00 30.67 324 ALA A CA 1
ATOM 2458 C C . ALA A 1 324 ? -13.570 23.334 21.483 1.00 29.35 324 ALA A C 1
ATOM 2459 O O . ALA A 1 324 ? -14.146 24.428 21.652 1.00 27.91 324 ALA A O 1
ATOM 2461 N N . LYS A 1 325 ? -12.228 23.160 21.621 1.00 26.82 325 LYS A N 1
ATOM 2462 C CA . LYS A 1 325 ? -11.287 24.301 21.684 1.00 27.47 325 LYS A CA 1
ATOM 2463 C C . LYS A 1 325 ? -10.202 24.092 20.633 1.00 27.51 325 LYS A C 1
ATOM 2464 O O . LYS A 1 325 ? -10.104 22.962 20.086 1.00 27.34 325 LYS A O 1
ATOM 2470 N N . ILE A 1 326 ? -9.434 25.145 20.313 1.00 25.46 326 ILE A N 1
ATOM 2471 C CA . ILE A 1 326 ? -8.356 24.942 19.372 1.00 24.25 326 ILE A CA 1
ATOM 2472 C C . ILE A 1 326 ? -7.146 24.359 20.096 1.00 25.75 326 ILE A C 1
ATOM 2473 O O . ILE A 1 326 ? -6.631 24.970 21.055 1.00 23.18 326 ILE A O 1
ATOM 2478 N N . TYR A 1 327 ? -6.707 23.161 19.653 1.00 24.63 327 TYR A N 1
ATOM 2479 C CA . TYR A 1 327 ? -5.614 22.425 20.319 1.00 24.61 327 TYR A CA 1
ATOM 2480 C C . TYR A 1 327 ? -4.498 22.223 19.298 1.00 25.33 327 TYR A C 1
ATOM 2481 O O . TYR A 1 327 ? -4.769 22.234 18.073 1.00 25.19 327 TYR A O 1
ATOM 2490 N N . PRO A 1 328 ? -3.286 21.907 19.785 1.00 25.21 328 PRO A N 1
ATOM 2491 C CA . PRO A 1 328 ? -2.126 21.671 18.937 1.00 24.17 328 PRO A CA 1
ATOM 2492 C C . PRO A 1 328 ? -1.870 20.192 18.726 1.00 25.15 328 PRO A C 1
ATOM 2493 O O . PRO A 1 328 ? -2.035 19.350 19.625 1.00 24.79 328 PRO A O 1
ATOM 2497 N N . PHE A 1 329 ? -1.368 19.901 17.541 1.00 24.15 329 PHE A N 1
ATOM 2498 C CA . PHE A 1 329 ? -1.244 18.545 17.116 1.00 26.04 329 PHE A CA 1
ATOM 2499 C C . PHE A 1 329 ? 0.036 18.334 16.306 1.00 25.39 329 PHE A C 1
ATOM 2500 O O . PHE A 1 329 ? 0.465 19.211 15.530 1.00 27.06 329 PHE A O 1
ATOM 2508 N N . LYS A 1 330 ? 0.586 17.154 16.451 1.00 25.15 330 LYS A N 1
ATOM 2509 C CA . LYS A 1 330 ? 1.590 16.705 15.538 1.00 25.48 330 LYS A CA 1
ATOM 2510 C C . LYS A 1 330 ? 0.932 15.864 14.431 1.00 27.02 330 LYS A C 1
ATOM 2511 O O . LYS A 1 330 ? 0.025 15.002 14.688 1.00 26.41 330 LYS A O 1
ATOM 2517 N N . VAL A 1 331 ? 1.333 16.145 13.197 1.00 25.97 331 VAL A N 1
ATOM 2518 C CA . VAL A 1 331 ? 0.674 15.511 12.055 1.00 28.66 331 VAL A CA 1
ATOM 2519 C C . VAL A 1 331 ? 1.743 14.801 11.219 1.00 29.65 331 VAL A C 1
ATOM 2520 O O . VAL A 1 331 ? 2.732 15.412 10.828 1.00 33.50 331 VAL A O 1
ATOM 2524 N N . HIS A 1 332 ? 1.614 13.521 11.034 1.00 28.72 332 HIS A N 1
ATOM 2525 C CA . HIS A 1 332 ? 2.620 12.771 10.279 1.00 29.89 332 HIS A CA 1
ATOM 2526 C C . HIS A 1 332 ? 1.959 12.344 8.924 1.00 29.76 332 HIS A C 1
ATOM 2527 O O . HIS A 1 332 ? 0.795 11.951 8.956 1.00 29.04 332 HIS A O 1
ATOM 2534 N N . THR A 1 333 ? 2.639 12.541 7.766 1.00 28.92 333 THR A N 1
ATOM 2535 C CA . THR A 1 333 ? 2.061 12.130 6.501 1.00 29.42 333 THR A CA 1
ATOM 2536 C C . THR A 1 333 ? 2.876 11.020 5.865 1.00 28.66 333 THR A C 1
ATOM 2537 O O . THR A 1 333 ? 3.959 10.732 6.307 1.00 30.05 333 THR A O 1
ATOM 2541 N N . GLY A 1 334 ? 2.317 10.344 4.900 1.00 27.76 334 GLY A N 1
ATOM 2542 C CA . GLY A 1 334 ? 3.018 9.214 4.331 1.00 29.65 334 GLY A CA 1
ATOM 2543 C C . GLY A 1 334 ? 2.247 8.631 3.212 1.00 28.67 334 GLY A C 1
ATOM 2544 O O . GLY A 1 334 ? 1.234 9.232 2.808 1.00 27.50 334 GLY A O 1
ATOM 2545 N N . LYS A 1 335 ? 2.807 7.554 2.670 1.00 28.43 335 LYS A N 1
ATOM 2546 C CA . LYS A 1 335 ? 2.122 6.623 1.757 1.00 28.12 335 LYS A CA 1
ATOM 2547 C C . LYS A 1 335 ? 2.349 5.225 2.218 1.00 28.23 335 LYS A C 1
ATOM 2548 O O . LYS A 1 335 ? 3.454 4.861 2.642 1.00 28.90 335 LYS A O 1
ATOM 2554 N N . GLN A 1 336 ? 1.316 4.411 2.097 1.00 28.80 336 GLN A N 1
ATOM 2555 C CA . GLN A 1 336 ? 1.413 3.035 2.581 1.00 29.31 336 GLN A CA 1
ATOM 2556 C C . GLN A 1 336 ? 0.523 2.086 1.801 1.00 28.16 336 GLN A C 1
ATOM 2557 O O . GLN A 1 336 ? -0.320 2.486 0.989 1.00 27.74 336 GLN A O 1
ATOM 2563 N N . ILE A 1 337 ? 0.716 0.816 2.044 1.00 29.26 337 ILE A N 1
ATOM 2564 C CA . ILE A 1 337 ? 0.215 -0.209 1.148 1.00 28.25 337 ILE A CA 1
ATOM 2565 C C . ILE A 1 337 ? -1.263 -0.529 1.358 1.00 29.41 337 ILE A C 1
ATOM 2566 O O . ILE A 1 337 ? -1.745 -0.630 2.471 1.00 28.57 337 ILE A O 1
ATOM 2571 N N . TYR A 1 338 ? -1.985 -0.636 0.235 1.00 30.51 338 TYR A N 1
ATOM 2572 C CA . TYR A 1 338 ? -3.383 -0.922 0.223 1.00 32.02 338 TYR A CA 1
ATOM 2573 C C . TYR A 1 338 ? -3.731 -1.997 -0.848 1.00 31.83 338 TYR A C 1
ATOM 2574 O O . TYR A 1 338 ? -3.047 -2.172 -1.836 1.00 30.96 338 TYR A O 1
ATOM 2583 N N . ASP A 1 339 ? -4.787 -2.727 -0.591 1.00 33.81 339 ASP A N 1
ATOM 2584 C CA . ASP A 1 339 ? -5.305 -3.737 -1.530 1.00 35.10 339 ASP A CA 1
ATOM 2585 C C . ASP A 1 339 ? -6.034 -3.050 -2.693 1.00 35.97 339 ASP A C 1
ATOM 2586 O O . ASP A 1 339 ? -7.086 -2.430 -2.504 1.00 34.47 339 ASP A O 1
ATOM 2591 N N . LYS A 1 340 ? -5.482 -3.189 -3.890 1.00 37.44 340 LYS A N 1
ATOM 2592 C CA . LYS A 1 340 ? -5.920 -2.400 -5.063 1.00 39.77 340 LYS A CA 1
ATOM 2593 C C . LYS A 1 340 ? -7.308 -2.809 -5.505 1.00 40.55 340 LYS A C 1
ATOM 2594 O O . LYS A 1 340 ? -8.003 -2.026 -6.147 1.00 41.49 340 LYS A O 1
ATOM 2600 N N . LYS A 1 341 ? -7.702 -4.030 -5.146 1.00 40.90 341 LYS A N 1
ATOM 2601 C CA . LYS A 1 341 ? -9.047 -4.496 -5.443 1.00 42.13 341 LYS A CA 1
ATOM 2602 C C . LYS A 1 341 ? -10.095 -4.261 -4.365 1.00 40.88 341 LYS A C 1
ATOM 2603 O O . LYS A 1 341 ? -11.216 -3.886 -4.674 1.00 40.01 341 LYS A O 1
ATOM 2609 N N . LEU A 1 342 ? -9.764 -4.517 -3.109 1.00 39.00 342 LEU A N 1
ATOM 2610 C CA . LEU A 1 342 ? -10.735 -4.203 -2.089 1.00 39.39 342 LEU A CA 1
ATOM 2611 C C . LEU A 1 342 ? -10.406 -2.736 -1.855 1.00 38.63 342 LEU A C 1
ATOM 2612 O O . LEU A 1 342 ? -9.297 -2.241 -2.167 1.00 39.54 342 LEU A O 1
ATOM 2617 N N . ASN A 1 343 ? -11.231 -1.887 -1.386 1.00 38.21 343 ASN A N 1
ATOM 2618 C CA . ASN A 1 343 ? -10.331 -0.626 -1.366 1.00 38.12 343 ASN A CA 1
ATOM 2619 C C . ASN A 1 343 ? -9.892 -0.336 0.080 1.00 34.77 343 ASN A C 1
ATOM 2620 O O . ASN A 1 343 ? -10.437 0.529 0.665 1.00 33.93 343 ASN A O 1
ATOM 2625 N N . ILE A 1 344 ? -9.018 -1.169 0.656 1.00 33.25 344 ILE A N 1
ATOM 2626 C CA . ILE A 1 344 ? -8.643 -1.114 2.080 1.00 31.26 344 ILE A CA 1
ATOM 2627 C C . ILE A 1 344 ? -7.154 -1.127 2.322 1.00 31.93 344 ILE A C 1
ATOM 2628 O O . ILE A 1 344 ? -6.379 -1.764 1.556 1.00 31.55 344 ILE A O 1
ATOM 2633 N N . PHE A 1 345 ? -6.734 -0.487 3.432 1.00 30.55 345 PHE A N 1
ATOM 2634 C CA . PHE A 1 345 ? -5.310 -0.588 3.799 1.00 29.93 345 PHE A CA 1
ATOM 2635 C C . PHE A 1 345 ? -4.971 -1.973 4.299 1.00 28.41 345 PHE A C 1
ATOM 2636 O O . PHE A 1 345 ? -5.790 -2.605 5.009 1.00 30.05 345 PHE A O 1
ATOM 2644 N N . ILE A 1 346 ? -3.790 -2.430 3.944 1.00 28.53 346 ILE A N 1
ATOM 2645 C CA . ILE A 1 346 ? -3.277 -3.725 4.296 1.00 30.05 346 ILE A CA 1
ATOM 2646 C C . ILE A 1 346 ? -2.379 -3.626 5.482 1.00 31.78 346 ILE A C 1
ATOM 2647 O O . ILE A 1 346 ? -1.702 -2.625 5.599 1.00 31.51 346 ILE A O 1
ATOM 2652 N N . THR A 1 347 ? -2.368 -4.672 6.319 1.00 31.22 347 THR A N 1
ATOM 2653 C CA . THR A 1 347 ? -1.532 -4.744 7.473 1.00 31.86 347 THR A CA 1
ATOM 2654 C C . THR A 1 347 ? -0.498 -5.763 7.107 1.00 30.76 347 THR A C 1
ATOM 2655 O O . THR A 1 347 ? -0.785 -6.947 7.191 1.00 32.34 347 THR A O 1
ATOM 2659 N N . PRO A 1 348 ? 0.672 -5.353 6.655 1.00 29.95 348 PRO A N 1
ATOM 2660 C CA . PRO A 1 348 ? 1.630 -6.315 6.092 1.00 30.95 348 PRO A CA 1
ATOM 2661 C C . PRO A 1 348 ? 2.590 -6.854 7.142 1.00 30.99 348 PRO A C 1
ATOM 2662 O O . PRO A 1 348 ? 2.761 -6.241 8.159 1.00 31.09 348 PRO A O 1
ATOM 2666 N N . LYS A 1 349 ? 3.182 -7.999 6.853 1.00 30.23 349 LYS A N 1
ATOM 2667 C CA . LYS A 1 349 ? 4.233 -8.507 7.669 1.00 31.33 349 LYS A CA 1
ATOM 2668 C C . LYS A 1 349 ? 5.562 -7.832 7.266 1.00 32.80 349 LYS A C 1
ATOM 2669 O O . LYS A 1 349 ? 6.008 -7.964 6.131 1.00 31.89 349 LYS A O 1
ATOM 2675 N N . THR A 1 350 ? 6.178 -7.063 8.162 1.00 33.93 350 THR A N 1
ATOM 2676 C CA . THR A 1 350 ? 7.444 -6.470 7.823 1.00 35.58 350 THR A CA 1
ATOM 2677 C C . THR A 1 350 ? 8.508 -7.223 8.540 1.00 37.68 350 THR A C 1
ATOM 2678 O O . THR A 1 350 ? 9.594 -7.403 8.015 1.00 40.00 350 THR A O 1
ATOM 2682 N N . TYR A 1 351 ? 8.200 -7.680 9.741 1.00 40.10 351 TYR A N 1
ATOM 2683 C CA . TYR A 1 351 ? 9.189 -8.323 10.586 1.00 43.16 351 TYR A CA 1
ATOM 2684 C C . TYR A 1 351 ? 9.202 -9.846 10.376 1.00 43.01 351 TYR A C 1
ATOM 2685 O O . TYR A 1 351 ? 8.162 -10.458 10.170 1.00 43.62 351 TYR A O 1
ATOM 2694 N N . GLY A 1 352 ? 10.366 -10.469 10.479 1.00 44.32 352 GLY A N 1
ATOM 2695 C CA . GLY A 1 352 ? 10.441 -11.937 10.592 1.00 46.10 352 GLY A CA 1
ATOM 2696 C C . GLY A 1 352 ? 10.374 -12.700 9.241 1.00 47.54 352 GLY A C 1
ATOM 2697 O O . GLY A 1 352 ? 10.469 -12.091 8.164 1.00 48.21 352 GLY A O 1
ATOM 2698 N N . LYS A 1 353 ? 10.167 -14.006 9.299 1.00 47.92 353 LYS A N 1
ATOM 2699 C CA . LYS A 1 353 ? 10.178 -14.880 8.114 1.00 49.99 353 LYS A CA 1
ATOM 2700 C C . LYS A 1 353 ? 9.085 -14.569 7.052 1.00 48.56 353 LYS A C 1
ATOM 2701 O O . LYS A 1 353 ? 7.886 -14.552 7.356 1.00 47.71 353 LYS A O 1
ATOM 2707 N N . GLY A 1 354 ? 9.508 -14.307 5.822 1.00 46.93 354 GLY A N 1
ATOM 2708 C CA . GLY A 1 354 ? 8.561 -13.868 4.796 1.00 46.36 354 GLY A CA 1
ATOM 2709 C C . GLY A 1 354 ? 8.264 -12.363 4.788 1.00 44.68 354 GLY A C 1
ATOM 2710 O O . GLY A 1 354 ? 7.848 -11.800 3.761 1.00 44.30 354 GLY A O 1
ATOM 2711 N N . GLY A 1 355 ? 8.491 -11.711 5.927 1.00 43.06 355 GLY A N 1
ATOM 2712 C CA . GLY A 1 355 ? 8.372 -10.264 6.041 1.00 41.35 355 GLY A CA 1
ATOM 2713 C C . GLY A 1 355 ? 9.129 -9.384 5.058 1.00 41.42 355 GLY A C 1
ATOM 2714 O O . GLY A 1 355 ? 10.227 -9.719 4.577 1.00 40.75 355 GLY A O 1
ATOM 2715 N N . TYR A 1 356 ? 8.561 -8.201 4.806 1.00 40.02 356 TYR A N 1
ATOM 2716 C CA . TYR A 1 356 ? 9.109 -7.290 3.816 1.00 39.53 356 TYR A CA 1
ATOM 2717 C C . TYR A 1 356 ? 10.576 -7.029 4.040 1.00 38.45 356 TYR A C 1
ATOM 2718 O O . TYR A 1 356 ? 11.370 -7.005 3.071 1.00 34.83 356 TYR A O 1
ATOM 2727 N N . TRP A 1 357 ? 10.916 -6.815 5.317 1.00 39.75 357 TRP A N 1
ATOM 2728 C CA . TRP A 1 357 ? 12.311 -6.512 5.684 1.00 41.10 357 TRP A CA 1
ATOM 2729 C C . TRP A 1 357 ? 13.348 -7.633 5.401 1.00 41.54 357 TRP A C 1
ATOM 2730 O O . TRP A 1 357 ? 14.562 -7.329 5.306 1.00 40.46 357 TRP A O 1
ATOM 2741 N N . SER A 1 358 ? 12.892 -8.882 5.247 1.00 41.68 358 SER A N 1
ATOM 2742 C CA . SER A 1 358 ? 13.840 -9.856 4.673 1.00 44.20 358 SER A CA 1
ATOM 2743 C C . SER A 1 358 ? 13.653 -10.203 3.201 1.00 43.10 358 SER A C 1
ATOM 2744 O O . SER A 1 358 ? 14.629 -10.325 2.472 1.00 44.65 358 SER A O 1
ATOM 2747 N N . GLU A 1 359 ? 12.425 -10.369 2.760 1.00 43.13 359 GLU A N 1
ATOM 2748 C CA . GLU A 1 359 ? 12.212 -10.794 1.388 1.00 43.43 359 GLU A CA 1
ATOM 2749 C C . GLU A 1 359 ? 11.960 -9.634 0.365 1.00 43.36 359 GLU A C 1
ATOM 2750 O O . GLU A 1 359 ? 12.280 -9.805 -0.790 1.00 44.65 359 GLU A O 1
ATOM 2756 N N . PHE A 1 360 ? 11.433 -8.473 0.786 1.00 41.60 360 PHE A N 1
ATOM 2757 C CA . PHE A 1 360 ? 11.323 -7.290 -0.096 1.00 41.13 360 PHE A CA 1
ATOM 2758 C C . PHE A 1 360 ? 10.321 -7.539 -1.185 1.00 40.37 360 PHE A C 1
ATOM 2759 O O . PHE A 1 360 ? 10.405 -6.980 -2.290 1.00 39.54 360 PHE A O 1
ATOM 2767 N N . ASP A 1 361 ? 9.332 -8.319 -0.804 1.00 40.27 361 ASP A N 1
ATOM 2768 C CA . ASP A 1 361 ? 8.241 -8.727 -1.653 1.00 40.49 361 ASP A CA 1
ATOM 2769 C C . ASP A 1 361 ? 6.938 -8.332 -0.972 1.00 38.81 361 ASP A C 1
ATOM 2770 O O . ASP A 1 361 ? 6.448 -9.020 -0.084 1.00 38.76 361 ASP A O 1
ATOM 2775 N N . TRP A 1 362 ? 6.352 -7.255 -1.461 1.00 36.48 362 TRP A N 1
ATOM 2776 C CA . TRP A 1 362 ? 5.128 -6.750 -0.894 1.00 35.58 362 TRP A CA 1
ATOM 2777 C C . TRP A 1 362 ? 3.939 -7.692 -0.989 1.00 35.17 362 TRP A C 1
ATOM 2778 O O . TRP A 1 362 ? 3.055 -7.636 -0.118 1.00 33.66 362 TRP A O 1
ATOM 2789 N N . ASN A 1 363 ? 3.864 -8.523 -2.041 1.00 34.62 363 ASN A N 1
ATOM 2790 C CA . ASN A 1 363 ? 2.700 -9.424 -2.180 1.00 36.05 363 ASN A CA 1
ATOM 2791 C C . ASN A 1 363 ? 2.724 -10.444 -1.067 1.00 34.21 363 ASN A C 1
ATOM 2792 O O . ASN A 1 363 ? 1.743 -10.722 -0.497 1.00 32.87 363 ASN A O 1
ATOM 2797 N N . LEU A 1 364 ? 3.873 -11.061 -0.861 1.00 36.50 364 LEU A N 1
ATOM 2798 C CA . LEU A 1 364 ? 4.114 -12.000 0.230 1.00 36.11 364 LEU A CA 1
ATOM 2799 C C . LEU A 1 364 ? 3.881 -11.312 1.599 1.00 35.20 364 LEU A C 1
ATOM 2800 O O . LEU A 1 364 ? 3.206 -11.870 2.464 1.00 36.30 364 LEU A O 1
ATOM 2805 N N . ALA A 1 365 ? 4.463 -10.125 1.811 1.00 33.86 365 ALA A N 1
ATOM 2806 C CA . ALA A 1 365 ? 4.218 -9.394 3.073 1.00 33.23 365 ALA A CA 1
ATOM 2807 C C . ALA A 1 365 ? 2.717 -9.114 3.281 1.00 34.34 365 ALA A C 1
ATOM 2808 O O . ALA A 1 365 ? 2.167 -9.374 4.350 1.00 34.51 365 ALA A O 1
ATOM 2810 N N . ALA A 1 366 ? 2.029 -8.686 2.235 1.00 35.18 366 ALA A N 1
ATOM 2811 C CA . ALA A 1 366 ? 0.570 -8.500 2.296 1.00 36.29 366 ALA A CA 1
ATOM 2812 C C . ALA A 1 366 ? -0.204 -9.751 2.629 1.00 36.60 366 ALA A C 1
ATOM 2813 O O . ALA A 1 366 ? -1.136 -9.721 3.472 1.00 35.62 366 ALA A O 1
ATOM 2815 N N . LYS A 1 367 ? 0.153 -10.854 1.948 1.00 37.26 367 LYS A N 1
ATOM 2816 C CA . LYS A 1 367 ? -0.566 -12.126 2.109 1.00 38.09 367 LYS A CA 1
ATOM 2817 C C . LYS A 1 367 ? -0.373 -12.611 3.551 1.00 37.50 367 LYS A C 1
ATOM 2818 O O . LYS A 1 367 ? -1.334 -12.957 4.281 1.00 39.02 367 LYS A O 1
ATOM 2824 N N . LEU A 1 368 ? 0.872 -12.628 3.970 1.00 37.53 368 LEU A N 1
ATOM 2825 C CA . LEU A 1 368 ? 1.185 -13.109 5.330 1.00 39.74 368 LEU A CA 1
ATOM 2826 C C . LEU A 1 368 ? 0.640 -12.196 6.453 1.00 40.30 368 LEU A C 1
ATOM 2827 O O . LEU A 1 368 ? 0.216 -12.711 7.471 1.00 41.84 368 LEU A O 1
ATOM 2832 N N . GLY A 1 369 ? 0.613 -10.871 6.238 1.00 39.88 369 GLY A N 1
ATOM 2833 C CA . GLY A 1 369 ? 0.084 -9.917 7.209 1.00 39.96 369 GLY A CA 1
ATOM 2834 C C . GLY A 1 369 ? -1.452 -9.988 7.254 1.00 41.61 369 GLY A C 1
ATOM 2835 O O . GLY A 1 369 ? -2.081 -9.880 8.305 1.00 42.34 369 GLY A O 1
ATOM 2836 N N . MET A 1 370 ? -2.086 -10.166 6.112 1.00 41.27 370 MET A N 1
ATOM 2837 C CA . MET A 1 370 ? -3.548 -10.323 6.110 1.00 42.35 370 MET A CA 1
ATOM 2838 C C . MET A 1 370 ? -4.062 -11.653 6.672 1.00 43.05 370 MET A C 1
ATOM 2839 O O . MET A 1 370 ? -5.127 -11.691 7.311 1.00 42.07 370 MET A O 1
ATOM 2844 N N . GLU A 1 371 ? -3.327 -12.738 6.417 1.00 45.23 371 GLU A N 1
ATOM 2845 C CA . GLU A 1 371 ? -3.702 -14.028 7.013 1.00 48.74 371 GLU A CA 1
ATOM 2846 C C . GLU A 1 371 ? -3.412 -14.061 8.487 1.00 49.64 371 GLU A C 1
ATOM 2847 O O . GLU A 1 371 ? -3.878 -14.931 9.161 1.00 51.06 371 GLU A O 1
ATOM 2853 N N . ALA A 1 372 ? -2.649 -13.119 9.011 1.00 52.07 372 ALA A N 1
ATOM 2854 C CA . ALA A 1 372 ? -2.411 -13.137 10.451 1.00 52.45 372 ALA A CA 1
ATOM 2855 C C . ALA A 1 372 ? -3.300 -12.159 11.248 1.00 52.65 372 ALA A C 1
ATOM 2856 O O . ALA A 1 372 ? -3.403 -12.267 12.489 1.00 52.55 372 ALA A O 1
ATOM 2858 N N . ASN A 1 373 ? -3.908 -11.199 10.552 1.00 51.97 373 ASN A N 1
ATOM 2859 C CA . ASN A 1 373 ? -4.739 -10.181 11.215 1.00 51.89 373 ASN A CA 1
ATOM 2860 C C . ASN A 1 373 ? -6.082 -10.766 11.750 1.00 51.54 373 ASN A C 1
ATOM 2861 O O . ASN A 1 373 ? -6.899 -11.271 10.961 1.00 51.64 373 ASN A O 1
ATOM 2866 N N . PRO A 1 374 ? -6.309 -10.733 13.069 1.00 51.09 374 PRO A N 1
ATOM 2867 C CA . PRO A 1 374 ? -7.582 -11.237 13.613 1.00 50.73 374 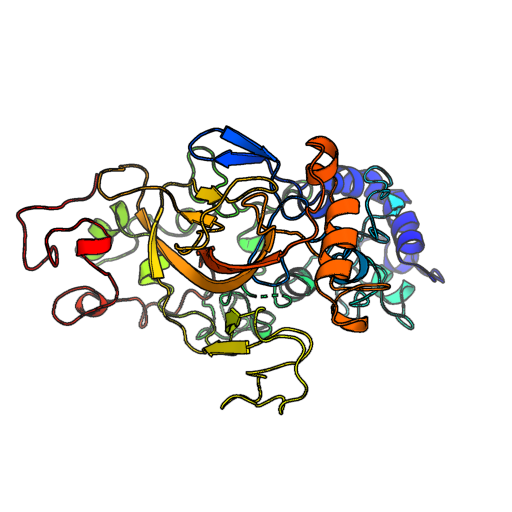PRO A CA 1
ATOM 2868 C C . PRO A 1 374 ? -8.805 -10.539 13.030 1.00 49.99 374 PRO A C 1
ATOM 2869 O O . PRO A 1 374 ? -9.760 -11.234 12.698 1.00 49.82 374 PRO A O 1
ATOM 2873 N N . THR A 1 375 ? -8.799 -9.220 12.899 1.00 49.06 375 THR A N 1
ATOM 2874 C CA . THR A 1 375 ? -9.960 -8.568 12.324 1.00 49.70 375 THR A CA 1
ATOM 2875 C C . THR A 1 375 ? -10.209 -8.939 10.843 1.00 48.03 375 THR A C 1
ATOM 2876 O O . THR A 1 375 ? -11.368 -9.140 10.474 1.00 47.36 375 THR A O 1
ATOM 2880 N N . MET A 1 376 ? -9.161 -9.056 10.009 1.00 46.97 376 MET A N 1
ATOM 2881 C CA . MET A 1 376 ? -9.360 -9.409 8.610 1.00 45.75 376 MET A CA 1
ATOM 2882 C C . MET A 1 376 ? -10.078 -10.787 8.551 1.00 46.79 376 MET A C 1
ATOM 2883 O O . MET A 1 376 ? -11.045 -10.963 7.805 1.00 43.66 376 MET A O 1
ATOM 2888 N N . LEU A 1 377 ? -9.586 -11.718 9.369 1.00 47.84 377 LEU A N 1
ATOM 2889 C CA . LEU A 1 377 ? -10.111 -13.072 9.477 1.00 50.71 377 LEU A CA 1
ATOM 2890 C C . LEU A 1 377 ? -11.564 -13.083 9.912 1.00 52.18 377 LEU A C 1
ATOM 2891 O O . LEU A 1 377 ? -12.412 -13.704 9.266 1.00 51.80 377 LEU A O 1
ATOM 2896 N N . GLU A 1 378 ? -11.846 -12.350 10.988 1.00 53.53 378 GLU A N 1
ATOM 2897 C CA . GLU A 1 378 ? -13.207 -12.119 11.462 1.00 55.57 378 GLU A CA 1
ATOM 2898 C C . GLU A 1 378 ? -14.133 -11.622 10.389 1.00 55.18 378 GLU A C 1
ATOM 2899 O O . GLU A 1 378 ? -15.306 -11.970 10.406 1.00 55.14 378 GLU A O 1
ATOM 2905 N N . LYS A 1 379 ? -13.645 -10.792 9.478 1.00 55.25 379 LYS A N 1
ATOM 2906 C CA . LYS A 1 379 ? -14.533 -10.269 8.431 1.00 55.45 379 LYS A CA 1
ATOM 2907 C C . LYS A 1 379 ? -14.474 -11.079 7.086 1.00 55.69 379 LYS A C 1
ATOM 2908 O O . LYS A 1 379 ? -15.043 -10.658 6.060 1.00 55.74 379 LYS A O 1
ATOM 2914 N N . GLY A 1 380 ? -13.780 -12.222 7.101 1.00 54.77 380 GLY A N 1
ATOM 2915 C CA . GLY A 1 380 ? -13.568 -13.023 5.902 1.00 55.16 380 GLY A CA 1
ATOM 2916 C C . GLY A 1 380 ? -12.787 -12.298 4.787 1.00 54.82 380 GLY A C 1
ATOM 2917 O O . GLY A 1 380 ? -12.879 -12.648 3.596 1.00 54.87 380 GLY A O 1
ATOM 2918 N N . ILE A 1 381 ? -12.006 -11.285 5.171 1.00 52.97 381 ILE A N 1
ATOM 2919 C CA . ILE A 1 381 ? -11.211 -10.528 4.200 1.00 50.51 381 ILE A CA 1
ATOM 2920 C C . ILE A 1 381 ? -9.968 -11.337 3.760 1.00 49.82 381 ILE A C 1
ATOM 2921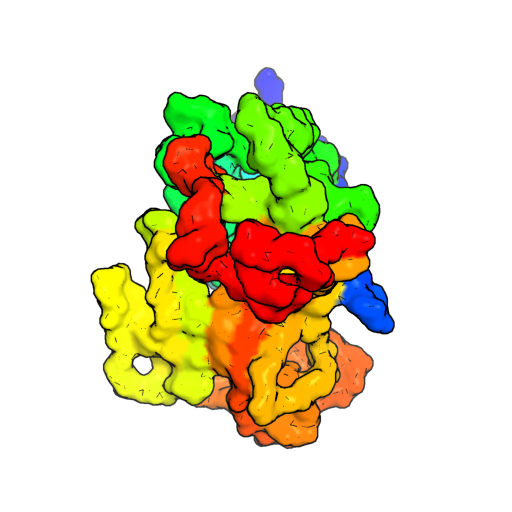 O O . ILE A 1 381 ? -9.198 -11.833 4.573 1.00 48.52 381 ILE A O 1
ATOM 2926 N N . LYS A 1 382 ? -9.812 -11.480 2.448 1.00 49.09 382 LYS A N 1
ATOM 2927 C CA . LYS A 1 382 ? -8.631 -12.101 1.885 1.00 48.67 382 LYS A CA 1
ATOM 2928 C C . LYS A 1 382 ? -7.883 -11.075 1.063 1.00 46.75 382 LYS A C 1
ATOM 2929 O O . LYS A 1 382 ? -8.486 -10.312 0.288 1.00 45.32 382 LYS A O 1
ATOM 2935 N N . TYR A 1 383 ? -6.565 -11.108 1.199 1.00 44.72 383 TYR A N 1
ATOM 2936 C CA . TYR A 1 383 ? -5.715 -10.345 0.311 1.00 43.71 383 TYR A CA 1
ATOM 2937 C C . TYR A 1 383 ? -6.118 -10.703 -1.118 1.00 44.70 383 TYR A C 1
ATOM 2938 O O . TYR A 1 383 ? -6.244 -11.920 -1.425 1.00 42.52 383 TYR A O 1
ATOM 2947 N N . SER A 1 384 ? -6.322 -9.678 -1.974 1.00 43.39 384 SER A N 1
ATOM 2948 C CA . SER A 1 384 ? -6.768 -9.976 -3.334 1.00 44.74 384 SER A CA 1
ATOM 2949 C C . SER A 1 384 ? -5.639 -10.421 -4.259 1.00 44.72 384 SER A C 1
ATOM 2950 O O . SER A 1 384 ? -5.896 -10.987 -5.296 1.00 44.52 384 SER A O 1
ATOM 2953 N N . GLY A 1 385 ? -4.386 -10.155 -3.875 1.00 44.42 385 GLY A N 1
ATOM 2954 C CA . GLY A 1 385 ? -3.286 -10.436 -4.755 1.00 42.81 385 GLY A CA 1
ATOM 2955 C C . GLY A 1 385 ? -2.776 -9.227 -5.506 1.00 41.58 385 GLY A C 1
ATOM 2956 O O . GLY A 1 385 ? -1.798 -9.337 -6.145 1.00 41.07 385 GLY A O 1
ATOM 2957 N N . GLU A 1 386 ? -3.440 -8.087 -5.397 1.00 41.77 386 GLU A N 1
ATOM 2958 C CA . GLU A 1 386 ? -3.036 -6.854 -6.055 1.00 41.33 386 GLU A CA 1
ATOM 2959 C C . GLU A 1 386 ? -2.874 -5.710 -5.000 1.00 38.47 386 GLU A C 1
ATOM 2960 O O . GLU A 1 386 ? -3.775 -5.448 -4.188 1.00 37.30 386 GLU A O 1
ATOM 2966 N N . TYR A 1 387 ? -1.752 -5.026 -5.036 1.00 35.60 387 TYR A N 1
ATOM 2967 C CA . TYR A 1 387 ? -1.569 -3.957 -4.093 1.00 34.97 387 TYR A CA 1
ATOM 2968 C C . TYR A 1 387 ? -1.177 -2.716 -4.827 1.00 34.94 387 TYR A C 1
ATOM 2969 O O . TYR A 1 387 ? -0.733 -2.778 -5.997 1.00 34.07 387 TYR A O 1
ATOM 2978 N N . ASP A 1 388 ? -1.327 -1.592 -4.112 1.00 34.79 388 ASP A N 1
ATOM 2979 C CA . ASP A 1 388 ? -0.764 -0.291 -4.507 1.00 32.67 388 ASP A CA 1
ATOM 2980 C C . ASP A 1 388 ? -0.364 0.547 -3.226 1.00 32.61 388 ASP A C 1
ATOM 2981 O O . ASP A 1 388 ? -0.393 0.006 -2.068 1.00 32.49 388 ASP A O 1
ATOM 2986 N N . PHE A 1 389 ? 0.022 1.808 -3.414 1.00 29.95 389 PHE A N 1
ATOM 2987 C CA . PHE A 1 389 ? 0.325 2.699 -2.283 1.00 30.13 389 PHE A CA 1
ATOM 2988 C C . PHE A 1 389 ? -0.606 3.941 -2.272 1.00 28.72 389 PHE A C 1
ATOM 2989 O O . PHE A 1 389 ? -0.856 4.524 -3.317 1.00 31.57 389 PHE A O 1
ATOM 2997 N N . ALA A 1 390 ? -1.145 4.297 -1.118 1.00 27.36 390 ALA A N 1
ATOM 2998 C CA . ALA A 1 390 ? -1.976 5.508 -1.004 1.00 27.61 390 ALA A CA 1
ATOM 2999 C C . ALA A 1 390 ? -1.567 6.466 0.100 1.00 26.63 390 ALA A C 1
ATOM 3000 O O . ALA A 1 390 ? -1.044 6.028 1.131 1.00 26.69 390 ALA A O 1
ATOM 3002 N N . ALA A 1 391 ? -1.903 7.751 -0.063 1.00 25.23 391 ALA A N 1
ATOM 3003 C CA . ALA A 1 391 ? -1.470 8.819 0.857 1.00 25.39 391 ALA A CA 1
ATOM 3004 C C . ALA A 1 391 ? -2.298 8.884 2.090 1.00 26.34 391 ALA A C 1
ATOM 3005 O O . ALA A 1 391 ? -3.493 8.585 2.024 1.00 24.59 391 ALA A O 1
ATOM 3007 N N . THR A 1 392 ? -1.650 9.205 3.235 1.00 26.33 392 THR A N 1
ATOM 3008 C CA . THR A 1 392 ? -2.336 9.279 4.525 1.00 26.23 392 THR A CA 1
ATOM 3009 C C . THR A 1 392 ? -1.830 10.422 5.327 1.00 27.02 392 THR A C 1
ATOM 3010 O O . THR A 1 392 ? -0.803 10.986 5.010 1.00 27.89 392 THR A O 1
ATOM 3014 N N . GLU A 1 393 ? -2.605 10.801 6.347 1.00 29.07 393 GLU A N 1
ATOM 3015 C CA . GLU A 1 393 ? -2.146 11.711 7.378 1.00 29.67 393 GLU A CA 1
ATOM 3016 C C . GLU A 1 393 ? -2.661 11.178 8.670 1.00 28.95 393 GLU A C 1
ATOM 3017 O O . GLU A 1 393 ? -3.725 10.486 8.716 1.00 28.40 393 GLU A O 1
ATOM 3023 N N . MET A 1 394 ? -1.946 11.479 9.748 1.00 28.76 394 MET A N 1
ATOM 3024 C CA . MET A 1 394 ? -2.353 11.022 11.079 1.00 28.37 394 MET A CA 1
ATOM 3025 C C . MET A 1 394 ? -2.055 12.110 12.127 1.00 28.97 394 MET A C 1
ATOM 3026 O O . MET A 1 394 ? -1.033 12.754 12.048 1.00 27.81 394 MET A O 1
ATOM 3031 N N . TRP A 1 395 ? -2.961 12.290 13.087 1.00 28.02 395 TRP A N 1
ATOM 3032 C CA . TRP A 1 395 ? -2.985 13.404 14.070 1.00 28.56 395 TRP A CA 1
ATOM 3033 C C . TRP A 1 395 ? -2.713 12.866 15.454 1.00 28.96 395 TRP A C 1
ATOM 3034 O O . TRP A 1 395 ? -3.303 11.868 15.812 1.00 29.07 395 TRP A O 1
ATOM 3045 N N . TRP A 1 396 ? -1.777 13.481 16.182 1.00 28.10 396 TRP A N 1
ATOM 3046 C CA . TRP A 1 396 ? -1.542 13.140 17.581 1.00 28.62 396 TRP A CA 1
ATOM 3047 C C . TRP A 1 396 ? -1.502 14.433 18.327 1.00 27.07 396 TRP A C 1
ATOM 3048 O O . TRP A 1 396 ? -0.863 15.384 17.861 1.00 27.20 396 TRP A O 1
ATOM 3059 N N . ARG A 1 397 ? -2.079 14.412 19.524 1.00 26.14 397 ARG A N 1
ATOM 3060 C CA . ARG A 1 397 ? -2.144 15.568 20.401 1.00 26.98 397 ARG A CA 1
ATOM 3061 C C . ARG A 1 397 ? -0.760 15.904 20.917 1.00 26.56 397 ARG A C 1
ATOM 3062 O O . ARG A 1 397 ? 0.000 15.007 21.233 1.00 26.60 397 ARG A O 1
ATOM 3070 N N . ILE A 1 398 ? -0.525 17.181 21.145 1.00 26.52 398 ILE A N 1
ATOM 3071 C CA . ILE A 1 398 ? 0.691 17.625 21.754 1.00 26.61 398 ILE A CA 1
ATOM 3072 C C . ILE A 1 398 ? 0.333 18.125 23.160 1.00 26.95 398 ILE A C 1
ATOM 3073 O O . ILE A 1 398 ? -0.382 19.072 23.282 1.00 27.04 398 ILE A O 1
ATOM 3078 N N . ASN A 1 399 ? 0.948 17.568 24.211 1.00 27.62 399 ASN A N 1
ATOM 3079 C CA . ASN A 1 399 ? 0.649 17.922 25.577 1.00 26.90 399 ASN A CA 1
ATOM 3080 C C . ASN A 1 399 ? 1.828 18.227 26.472 1.00 26.32 399 ASN A C 1
ATOM 3081 O O . ASN A 1 399 ? 1.602 18.744 27.587 1.00 26.29 399 ASN A O 1
ATOM 3086 N N . HIS A 1 400 ? 3.031 17.870 26.049 1.00 25.38 400 HIS A N 1
ATOM 3087 C CA . HIS A 1 400 ? 4.259 18.005 26.852 1.00 26.75 400 HIS A CA 1
ATOM 3088 C C . HIS A 1 400 ? 5.185 19.078 26.261 1.00 27.02 400 HIS A C 1
ATOM 3089 O O . HIS A 1 400 ? 4.841 19.620 25.227 1.00 25.59 400 HIS A O 1
ATOM 3096 N N . MET A 1 401 ? 6.335 19.368 26.920 1.00 26.82 401 MET A N 1
ATOM 3097 C CA . MET A 1 401 ? 7.212 20.449 26.518 1.00 26.72 401 MET A CA 1
ATOM 3098 C C . MET A 1 401 ? 6.571 21.839 26.712 1.00 27.83 401 MET A C 1
ATOM 3099 O O . MET A 1 401 ? 6.873 22.797 25.973 1.00 28.38 401 MET A O 1
ATOM 3104 N N . VAL A 1 402 ? 5.773 21.992 27.736 1.00 26.29 402 VAL A N 1
ATOM 3105 C CA . VAL A 1 402 ? 5.288 23.333 27.985 1.00 27.74 402 VAL A CA 1
ATOM 3106 C C . VAL A 1 402 ? 6.555 24.229 28.159 1.00 29.70 402 VAL A C 1
ATOM 3107 O O . VAL A 1 402 ? 7.490 23.856 28.865 1.00 29.39 402 VAL A O 1
ATOM 3111 N N . SER A 1 403 ? 6.624 25.342 27.417 1.00 29.53 403 SER A N 1
ATOM 3112 C CA . SER A 1 403 ? 7.791 26.238 27.449 1.00 28.11 403 SER A CA 1
ATOM 3113 C C . SER A 1 403 ? 7.630 27.263 28.585 1.00 29.41 403 SER A C 1
ATOM 3114 O O . SER A 1 403 ? 6.482 27.493 29.016 1.00 29.02 403 SER A O 1
ATOM 3117 N N . PRO A 1 404 ? 8.725 27.938 29.019 1.00 29.63 404 PRO A N 1
ATOM 3118 C CA . PRO A 1 404 ? 8.558 29.062 29.977 1.00 29.66 404 PRO A CA 1
ATOM 3119 C C . PRO A 1 404 ? 7.593 30.075 29.461 1.00 29.73 404 PRO A C 1
ATOM 3120 O O . PRO A 1 404 ? 7.413 30.137 28.242 1.00 29.50 404 PRO A O 1
ATOM 3124 N N . LYS A 1 405 ? 7.012 30.856 30.362 1.00 30.79 405 LYS A N 1
ATOM 3125 C CA . LYS A 1 405 ? 5.948 31.788 30.024 1.00 33.46 405 LYS A CA 1
ATOM 3126 C C . LYS A 1 405 ? 6.376 32.834 28.970 1.00 33.56 405 LYS A C 1
ATOM 3127 O O . LYS A 1 405 ? 5.553 33.286 28.155 1.00 33.23 405 LYS A O 1
ATOM 3133 N N . GLU A 1 406 ? 7.677 33.139 28.943 1.00 34.82 406 GLU A N 1
ATOM 3134 C CA . GLU A 1 406 ? 8.235 34.148 27.998 1.00 38.16 406 GLU A CA 1
ATOM 3135 C C . GLU A 1 406 ? 8.171 33.680 26.522 1.00 37.70 406 GLU A C 1
ATOM 3136 O O . GLU A 1 406 ? 8.252 34.498 25.629 1.00 38.50 406 GLU A O 1
ATOM 3142 N N . GLN A 1 407 ? 8.028 32.369 26.297 1.00 37.30 407 GLN A N 1
ATOM 3143 C CA . GLN A 1 407 ? 7.896 31.846 24.940 1.00 38.42 407 GLN A CA 1
ATOM 3144 C C . GLN A 1 407 ? 6.495 31.338 24.566 1.00 36.15 407 GLN A C 1
ATOM 3145 O O . GLN A 1 407 ? 6.363 30.707 23.549 1.00 35.53 407 GLN A O 1
ATOM 3151 N N . ALA A 1 408 ? 5.480 31.647 25.354 1.00 33.86 408 ALA A N 1
ATOM 3152 C CA . ALA A 1 408 ? 4.086 31.372 24.956 1.00 32.94 408 ALA A CA 1
ATOM 3153 C C . ALA A 1 408 ? 3.761 32.169 23.740 1.00 31.90 408 ALA A C 1
ATOM 3154 O O . ALA A 1 408 ? 4.308 33.246 23.589 1.00 30.92 408 ALA A O 1
ATOM 3156 N N . LEU A 1 409 ? 2.892 31.622 22.869 1.00 30.03 409 LEU A N 1
ATOM 3157 C CA . LEU A 1 409 ? 2.425 32.363 21.724 1.00 29.93 409 LEU A CA 1
ATOM 3158 C C . LEU A 1 409 ? 1.859 33.689 22.249 1.00 31.19 409 LEU A C 1
ATOM 3159 O O . LEU A 1 409 ? 1.086 33.662 23.163 1.00 29.37 409 LEU A O 1
ATOM 3164 N N . ASN A 1 410 ? 2.296 34.829 21.700 1.00 31.61 410 ASN A N 1
ATOM 3165 C CA . ASN A 1 410 ? 1.674 36.093 22.057 1.00 33.75 410 ASN A CA 1
ATOM 3166 C C . ASN A 1 410 ? 0.847 36.674 20.886 1.00 32.97 410 ASN A C 1
ATOM 3167 O O . ASN A 1 410 ? 0.792 36.061 19.823 1.00 32.92 410 ASN A O 1
ATOM 3172 N N . CYS A 1 411 ? 0.170 37.781 21.115 1.00 31.84 411 CYS A N 1
ATOM 3173 C CA . CYS A 1 411 ? -0.826 38.328 20.208 1.00 33.02 411 CYS A CA 1
ATOM 3174 C C . CYS A 1 411 ? -0.394 38.278 18.784 1.00 34.11 411 CYS A C 1
ATOM 3175 O O . CYS A 1 411 ? -1.184 37.851 17.974 1.00 33.71 411 CYS A O 1
ATOM 3178 N N . ASN A 1 412 ? 0.864 38.660 18.515 1.00 34.86 412 ASN A N 1
ATOM 3179 C CA . ASN A 1 412 ? 1.401 38.721 17.140 1.00 36.29 412 ASN A CA 1
ATOM 3180 C C . ASN A 1 412 ? 1.835 37.391 16.505 1.00 35.62 412 ASN A C 1
ATOM 3181 O O . ASN A 1 412 ? 2.118 37.314 15.278 1.00 36.85 412 ASN A O 1
ATOM 3186 N N . ASP A 1 413 ? 1.748 36.326 17.295 1.00 34.19 413 ASP A N 1
ATOM 3187 C CA . ASP A 1 413 ? 1.922 35.006 16.725 1.00 32.62 413 ASP A CA 1
ATOM 3188 C C . ASP A 1 413 ? 0.737 34.550 15.945 1.00 31.04 413 ASP A C 1
ATOM 3189 O O . ASP A 1 413 ? 0.900 33.793 14.991 1.00 31.57 413 ASP A O 1
ATOM 3194 N N . CYS A 1 414 ? -0.442 34.989 16.368 1.00 29.15 414 CYS A N 1
ATOM 3195 C CA . CYS A 1 414 ? -1.702 34.662 15.682 1.00 28.49 414 CYS A CA 1
ATOM 3196 C C . CYS A 1 414 ? -2.319 35.799 14.929 1.00 28.40 414 CYS A C 1
ATOM 3197 O O . CYS A 1 414 ? -2.856 35.539 13.872 1.00 28.21 414 CYS A O 1
ATOM 3200 N N . HIS A 1 415 ? -2.311 37.039 15.481 1.00 27.68 415 HIS A N 1
ATOM 3201 C CA . HIS A 1 415 ? -3.034 38.179 14.887 1.00 29.04 415 HIS A CA 1
ATOM 3202 C C . HIS A 1 415 ? -2.053 39.019 14.043 1.00 30.39 415 HIS A C 1
ATOM 3203 O O . HIS A 1 415 ? -0.854 38.699 14.052 1.00 30.00 415 HIS A O 1
ATOM 3210 N N . ASN A 1 416 ? -2.547 40.024 13.319 1.00 31.61 416 ASN A N 1
ATOM 3211 C CA . ASN A 1 416 ? -1.667 40.952 12.558 1.00 33.81 416 ASN A CA 1
ATOM 3212 C C . ASN A 1 416 ? -0.819 40.162 11.554 1.00 33.83 416 ASN A C 1
ATOM 3213 O O . ASN A 1 416 ? -1.333 39.381 10.779 1.00 33.63 416 ASN A O 1
ATOM 3218 N N . LYS A 1 417 ? 0.490 40.229 11.642 1.00 35.67 417 LYS A N 1
ATOM 3219 C CA . LYS A 1 417 ? 1.225 39.472 10.623 1.00 39.11 417 LYS A CA 1
ATOM 3220 C C . LYS A 1 417 ? 1.411 38.005 11.039 1.00 38.77 417 LYS A C 1
ATOM 3221 O O . LYS A 1 417 ? 1.988 37.232 10.300 1.00 40.33 417 LYS A O 1
ATOM 3227 N N . GLY A 1 418 ? 0.906 37.615 12.219 1.00 39.12 418 GLY A N 1
ATOM 3228 C CA . GLY A 1 418 ? 1.021 36.217 12.687 1.00 37.19 418 GLY A CA 1
ATOM 3229 C C . GLY A 1 418 ? 0.394 35.191 11.757 1.00 37.25 418 GLY A C 1
ATOM 3230 O O . GLY A 1 418 ? -0.656 35.426 11.143 1.00 38.52 418 GLY A O 1
ATOM 3231 N N . THR A 1 419 ? 1.017 34.025 11.662 1.00 37.31 419 THR A N 1
ATOM 3232 C CA . THR A 1 419 ? 0.477 32.929 10.834 1.00 37.25 419 THR A CA 1
ATOM 3233 C C . THR A 1 419 ? 0.212 31.624 11.584 1.00 36.75 419 THR A C 1
ATOM 3234 O O . THR A 1 419 ? -0.089 30.583 10.932 1.00 36.79 419 THR A O 1
ATOM 3238 N N . ARG A 1 420 ? 0.391 31.594 12.913 1.00 33.99 420 ARG A N 1
ATOM 3239 C CA . ARG A 1 420 ? 0.127 30.319 13.598 1.00 31.38 420 ARG A CA 1
ATOM 3240 C C . ARG A 1 420 ? -1.216 29.669 13.177 1.00 29.74 420 ARG A C 1
ATOM 3241 O O . ARG A 1 420 ? -1.286 28.458 12.998 1.00 31.24 420 ARG A O 1
ATOM 3249 N N . LEU A 1 421 ? -2.294 30.438 13.026 1.00 28.50 421 LEU A N 1
ATOM 3250 C CA . LEU A 1 421 ? -3.622 29.783 12.915 1.00 29.59 421 LEU A CA 1
ATOM 3251 C C . LEU A 1 421 ? -4.123 29.987 11.483 1.00 31.20 421 LEU A C 1
ATOM 3252 O O . LEU A 1 421 ? -3.909 31.044 10.881 1.00 31.69 421 LEU A O 1
ATOM 3257 N N . ASP A 1 422 ? -4.728 28.976 10.903 1.00 30.22 422 ASP A N 1
ATOM 3258 C CA . ASP A 1 422 ? -5.194 29.199 9.556 1.00 31.16 422 ASP A CA 1
ATOM 3259 C C . ASP A 1 422 ? -6.615 29.590 9.742 1.00 29.01 422 ASP A C 1
ATOM 3260 O O . ASP A 1 422 ? -7.466 28.712 9.866 1.00 27.94 422 ASP A O 1
ATOM 3265 N N . TRP A 1 423 ? -6.858 30.911 9.818 1.00 27.20 423 TRP A N 1
ATOM 3266 C CA . TRP A 1 423 ? -8.216 31.403 10.145 1.00 26.72 423 TRP A CA 1
ATOM 3267 C C . TRP A 1 423 ? -9.377 30.710 9.353 1.00 28.70 423 TRP A C 1
ATOM 3268 O O . TRP A 1 423 ? -10.333 30.211 9.955 1.00 27.44 423 TRP A O 1
ATOM 3279 N N . GLN A 1 424 ? -9.288 30.658 8.003 1.00 29.27 424 GLN A N 1
ATOM 3280 C CA . GLN A 1 424 ? -10.431 30.114 7.226 1.00 30.41 424 GLN A CA 1
ATOM 3281 C C . GLN A 1 424 ? -10.509 28.596 7.387 1.00 27.89 424 GLN A C 1
ATOM 3282 O O . GLN A 1 424 ? -11.585 28.054 7.403 1.00 30.58 424 GLN A O 1
ATOM 3288 N N . ALA A 1 425 ? -9.390 27.899 7.520 1.00 27.42 425 ALA A N 1
ATOM 3289 C CA . ALA A 1 425 ? -9.490 26.436 7.687 1.00 26.98 425 ALA A CA 1
ATOM 3290 C C . ALA A 1 425 ? -10.207 26.233 9.003 1.00 26.75 425 ALA A C 1
ATOM 3291 O O . ALA A 1 425 ? -10.864 25.249 9.164 1.00 26.78 425 ALA A O 1
ATOM 3293 N N . LEU A 1 426 ? -9.998 27.121 9.987 1.00 26.07 426 LEU A N 1
ATOM 3294 C CA . LEU A 1 426 ? -10.627 26.960 11.318 1.00 26.76 426 LEU A CA 1
ATOM 3295 C C . LEU A 1 426 ? -12.094 27.454 11.230 1.00 26.62 426 LEU A C 1
ATOM 3296 O O . LEU A 1 426 ? -12.822 27.373 12.192 1.00 28.26 426 LEU A O 1
ATOM 3301 N N . GLY A 1 427 ? -12.530 27.963 10.087 1.00 26.56 427 GLY A N 1
ATOM 3302 C CA . GLY A 1 427 ? -13.899 28.463 10.022 1.00 28.08 427 GLY A CA 1
ATOM 3303 C C . GLY A 1 427 ? -14.192 29.933 10.409 1.00 29.02 427 GLY A C 1
ATOM 3304 O O . GLY A 1 427 ? -15.396 30.321 10.508 1.00 29.34 427 GLY A O 1
ATOM 3305 N N . TYR A 1 428 ? -13.136 30.716 10.636 1.00 26.76 428 TYR A N 1
ATOM 3306 C CA . TYR A 1 428 ? -13.254 32.153 10.854 1.00 29.04 428 TYR A CA 1
ATOM 3307 C C . TYR A 1 428 ? -13.332 32.854 9.499 1.00 29.33 428 TYR A C 1
ATOM 3308 O O . TYR A 1 428 ? -12.830 32.363 8.483 1.00 30.86 428 TYR A O 1
ATOM 3317 N N . GLN A 1 429 ? -14.014 33.974 9.483 1.00 31.36 429 GLN A N 1
ATOM 3318 C CA . GLN A 1 429 ? -13.935 34.945 8.405 1.00 31.96 429 GLN A CA 1
ATOM 3319 C C . GLN A 1 429 ? -12.814 35.989 8.580 1.00 32.40 429 GLN A C 1
ATOM 3320 O O . GLN A 1 429 ? -13.110 37.170 8.891 1.00 34.30 429 GLN A O 1
ATOM 3326 N N . GLY A 1 430 ? -11.567 35.614 8.234 1.00 30.96 430 GLY A N 1
ATOM 3327 C CA . GLY A 1 430 ? -10.403 36.397 8.554 1.00 29.47 430 GLY A CA 1
ATOM 3328 C C . GLY A 1 430 ? -10.060 36.495 10.038 1.00 31.10 430 GLY A C 1
ATOM 3329 O O . GLY A 1 430 ? -10.805 35.998 10.924 1.00 31.52 430 GLY A O 1
ATOM 3330 N N . ASP A 1 431 ? -8.907 37.086 10.296 1.00 31.68 431 ASP A N 1
ATOM 3331 C CA . ASP A 1 431 ? -8.376 37.348 11.598 1.00 32.98 431 ASP A CA 1
ATOM 3332 C C . ASP A 1 431 ? -9.459 38.044 12.449 1.00 35.16 431 ASP A C 1
ATOM 3333 O O . ASP A 1 431 ? -9.913 39.125 12.047 1.00 34.92 431 ASP A O 1
ATOM 3338 N N . PRO A 1 432 ? -9.924 37.405 13.545 1.00 36.69 432 PRO A N 1
ATOM 3339 C CA . PRO A 1 432 ? -10.998 37.946 14.397 1.00 38.83 432 PRO A CA 1
ATOM 3340 C C . PRO A 1 432 ? -10.717 39.324 14.976 1.00 42.06 432 PRO A C 1
ATOM 3341 O O . PRO A 1 432 ? -11.687 39.978 15.355 1.00 43.04 432 PRO A O 1
ATOM 3345 N N . MET A 1 433 ? -9.453 39.723 15.063 1.00 44.47 433 MET A N 1
ATOM 3346 C CA . MET A 1 433 ? -9.094 41.053 15.510 1.00 48.69 433 MET A CA 1
ATOM 3347 C C . MET A 1 433 ? -9.290 42.134 14.429 1.00 51.33 433 MET A C 1
ATOM 3348 O O . MET A 1 433 ? -9.571 43.281 14.765 1.00 52.68 433 MET A O 1
ATOM 3353 N N . LYS A 1 434 ? -9.117 41.789 13.151 1.00 53.77 434 LYS A N 1
ATOM 3354 C CA . LYS A 1 434 ? -9.311 42.729 12.023 1.00 57.02 434 LYS A CA 1
ATOM 3355 C C . LYS A 1 434 ? -10.803 42.818 11.735 1.00 59.90 434 LYS A C 1
ATOM 3356 O O . LYS A 1 434 ? -11.283 43.783 11.107 1.00 61.08 434 LYS A O 1
ATOM 3362 N N . ASN A 1 435 ? -11.543 41.844 12.259 1.00 62.19 435 ASN A N 1
ATOM 3363 C CA . ASN A 1 435 ? -12.809 41.488 11.670 1.00 64.75 435 ASN A CA 1
ATOM 3364 C C . ASN A 1 435 ? -13.844 40.987 12.629 1.00 65.86 435 ASN A C 1
ATOM 3365 O O . ASN A 1 435 ? -14.033 39.776 12.753 1.00 65.48 435 ASN A O 1
ATOM 3370 N N . LYS A 1 436 ? -14.524 41.923 13.282 1.00 68.36 436 LYS A N 1
ATOM 3371 C CA . LYS A 1 436 ? -15.470 41.622 14.363 1.00 70.99 436 LYS A CA 1
ATOM 3372 C C . LYS A 1 436 ? -16.878 41.455 13.815 1.00 71.85 436 LYS A C 1
ATOM 3373 O O . LYS A 1 436 ? -17.825 42.065 14.326 1.00 72.24 436 LYS A O 1
ATOM 3379 N N . GLN A 1 437 ? -17.023 40.639 12.772 1.00 73.12 437 GLN A N 1
ATOM 3380 C CA . GLN A 1 437 ? -18.311 40.554 12.073 1.00 74.37 437 GLN A CA 1
ATOM 3381 C C . GLN A 1 437 ? -18.850 39.145 11.829 1.00 73.45 437 GLN A C 1
ATOM 3382 O O . GLN A 1 437 ? -20.092 38.957 11.738 1.00 74.18 437 GLN A O 1
ATOM 3388 N N . GLY A 1 438 ? -17.974 38.160 11.675 1.00 71.45 438 GLY A N 1
ATOM 3389 C CA . GLY A 1 438 ? -18.485 36.923 11.098 1.00 70.46 438 GLY A CA 1
ATOM 3390 C C . GLY A 1 438 ? -18.433 35.686 11.978 1.00 68.44 438 GLY A C 1
ATOM 3391 O O . GLY A 1 438 ? -19.383 34.976 12.242 1.00 68.50 438 GLY A O 1
ATOM 3392 N N . PRO A 1 439 ? -17.246 35.396 12.407 1.00 67.26 439 PRO A N 1
ATOM 3393 C CA . PRO A 1 439 ? -17.000 34.120 13.078 1.00 65.28 439 PRO A CA 1
ATOM 3394 C C . PRO A 1 439 ? -16.731 34.241 14.551 1.00 62.72 439 PRO A C 1
ATOM 3395 O O . PRO A 1 439 ? -15.795 34.983 14.899 1.00 63.55 439 PRO A O 1
ATOM 3399 N N . LYS A 1 440 ? -17.525 33.577 15.399 1.00 59.06 440 LYS A N 1
ATOM 3400 C CA . LYS A 1 440 ? -17.143 33.444 16.794 1.00 55.78 440 LYS A CA 1
ATOM 3401 C C . LYS A 1 440 ? -17.415 32.039 17.280 1.00 52.49 440 LYS A C 1
ATOM 3402 O O . LYS A 1 440 ? -18.441 31.437 16.939 1.00 50.25 440 LYS A O 1
ATOM 3408 N N . HIS A 1 441 ? -16.464 31.518 18.055 1.00 49.01 441 HIS A N 1
ATOM 3409 C CA . HIS A 1 441 ? -16.656 30.314 18.832 1.00 47.25 441 HIS A CA 1
ATOM 3410 C C . HIS A 1 441 ? -17.933 30.293 19.725 1.00 47.94 441 HIS A C 1
ATOM 3411 O O . HIS A 1 441 ? -18.185 31.249 20.479 1.00 47.28 441 HIS A O 1
ATOM 3418 N N . LYS A 1 442 ? -18.747 29.238 19.582 1.00 48.42 442 LYS A N 1
ATOM 3419 C CA . LYS A 1 442 ? -19.530 28.640 20.701 1.00 50.55 442 LYS A CA 1
ATOM 3420 C C . LYS A 1 442 ? -20.754 27.930 20.095 1.00 51.55 442 LYS A C 1
ATOM 3421 O O . LYS A 1 442 ? -21.899 28.077 20.575 1.00 53.98 442 LYS A O 1
#

Radius of gyration: 22.98 Å; Cα contacts (8 Å, |Δi|>4): 944; chains: 1; bounding box: 44×60×60 Å

Organism: Shewanella oneidensis (strain ATCC 700550 / JCM 31522 / CIP 106686 / LMG 19005 / NCIMB 14063 / MR-1) (NCBI:txid211586)